Protein AF-A0A0D0B8P3-F1 (afdb_monomer_lite)

Structure (mmCIF, N/CA/C/O backbone):
data_AF-A0A0D0B8P3-F1
#
_entry.id   AF-A0A0D0B8P3-F1
#
loop_
_atom_site.group_PDB
_atom_site.id
_atom_site.type_symbol
_atom_site.label_atom_id
_atom_site.label_alt_id
_atom_site.label_comp_id
_atom_site.label_asym_id
_atom_site.label_entity_id
_atom_site.label_seq_id
_atom_site.pdbx_PDB_ins_code
_atom_site.Cartn_x
_atom_site.Cartn_y
_atom_site.Cartn_z
_atom_site.occupancy
_atom_site.B_iso_or_equiv
_atom_site.auth_seq_id
_atom_site.auth_comp_id
_atom_site.auth_asym_id
_atom_site.auth_atom_id
_atom_site.pdbx_PDB_model_num
ATOM 1 N N . MET A 1 1 ? 5.399 -9.730 31.675 1.00 39.09 1 MET A N 1
ATOM 2 C CA . MET A 1 1 ? 6.217 -10.234 30.554 1.00 39.09 1 MET A CA 1
ATOM 3 C C . MET A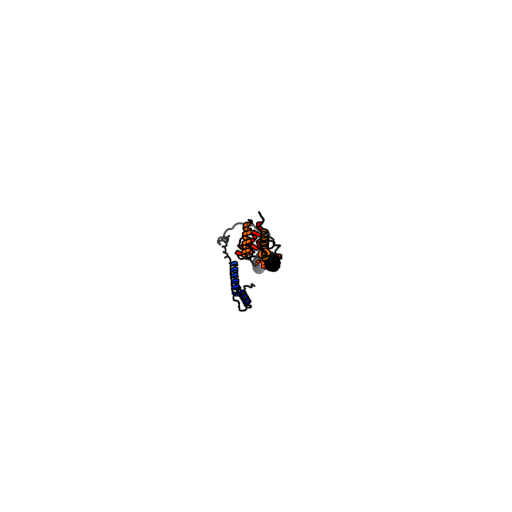 1 1 ? 6.459 -9.071 29.606 1.00 39.09 1 MET A C 1
ATOM 5 O O . MET A 1 1 ? 5.617 -8.804 28.767 1.00 39.09 1 MET A O 1
ATOM 9 N N . SER A 1 2 ? 7.558 -8.342 29.797 1.00 33.84 2 SER A N 1
ATOM 10 C CA . SER A 1 2 ? 7.985 -7.267 28.894 1.00 33.84 2 SER A CA 1
ATOM 11 C C . SER A 1 2 ? 9.467 -7.486 28.623 1.00 33.84 2 SER A C 1
ATOM 13 O O . SER A 1 2 ? 10.314 -7.152 29.448 1.00 33.84 2 SER A O 1
ATOM 15 N N . SER A 1 3 ? 9.772 -8.164 27.521 1.00 34.12 3 SER A N 1
ATOM 16 C CA . SER A 1 3 ? 11.137 -8.389 27.058 1.00 34.12 3 SER A CA 1
ATOM 17 C C . SER A 1 3 ? 11.619 -7.153 26.303 1.00 34.12 3 SER A C 1
ATOM 19 O O . SER A 1 3 ? 11.199 -6.903 25.175 1.00 34.12 3 SER A O 1
ATOM 21 N N . ASN A 1 4 ? 12.505 -6.386 26.936 1.00 36.00 4 ASN A N 1
ATOM 22 C CA . ASN A 1 4 ? 13.282 -5.330 26.297 1.00 36.00 4 ASN A CA 1
ATOM 23 C C . ASN A 1 4 ? 14.282 -5.955 25.312 1.00 36.00 4 ASN A C 1
ATOM 25 O O . ASN A 1 4 ? 15.303 -6.496 25.730 1.00 36.00 4 ASN A O 1
ATOM 29 N N . PHE A 1 5 ? 14.013 -5.851 24.011 1.00 37.34 5 PHE A N 1
ATOM 30 C CA . PHE A 1 5 ? 15.021 -6.039 22.967 1.00 37.34 5 PHE A CA 1
ATOM 31 C C . PHE A 1 5 ? 15.636 -4.677 22.638 1.00 37.34 5 PHE A C 1
ATOM 33 O O . PHE A 1 5 ? 15.141 -3.937 21.796 1.00 37.34 5 PHE A O 1
ATOM 40 N N . SER A 1 6 ? 16.722 -4.338 23.328 1.00 39.09 6 SER A N 1
ATOM 41 C CA . SER A 1 6 ? 17.647 -3.296 22.884 1.00 39.09 6 SER A CA 1
ATOM 42 C C . SER A 1 6 ? 18.992 -3.967 22.657 1.00 39.09 6 SER A C 1
ATOM 44 O O . SER A 1 6 ? 19.755 -4.199 23.594 1.00 39.09 6 SER A O 1
ATOM 46 N N . VAL A 1 7 ? 19.246 -4.367 21.411 1.00 49.31 7 VAL A N 1
ATOM 47 C CA . VAL A 1 7 ? 20.581 -4.803 20.998 1.00 49.31 7 VAL A CA 1
ATOM 48 C C . VAL A 1 7 ? 21.390 -3.533 20.732 1.00 49.31 7 VAL A C 1
ATOM 50 O O . VAL A 1 7 ? 20.979 -2.721 19.899 1.00 49.31 7 VAL A O 1
ATOM 53 N N . PRO A 1 8 ? 22.531 -3.309 21.406 1.00 62.53 8 PRO A N 1
ATOM 54 C CA . PRO A 1 8 ? 23.343 -2.133 21.146 1.00 62.53 8 PRO A CA 1
ATOM 55 C C . PRO A 1 8 ? 23.880 -2.198 19.714 1.00 62.53 8 PRO A C 1
ATOM 57 O O . PRO A 1 8 ? 24.597 -3.132 19.365 1.00 62.53 8 PRO A O 1
ATOM 60 N N . LEU A 1 9 ? 23.613 -1.169 18.905 1.00 46.88 9 LEU A N 1
ATOM 61 C CA . LEU A 1 9 ? 24.160 -0.981 17.548 1.00 46.88 9 LEU A CA 1
ATOM 62 C C . LEU A 1 9 ? 25.690 -1.175 17.459 1.00 46.88 9 LEU A C 1
ATOM 64 O O . LEU A 1 9 ? 26.213 -1.519 16.402 1.00 46.88 9 LEU A O 1
ATOM 68 N N . LYS A 1 10 ? 26.413 -1.024 18.578 1.00 56.31 10 LYS A N 1
ATOM 69 C CA . LYS A 1 10 ? 27.846 -1.342 18.688 1.00 56.31 10 LYS A CA 1
ATOM 70 C C . LYS A 1 10 ? 28.176 -2.822 18.443 1.00 56.31 10 LYS A C 1
ATOM 72 O O . LYS A 1 10 ? 29.248 -3.097 17.914 1.00 56.31 10 LYS A O 1
ATOM 77 N N . ALA A 1 11 ? 27.290 -3.753 18.800 1.00 56.38 11 ALA A N 1
ATOM 78 C CA . ALA A 1 11 ? 27.514 -5.189 18.620 1.00 56.38 11 ALA A CA 1
ATOM 79 C C . ALA A 1 11 ? 27.430 -5.592 17.138 1.00 56.38 11 ALA A C 1
ATOM 81 O O . ALA A 1 11 ? 28.322 -6.265 16.634 1.00 56.38 11 ALA A O 1
ATOM 82 N N . ILE A 1 12 ? 26.436 -5.065 16.415 1.00 55.97 12 ILE A N 1
ATOM 83 C CA . ILE A 1 12 ? 26.250 -5.307 14.973 1.00 55.97 12 ILE A CA 1
ATOM 84 C C . ILE A 1 12 ? 27.440 -4.756 14.168 1.00 55.97 12 ILE A C 1
ATOM 86 O O . ILE A 1 12 ? 27.906 -5.380 13.218 1.00 55.97 12 ILE A O 1
ATOM 90 N N . TRP A 1 13 ? 27.990 -3.610 14.580 1.00 53.47 13 TRP A N 1
ATOM 91 C CA . TRP A 1 13 ? 29.151 -3.010 13.916 1.00 53.47 13 TRP A CA 1
ATOM 92 C C . TRP A 1 13 ? 30.471 -3.743 14.198 1.00 53.47 13 TRP A C 1
ATOM 94 O O . TRP A 1 13 ? 31.364 -3.750 13.351 1.00 53.47 13 TRP A O 1
ATOM 104 N N . SER A 1 14 ? 30.601 -4.371 15.371 1.00 60.88 14 SER A N 1
ATOM 105 C CA . SER A 1 14 ? 31.769 -5.194 15.704 1.00 60.88 14 SER A CA 1
ATOM 106 C C . SER A 1 14 ? 31.807 -6.475 14.871 1.00 60.88 14 SER A C 1
ATOM 108 O O . SER A 1 14 ? 32.873 -6.843 14.379 1.00 60.88 14 SER A O 1
ATOM 110 N N . ASP A 1 15 ? 30.654 -7.115 14.662 1.00 55.94 15 ASP A N 1
ATOM 111 C CA . ASP A 1 15 ? 30.561 -8.326 13.841 1.00 55.94 15 ASP A CA 1
ATOM 112 C C . ASP A 1 15 ? 30.875 -8.043 12.373 1.00 55.94 15 ASP A C 1
ATOM 114 O O . ASP A 1 15 ? 31.688 -8.751 11.778 1.00 55.94 15 ASP A O 1
ATOM 118 N N . TYR A 1 16 ? 30.340 -6.951 11.817 1.00 55.41 16 TYR A N 1
ATOM 119 C CA . TYR A 1 16 ? 30.589 -6.564 10.424 1.00 55.41 16 TYR A CA 1
ATOM 120 C C . TYR A 1 16 ? 32.068 -6.227 10.157 1.00 55.41 16 TYR A C 1
ATOM 122 O O . TYR A 1 16 ? 32.606 -6.508 9.086 1.00 55.41 16 TYR A O 1
ATOM 130 N N . ARG A 1 17 ? 32.766 -5.656 11.151 1.00 54.69 17 ARG A N 1
ATOM 131 C CA . ARG A 1 17 ? 34.202 -5.348 11.059 1.00 54.69 17 ARG A CA 1
ATOM 132 C C . ARG A 1 17 ? 35.067 -6.609 11.048 1.00 54.69 17 ARG A C 1
ATOM 134 O O . ARG A 1 17 ? 36.060 -6.639 10.329 1.00 54.69 17 ARG A O 1
ATOM 141 N N . ASN A 1 18 ? 34.680 -7.630 11.811 1.00 54.34 18 ASN A N 1
ATOM 142 C CA . ASN A 1 18 ? 35.414 -8.892 11.909 1.00 54.34 18 ASN A CA 1
ATOM 143 C C . ASN A 1 18 ? 35.188 -9.809 10.696 1.00 54.34 18 ASN A C 1
ATOM 145 O O . ASN A 1 18 ? 36.068 -10.597 10.358 1.00 54.34 18 ASN A O 1
ATOM 149 N N . THR A 1 19 ? 34.048 -9.695 10.004 1.00 57.00 19 THR A N 1
ATOM 150 C CA . THR A 1 19 ? 33.800 -10.463 8.768 1.00 57.00 19 THR A CA 1
ATOM 151 C C . THR A 1 19 ? 34.590 -9.919 7.575 1.00 57.00 19 THR A C 1
ATOM 153 O O . THR A 1 19 ? 34.985 -10.683 6.699 1.00 57.00 19 THR A O 1
ATOM 156 N N . LEU A 1 20 ? 34.871 -8.612 7.549 1.00 47.97 20 LEU A N 1
ATOM 157 C CA . LEU A 1 20 ? 35.624 -7.962 6.469 1.00 47.97 20 LEU A CA 1
ATOM 158 C C . LEU A 1 20 ? 37.149 -8.122 6.588 1.00 47.97 20 LEU A C 1
ATOM 160 O O . LEU A 1 20 ? 37.841 -8.076 5.575 1.00 47.97 20 LEU A O 1
ATOM 164 N N . THR A 1 21 ? 37.687 -8.349 7.788 1.00 51.03 21 THR A N 1
ATOM 165 C CA . THR A 1 21 ? 39.135 -8.531 8.004 1.00 51.03 21 THR A CA 1
ATOM 166 C C . THR A 1 21 ? 39.647 -9.941 7.701 1.00 51.03 21 THR A C 1
ATOM 168 O O . THR A 1 21 ? 40.856 -10.130 7.617 1.00 51.03 21 THR A O 1
ATOM 171 N N . MET A 1 22 ? 38.773 -10.929 7.485 1.00 44.25 22 MET A N 1
ATOM 172 C CA . MET A 1 22 ? 39.180 -12.331 7.289 1.00 44.25 22 MET A CA 1
ATOM 173 C C . MET A 1 22 ? 39.596 -12.705 5.853 1.00 44.25 22 MET A C 1
ATOM 175 O O . MET A 1 22 ? 40.066 -13.818 5.656 1.00 44.25 22 MET A O 1
ATOM 179 N N . ASN A 1 23 ? 39.491 -11.809 4.861 1.00 48.41 23 ASN A N 1
ATOM 180 C CA . ASN A 1 23 ? 39.779 -12.142 3.451 1.00 48.41 23 ASN A CA 1
ATOM 181 C C . ASN A 1 23 ? 40.730 -11.176 2.719 1.00 48.41 23 ASN A C 1
ATOM 183 O O . ASN A 1 23 ? 40.783 -11.186 1.490 1.00 48.41 23 ASN A O 1
ATOM 187 N N . VAL A 1 24 ? 41.503 -10.348 3.428 1.00 45.59 24 VAL A N 1
ATOM 188 C CA . VAL A 1 24 ? 42.422 -9.396 2.779 1.00 45.59 24 VAL A CA 1
ATOM 189 C C . VAL A 1 24 ? 43.866 -9.882 2.901 1.00 45.59 24 VAL A C 1
ATOM 191 O O . VAL A 1 24 ? 44.459 -9.861 3.978 1.00 45.59 24 VAL A O 1
ATOM 194 N N . LEU A 1 25 ? 44.426 -10.331 1.775 1.00 50.56 25 LEU A N 1
ATOM 195 C CA . LEU A 1 25 ? 45.856 -10.605 1.620 1.00 50.56 25 LEU A CA 1
ATOM 196 C C . LEU A 1 25 ? 46.670 -9.311 1.835 1.00 50.56 25 LEU A C 1
ATOM 198 O O . LEU A 1 25 ? 46.240 -8.237 1.408 1.00 50.56 25 LEU A O 1
ATOM 202 N N . PRO A 1 26 ? 47.850 -9.383 2.474 1.00 45.16 26 PRO A N 1
ATOM 203 C CA . PRO A 1 26 ? 48.630 -8.200 2.810 1.00 45.16 26 PRO A CA 1
ATOM 204 C C . PRO A 1 26 ? 49.277 -7.623 1.543 1.00 45.16 26 PRO A C 1
ATOM 206 O O . PRO A 1 26 ? 50.199 -8.223 0.994 1.00 45.16 26 PRO A O 1
ATOM 209 N N . GLY A 1 27 ? 48.806 -6.466 1.064 1.00 48.12 27 GLY A N 1
ATOM 210 C CA . GLY A 1 27 ? 49.446 -5.807 -0.082 1.00 48.12 27 GLY A CA 1
ATOM 211 C C . GLY A 1 27 ? 48.827 -4.518 -0.626 1.00 48.12 27 GLY A C 1
ATOM 212 O O . GLY A 1 27 ? 49.548 -3.748 -1.252 1.00 48.12 27 GLY A O 1
ATOM 213 N N . GLU A 1 28 ? 47.549 -4.210 -0.384 1.00 46.03 28 GLU A N 1
ATOM 214 C CA . GLU A 1 28 ? 46.905 -3.057 -1.040 1.00 46.03 28 GLU A CA 1
ATOM 215 C C . GLU A 1 28 ? 46.300 -2.046 -0.053 1.00 46.03 28 GLU A C 1
ATOM 217 O O . GLU A 1 28 ? 45.147 -2.132 0.365 1.00 46.03 28 GLU A O 1
ATOM 222 N N . HIS A 1 29 ? 47.078 -1.007 0.268 1.00 53.03 29 HIS A N 1
ATOM 223 C CA . HIS A 1 29 ? 46.671 0.140 1.100 1.00 53.03 29 HIS A CA 1
ATOM 224 C C . HIS A 1 29 ? 45.609 1.069 0.456 1.00 53.03 29 HIS A C 1
ATOM 226 O O . HIS A 1 29 ? 45.206 2.083 1.035 1.00 53.03 29 HIS A O 1
ATOM 232 N N . THR A 1 30 ? 45.119 0.755 -0.742 1.00 54.78 30 THR A N 1
ATOM 233 C CA . THR A 1 30 ? 44.168 1.588 -1.499 1.00 54.78 30 THR A CA 1
ATOM 234 C C . THR A 1 30 ? 42.701 1.270 -1.186 1.00 54.78 30 THR A C 1
ATOM 236 O O . THR A 1 30 ? 41.852 2.169 -1.235 1.00 54.78 30 THR A O 1
ATOM 239 N N . VAL A 1 31 ? 42.386 0.036 -0.778 1.00 54.16 31 VAL A N 1
ATOM 240 C CA . VAL A 1 31 ? 41.001 -0.396 -0.515 1.00 54.16 31 VAL A CA 1
ATOM 241 C C . VAL A 1 31 ? 40.487 0.135 0.828 1.00 54.16 31 VAL A C 1
ATOM 243 O O . VAL A 1 31 ? 39.386 0.688 0.883 1.00 54.16 31 VAL A O 1
ATOM 246 N N . GLU A 1 32 ? 41.302 0.106 1.889 1.00 55.09 32 GLU A N 1
ATOM 247 C CA . GLU A 1 32 ? 40.924 0.649 3.209 1.00 55.09 32 GLU A CA 1
ATOM 248 C C . GLU A 1 32 ? 40.598 2.147 3.158 1.00 55.09 32 GLU A C 1
ATOM 250 O O . GLU A 1 32 ? 39.649 2.620 3.791 1.00 55.09 32 GLU A O 1
ATOM 255 N N . THR A 1 33 ? 41.340 2.902 2.346 1.00 60.16 33 THR A N 1
ATOM 256 C CA . THR A 1 33 ? 41.127 4.345 2.200 1.00 60.16 33 THR A CA 1
ATOM 257 C C . THR A 1 33 ? 39.798 4.646 1.501 1.00 60.16 33 THR A C 1
ATOM 259 O O . THR A 1 33 ? 39.130 5.634 1.819 1.00 60.16 33 THR A O 1
ATOM 262 N N . THR A 1 34 ? 39.382 3.789 0.569 1.00 58.84 34 THR A N 1
ATOM 263 C CA . THR A 1 34 ? 38.164 3.978 -0.230 1.00 58.84 34 THR A CA 1
ATOM 264 C C . THR A 1 34 ? 36.923 3.528 0.542 1.00 58.84 34 THR A C 1
ATOM 266 O O . THR A 1 34 ? 35.943 4.272 0.615 1.00 58.84 34 THR A O 1
ATOM 269 N N . VAL A 1 35 ? 36.996 2.390 1.240 1.00 65.38 35 VAL A N 1
ATOM 270 C CA . VAL A 1 35 ? 35.924 1.903 2.127 1.00 65.38 35 VAL A CA 1
ATOM 271 C C . VAL A 1 35 ? 35.744 2.832 3.333 1.00 65.38 35 VAL A C 1
ATOM 273 O O . VAL A 1 35 ? 34.616 3.164 3.698 1.00 65.38 35 VAL A O 1
ATOM 276 N N . GLY A 1 36 ? 36.834 3.362 3.900 1.00 72.56 36 GLY A N 1
ATOM 277 C CA . GLY A 1 36 ? 36.774 4.359 4.972 1.00 72.56 36 GLY A CA 1
ATOM 278 C C . GLY A 1 36 ? 36.139 5.688 4.539 1.00 72.56 36 GLY A C 1
ATOM 279 O O . GLY A 1 36 ? 35.419 6.317 5.321 1.00 72.56 36 GLY A O 1
ATOM 280 N N . LYS A 1 37 ? 36.351 6.114 3.286 1.00 69.75 37 LYS A N 1
ATOM 281 C CA . LYS A 1 37 ? 35.689 7.298 2.707 1.00 69.75 37 LYS A CA 1
ATOM 282 C C . LYS A 1 37 ? 34.203 7.046 2.439 1.00 69.75 37 LYS A C 1
ATOM 284 O O . LYS A 1 37 ? 33.392 7.921 2.742 1.00 69.75 37 LYS A O 1
ATOM 289 N N . LEU A 1 38 ? 33.838 5.856 1.957 1.00 65.38 38 LEU A N 1
ATOM 290 C CA . LEU A 1 38 ? 32.443 5.477 1.718 1.00 65.38 38 LEU A CA 1
ATOM 291 C C . LEU A 1 38 ? 31.655 5.358 3.033 1.00 65.38 38 LEU A C 1
ATOM 293 O O . LEU A 1 38 ? 30.577 5.934 3.153 1.00 65.38 38 LEU A O 1
ATOM 297 N N . GLY A 1 39 ? 32.241 4.736 4.061 1.00 76.00 39 GLY A N 1
ATOM 298 C CA . GLY A 1 39 ? 31.640 4.635 5.394 1.00 76.00 39 GLY A CA 1
ATOM 299 C C . GLY A 1 39 ? 31.439 5.997 6.068 1.00 76.00 39 GLY A C 1
ATOM 300 O O . GLY A 1 39 ? 30.380 6.258 6.636 1.00 76.00 39 GLY A O 1
ATOM 301 N N . LYS A 1 40 ? 32.407 6.919 5.939 1.00 72.38 40 LYS A N 1
ATOM 302 C CA . LYS A 1 40 ? 32.254 8.306 6.424 1.00 72.38 40 LYS A CA 1
ATOM 303 C C . LYS A 1 40 ? 31.198 9.089 5.639 1.00 72.38 40 LYS A C 1
ATOM 305 O O . LYS A 1 40 ? 30.495 9.901 6.236 1.00 72.38 40 LYS A O 1
ATOM 310 N N . SER A 1 41 ? 31.070 8.849 4.332 1.00 69.69 41 SER A N 1
ATOM 311 C CA . SER A 1 41 ? 30.033 9.468 3.497 1.00 69.69 41 SER A CA 1
ATOM 312 C C . SER A 1 41 ? 28.636 8.981 3.886 1.00 69.69 41 SER A C 1
ATOM 314 O O . SER A 1 41 ? 27.754 9.799 4.137 1.00 69.69 41 SER A O 1
ATOM 316 N N . MET A 1 42 ? 28.459 7.667 4.055 1.00 62.47 42 MET A N 1
ATOM 317 C CA . MET A 1 42 ? 27.196 7.071 4.497 1.00 62.47 42 MET A CA 1
ATOM 318 C C . MET A 1 42 ? 26.812 7.515 5.907 1.00 62.47 42 MET A C 1
ATOM 320 O O . MET A 1 42 ? 25.667 7.891 6.121 1.00 62.47 42 MET A O 1
ATOM 324 N N . TYR A 1 43 ? 27.760 7.574 6.849 1.00 61.72 43 TYR A N 1
ATOM 325 C CA . TYR A 1 43 ? 27.491 8.104 8.190 1.00 61.72 43 TYR A CA 1
ATOM 326 C C . TYR A 1 43 ? 27.033 9.569 8.135 1.00 61.72 43 TYR A C 1
ATOM 328 O O . TYR A 1 43 ? 26.076 9.951 8.799 1.00 61.72 43 TYR A O 1
ATOM 336 N N . LYS A 1 44 ? 27.654 10.391 7.280 1.00 64.06 44 LYS A N 1
ATOM 337 C CA . LYS A 1 44 ? 27.267 11.796 7.085 1.00 64.06 44 LYS A CA 1
ATOM 338 C C . LYS A 1 44 ? 25.912 11.953 6.380 1.00 64.06 44 LYS A C 1
ATOM 340 O O . LYS A 1 44 ? 25.246 12.960 6.603 1.00 64.06 44 LYS A O 1
ATOM 345 N N . HIS A 1 45 ? 25.512 10.992 5.547 1.00 56.47 45 HIS A N 1
ATOM 346 C CA . HIS A 1 45 ? 24.198 10.961 4.901 1.00 56.47 45 HIS A CA 1
ATOM 347 C C . HIS A 1 45 ? 23.104 10.515 5.875 1.00 56.47 45 HIS A C 1
ATOM 349 O O . HIS A 1 45 ? 22.120 11.224 6.047 1.00 56.47 45 HIS A O 1
ATOM 355 N N . VAL A 1 46 ? 23.332 9.426 6.611 1.00 59.06 46 VAL A N 1
ATOM 356 C CA . VAL A 1 46 ? 22.395 8.915 7.620 1.00 59.06 46 VAL A CA 1
ATOM 357 C C . VAL A 1 46 ? 22.240 9.903 8.781 1.00 59.06 46 VAL A C 1
ATOM 359 O O . VAL A 1 46 ? 21.123 10.146 9.216 1.00 59.06 46 VAL A O 1
ATOM 362 N N . SER A 1 47 ? 23.309 10.569 9.238 1.00 52.16 47 SER A N 1
ATOM 363 C CA . SER A 1 47 ? 23.199 11.634 10.250 1.00 52.16 47 SER A CA 1
ATOM 364 C C . SER A 1 47 ? 22.539 12.922 9.740 1.00 52.16 47 SER A C 1
ATOM 366 O O . SER A 1 47 ? 22.077 13.705 10.563 1.00 52.16 47 SER A O 1
ATOM 368 N N . ARG A 1 48 ? 22.493 13.171 8.422 1.00 51.88 48 ARG A N 1
ATOM 369 C CA . ARG A 1 48 ? 21.740 14.303 7.847 1.00 51.88 48 ARG A CA 1
ATOM 370 C C . ARG A 1 48 ? 20.257 13.982 7.692 1.00 51.88 48 ARG A C 1
ATOM 372 O O . ARG A 1 48 ? 19.442 14.841 7.997 1.00 51.88 48 ARG A O 1
ATOM 379 N N . GLU A 1 49 ? 19.929 12.762 7.277 1.00 51.84 49 GLU A N 1
ATOM 380 C CA . GLU A 1 49 ? 18.550 12.264 7.151 1.00 51.84 49 GLU A CA 1
ATOM 381 C C . GLU A 1 49 ? 17.881 12.049 8.521 1.00 51.84 49 GLU A C 1
ATOM 383 O O . GLU A 1 49 ? 16.706 12.351 8.691 1.00 51.84 49 GLU A O 1
ATOM 388 N N . PHE A 1 50 ? 18.640 11.623 9.538 1.00 43.03 50 PHE A N 1
ATOM 389 C CA . PHE A 1 50 ? 18.163 11.472 10.922 1.00 43.03 50 PHE A CA 1
ATOM 390 C C . PHE A 1 50 ? 18.488 12.668 11.821 1.00 43.03 50 PHE A C 1
ATOM 392 O O . PHE A 1 50 ? 18.468 12.548 13.050 1.00 43.03 50 PHE A O 1
ATOM 399 N N . SER A 1 51 ? 18.775 13.835 11.237 1.00 42.94 51 SER A N 1
ATOM 400 C CA . SER A 1 51 ? 18.829 15.080 11.997 1.00 42.94 51 SER A CA 1
ATOM 401 C C . SER A 1 51 ? 17.400 15.419 12.418 1.00 42.94 51 SER A C 1
ATOM 403 O O . SER A 1 51 ? 16.692 16.139 11.720 1.00 42.94 51 SER A O 1
ATOM 405 N N . LEU A 1 52 ? 16.976 14.827 13.540 1.00 41.06 52 LEU A N 1
ATOM 406 C CA . LEU A 1 52 ? 15.746 15.138 14.249 1.00 41.06 52 LEU A CA 1
ATOM 407 C C . LEU A 1 52 ? 15.619 16.659 14.281 1.00 41.06 52 LEU A C 1
ATOM 409 O O . LEU A 1 52 ? 16.404 17.339 14.945 1.00 41.06 52 LEU A O 1
ATOM 413 N N . GLN A 1 53 ? 14.653 17.185 13.526 1.00 37.12 53 GLN A N 1
ATOM 414 C CA . GLN A 1 53 ? 14.104 18.491 13.829 1.00 37.12 53 GLN A CA 1
ATOM 415 C C . GLN A 1 53 ? 13.769 18.449 15.313 1.00 37.12 53 GLN A C 1
ATOM 417 O O . GLN A 1 53 ? 13.007 17.587 15.757 1.00 37.12 53 GLN A O 1
ATOM 422 N N . SER A 1 54 ? 14.410 19.326 16.078 1.00 39.44 54 SER A N 1
ATOM 423 C CA . SER A 1 54 ? 13.990 19.650 17.426 1.00 39.44 54 SER A CA 1
ATOM 424 C C . SER A 1 54 ? 12.487 19.899 17.363 1.00 39.44 54 SER A C 1
ATOM 426 O O . SER A 1 54 ? 12.058 20.910 16.810 1.00 39.44 54 SER A O 1
ATOM 428 N N . LEU A 1 55 ? 11.688 18.945 17.848 1.00 32.19 55 LEU A N 1
ATOM 429 C CA . LEU A 1 55 ? 10.289 19.198 18.136 1.00 32.19 55 LEU A CA 1
ATOM 430 C C . LEU A 1 55 ? 10.300 20.292 19.199 1.00 32.19 55 LEU A C 1
ATOM 432 O O . LEU A 1 55 ? 10.573 20.030 20.371 1.00 32.19 55 LEU A O 1
ATOM 436 N N . GLU A 1 56 ? 10.043 21.525 18.778 1.00 37.81 56 GLU A N 1
ATOM 437 C CA . GLU A 1 56 ? 9.499 22.524 19.674 1.00 37.81 56 GLU A CA 1
ATOM 438 C C . GLU A 1 56 ? 8.206 21.923 20.226 1.00 37.81 56 GLU A C 1
ATOM 440 O O . GLU A 1 56 ? 7.205 21.770 19.524 1.00 37.81 56 GLU A O 1
ATOM 445 N N . LEU A 1 57 ? 8.264 21.491 21.486 1.00 33.47 57 LEU A N 1
ATOM 446 C CA . LEU A 1 57 ? 7.089 21.235 22.299 1.00 33.47 57 LEU A CA 1
ATOM 447 C C . LEU A 1 57 ? 6.337 22.561 22.392 1.00 33.47 57 LEU A C 1
ATOM 449 O O . LEU A 1 57 ? 6.601 23.379 23.271 1.00 33.47 57 LEU A O 1
ATOM 453 N N . GLY A 1 58 ? 5.426 22.778 21.445 1.00 31.81 58 GLY A N 1
ATOM 454 C CA . GLY A 1 58 ? 4.413 23.808 21.549 1.00 31.81 58 GLY A CA 1
ATOM 455 C C . GLY A 1 58 ? 3.707 23.629 22.886 1.00 31.81 58 GLY A C 1
ATOM 456 O O . GLY A 1 58 ? 3.183 22.555 23.188 1.00 31.81 58 GLY A O 1
ATOM 457 N N . THR A 1 59 ? 3.748 24.670 23.708 1.00 37.22 59 THR A N 1
ATOM 458 C CA . THR A 1 59 ? 2.953 24.780 24.925 1.00 37.22 59 THR A CA 1
ATOM 459 C C . THR A 1 59 ? 1.497 24.505 24.574 1.00 37.22 59 THR A C 1
ATOM 461 O O . THR A 1 59 ? 0.863 25.288 23.868 1.00 37.22 59 THR A O 1
ATOM 464 N N . ILE A 1 60 ? 0.983 23.370 25.044 1.00 30.36 60 ILE A N 1
ATOM 465 C CA . ILE A 1 60 ? -0.443 23.072 25.026 1.00 30.36 60 ILE A CA 1
ATOM 466 C C . ILE A 1 60 ? -1.086 24.042 26.011 1.00 30.36 60 ILE A C 1
ATOM 468 O O . ILE A 1 60 ? -0.968 23.882 27.226 1.00 30.36 60 ILE A O 1
ATOM 472 N N . ASP A 1 61 ? -1.739 25.063 25.470 1.00 37.44 61 ASP A N 1
ATOM 473 C CA . ASP A 1 61 ? -2.674 25.897 26.207 1.00 37.44 61 ASP A CA 1
ATOM 474 C C . ASP A 1 61 ? -3.897 25.025 26.534 1.00 37.44 61 ASP A C 1
ATOM 476 O O . ASP A 1 61 ? -4.716 24.701 25.668 1.00 37.44 61 ASP A O 1
ATOM 480 N N . MET A 1 62 ? -3.958 24.522 27.770 1.00 36.31 62 MET A N 1
ATOM 481 C CA . MET A 1 62 ? -5.135 23.821 28.273 1.00 36.31 62 MET A CA 1
ATOM 482 C C . MET A 1 62 ? -6.207 24.860 28.608 1.00 36.31 62 MET A C 1
ATOM 484 O O . MET A 1 62 ? -5.974 25.697 29.483 1.00 36.31 62 MET A O 1
ATOM 488 N N . PRO A 1 63 ? -7.412 24.801 28.013 1.00 37.75 63 PRO A N 1
ATOM 489 C CA . PRO A 1 63 ? -8.493 25.666 28.443 1.00 37.75 63 PRO A CA 1
ATOM 490 C C . PRO A 1 63 ? -8.912 25.271 29.861 1.00 37.75 63 PRO A C 1
ATOM 492 O O . PRO A 1 63 ? -9.503 24.212 30.085 1.00 37.75 63 PRO A O 1
ATOM 495 N N . ALA A 1 64 ? -8.624 26.153 30.817 1.00 41.84 64 ALA A N 1
ATOM 496 C CA . ALA A 1 64 ? -9.195 26.129 32.151 1.00 41.84 64 ALA A CA 1
ATOM 497 C C . ALA A 1 64 ? -10.728 26.185 32.040 1.00 41.84 64 ALA A C 1
ATOM 499 O O . ALA A 1 64 ? -11.326 27.241 31.831 1.00 41.84 64 ALA A O 1
ATOM 500 N N . ARG A 1 65 ? -11.380 25.027 32.157 1.00 37.12 65 ARG A N 1
ATOM 501 C CA . ARG A 1 65 ? -12.821 24.932 32.386 1.00 37.12 65 ARG A CA 1
ATOM 502 C C . ARG A 1 65 ? -13.070 24.355 33.772 1.00 37.12 65 ARG A C 1
ATOM 504 O O . ARG A 1 65 ? -12.936 23.159 33.988 1.00 37.12 65 ARG A O 1
ATOM 511 N N . TYR A 1 66 ? -13.475 25.267 34.653 1.00 37.53 66 TYR A N 1
ATOM 512 C CA . TYR A 1 66 ? -14.511 25.090 35.669 1.00 37.53 66 TYR A CA 1
ATOM 513 C C . TYR A 1 66 ? -14.338 23.927 36.657 1.00 37.53 66 TYR A C 1
ATOM 515 O O . TYR A 1 66 ? -14.970 22.881 36.539 1.00 37.53 66 TYR A O 1
ATOM 523 N N . TYR A 1 67 ? -13.592 24.193 37.727 1.00 37.62 67 TYR A N 1
ATOM 524 C CA . TYR A 1 67 ? -14.023 23.777 39.062 1.00 37.62 67 TYR A CA 1
ATOM 525 C C . TYR A 1 67 ? -14.944 24.875 39.609 1.00 37.62 67 TYR A C 1
ATOM 527 O O . TYR A 1 67 ? -14.525 26.033 39.609 1.00 37.62 67 TYR A O 1
ATOM 535 N N . PRO A 1 68 ? -16.174 24.585 40.064 1.00 46.31 68 PRO A N 1
ATOM 536 C CA . PRO A 1 68 ? -16.823 25.480 41.000 1.00 46.31 68 PRO A CA 1
ATOM 537 C C . PRO A 1 68 ? -16.194 25.258 42.379 1.00 46.31 68 PRO A C 1
ATOM 539 O O . PRO A 1 68 ? -16.196 24.141 42.901 1.00 46.31 68 PRO A O 1
ATOM 542 N N . ASP A 1 69 ? -15.651 26.333 42.942 1.00 40.78 69 ASP A N 1
ATOM 543 C CA . ASP A 1 69 ? -15.354 26.448 44.365 1.00 40.78 69 ASP A CA 1
ATOM 544 C C . ASP A 1 69 ? -16.611 26.090 45.165 1.00 40.78 69 ASP A C 1
ATOM 546 O O . ASP A 1 69 ? -17.637 26.769 45.082 1.00 40.78 69 ASP A O 1
ATOM 550 N N . VAL A 1 70 ? -16.534 25.008 45.937 1.00 37.50 70 VAL A N 1
ATOM 551 C CA . VAL A 1 70 ? -17.530 24.684 46.957 1.00 37.50 70 VAL A CA 1
ATOM 552 C C . VAL A 1 70 ? -16.930 25.071 48.304 1.00 37.50 70 VAL A C 1
ATOM 554 O O . VAL A 1 70 ? -16.086 24.368 48.855 1.00 37.50 70 VAL A O 1
ATOM 557 N N . ASP A 1 71 ? -17.364 26.226 48.801 1.00 44.12 71 ASP A N 1
ATOM 558 C CA . ASP A 1 71 ? -17.169 26.691 50.175 1.00 44.12 71 ASP A CA 1
ATOM 559 C C . ASP A 1 71 ? -17.827 25.696 51.162 1.00 44.12 71 ASP A C 1
ATOM 561 O O . ASP A 1 71 ? -19.019 25.402 51.015 1.00 44.12 71 ASP A O 1
ATOM 565 N N . PRO A 1 72 ? -17.117 25.172 52.182 1.00 42.94 72 PRO A N 1
ATOM 566 C CA . PRO A 1 72 ? -17.691 24.237 53.153 1.00 42.94 72 PRO A CA 1
ATOM 567 C C . PRO A 1 72 ? -18.704 24.850 54.141 1.00 42.94 72 PRO A C 1
ATOM 569 O O . PRO A 1 72 ? -19.126 24.158 55.068 1.00 42.94 72 PRO A O 1
ATOM 572 N N . SER A 1 73 ? -19.104 26.118 53.994 1.00 39.34 73 SER A N 1
ATOM 573 C CA . SER A 1 73 ? -19.766 26.871 55.075 1.00 39.34 73 SER A CA 1
ATOM 574 C C . SER A 1 73 ? -21.261 27.186 54.882 1.00 39.34 73 SER A C 1
ATOM 576 O O . SER A 1 73 ? -21.819 27.933 5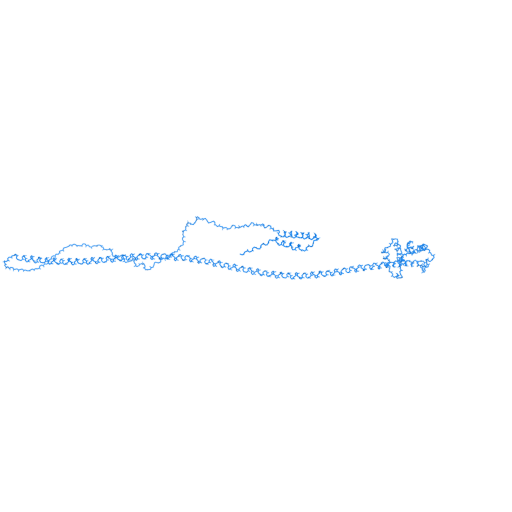5.682 1.00 39.34 73 SER A O 1
ATOM 578 N N . THR A 1 74 ? -21.955 26.631 53.877 1.00 41.78 74 THR A N 1
ATOM 579 C CA . THR A 1 74 ? -23.358 27.019 53.561 1.00 41.78 74 THR A CA 1
ATOM 580 C C . THR A 1 74 ? -24.396 25.888 53.484 1.00 41.78 74 THR A C 1
ATOM 582 O O . THR A 1 74 ? -25.487 26.085 52.958 1.00 41.78 74 THR A O 1
ATOM 585 N N . MET A 1 75 ? -24.158 24.725 54.097 1.00 36.19 75 MET A N 1
ATOM 586 C CA . MET A 1 75 ? -25.188 23.676 54.252 1.00 36.19 75 MET A CA 1
ATOM 587 C C . MET A 1 75 ? -25.829 23.705 55.648 1.00 36.19 75 MET A C 1
ATOM 589 O O . MET A 1 75 ? -25.725 22.755 56.418 1.00 36.19 75 MET A O 1
ATOM 593 N N . LEU A 1 76 ? -26.478 24.823 55.994 1.00 44.50 76 LEU A N 1
ATOM 594 C CA . LEU A 1 76 ? -27.380 24.898 57.150 1.00 44.50 76 LEU A CA 1
ATOM 595 C C . LEU A 1 76 ? -28.323 26.110 57.051 1.00 44.50 76 LEU A C 1
ATOM 597 O O . LEU A 1 76 ? -28.046 27.159 57.628 1.00 44.50 76 LEU A O 1
ATOM 601 N N . ARG A 1 77 ? -29.439 25.954 56.323 1.00 38.91 77 ARG A N 1
ATOM 602 C CA . ARG A 1 77 ? -30.791 26.491 56.612 1.00 38.91 77 ARG A CA 1
ATOM 603 C C . ARG A 1 77 ? -31.727 26.291 55.415 1.00 38.91 77 ARG A C 1
ATOM 605 O O . ARG A 1 77 ? -31.268 26.151 54.292 1.00 38.91 77 ARG A O 1
ATOM 612 N N . ASP A 1 78 ? -33.019 26.301 55.736 1.00 31.02 78 ASP A N 1
ATOM 613 C CA . ASP A 1 78 ? -34.220 26.151 54.898 1.00 31.02 78 ASP A CA 1
ATOM 614 C C . ASP A 1 78 ? -34.599 24.685 54.616 1.00 31.02 78 ASP A C 1
ATOM 616 O O . ASP A 1 78 ? -34.001 24.002 53.797 1.00 31.02 78 ASP A O 1
ATOM 620 N N . CYS A 1 79 ? -35.498 24.043 55.378 1.00 33.81 79 CYS A N 1
ATOM 621 C CA . CYS A 1 79 ? -36.885 24.404 55.724 1.00 33.81 79 CYS A CA 1
ATOM 622 C C . CYS A 1 79 ? -37.698 24.880 54.515 1.00 33.81 79 CYS A C 1
ATOM 624 O O . CYS A 1 79 ? -37.667 26.056 54.179 1.00 33.81 79 CYS A O 1
ATOM 626 N N . GLY A 1 80 ? -38.538 23.995 53.963 1.00 31.83 80 GLY A N 1
ATOM 627 C CA . GLY A 1 80 ? -39.758 24.437 53.289 1.00 31.83 80 GLY A CA 1
ATOM 628 C C . GLY A 1 80 ? -40.241 23.593 52.114 1.00 31.83 80 GLY A C 1
ATOM 629 O O . GLY A 1 80 ? -39.807 23.788 50.993 1.00 31.83 80 GLY A O 1
ATOM 630 N N . HIS A 1 81 ? -41.271 22.786 52.383 1.00 36.84 81 HIS A N 1
ATOM 631 C CA . HIS A 1 81 ? -42.383 22.491 51.468 1.00 36.84 81 HIS A CA 1
ATOM 632 C C . HIS A 1 81 ? -42.142 21.476 50.337 1.00 36.84 81 HIS A C 1
ATOM 634 O O . HIS A 1 81 ? -41.963 21.813 49.173 1.00 36.84 81 HIS A O 1
ATOM 640 N N . SER A 1 82 ? -42.393 20.206 50.658 1.00 36.50 82 SER A N 1
ATOM 641 C CA . SER A 1 82 ? -43.265 19.391 49.806 1.00 36.50 82 SER A CA 1
ATOM 642 C C . SER A 1 82 ? -44.297 18.699 50.694 1.00 36.50 82 SER A C 1
ATOM 644 O O . SER A 1 82 ? -43.974 17.931 51.597 1.00 36.50 82 SER A O 1
ATOM 646 N N . GLY A 1 83 ? -45.556 19.091 50.505 1.00 43.19 83 GLY A N 1
ATOM 647 C CA . GLY A 1 83 ? -46.697 18.488 51.170 1.00 43.19 83 GLY A CA 1
ATOM 648 C C . GLY A 1 83 ? -46.958 17.107 50.589 1.00 43.19 83 GLY A C 1
ATOM 649 O O . GLY A 1 83 ? -47.237 16.974 49.401 1.00 43.19 83 GLY A O 1
ATOM 650 N N . LEU A 1 84 ? -46.912 16.096 51.450 1.00 32.47 84 LEU A N 1
ATOM 651 C CA . LEU A 1 84 ? -47.589 14.831 51.226 1.00 32.47 84 LEU A CA 1
ATOM 652 C C . LEU A 1 84 ? -48.436 14.551 52.467 1.00 32.47 84 LEU A C 1
ATOM 654 O O . LEU A 1 84 ? -47.939 14.162 53.523 1.00 32.47 84 LEU A O 1
ATOM 658 N N . THR A 1 85 ? -49.729 14.830 52.352 1.00 36.44 85 THR A N 1
ATOM 659 C CA . THR A 1 85 ? -50.731 14.509 53.364 1.00 36.44 85 THR A CA 1
ATOM 660 C C . THR A 1 85 ? -50.954 12.999 53.345 1.00 36.44 85 THR A C 1
ATOM 662 O O . THR A 1 85 ? -51.724 12.490 52.536 1.00 36.44 85 THR A O 1
ATOM 665 N N . VAL A 1 86 ? -50.265 12.266 54.218 1.00 33.22 86 VAL A N 1
ATOM 666 C CA . VAL A 1 86 ? -50.592 10.864 54.499 1.00 33.22 86 VAL A CA 1
ATOM 667 C C . VAL A 1 86 ? -51.720 10.856 55.526 1.00 33.22 86 VAL A C 1
ATOM 669 O O . VAL A 1 86 ? -51.514 11.097 56.714 1.00 33.22 86 VAL A O 1
ATOM 672 N N . VAL A 1 87 ? -52.936 10.620 55.040 1.00 34.28 87 VAL A N 1
ATOM 673 C CA . VAL A 1 87 ? -54.106 10.305 55.861 1.00 34.28 87 VAL A CA 1
ATOM 674 C C . VAL A 1 87 ? -53.898 8.900 56.426 1.00 34.28 87 VAL A C 1
ATOM 676 O O . VAL A 1 87 ? -54.117 7.911 55.733 1.00 34.28 87 VAL A O 1
ATOM 679 N N . PHE A 1 88 ? -53.455 8.807 57.678 1.00 34.94 88 PHE A N 1
ATOM 680 C CA . PHE A 1 88 ? -53.585 7.577 58.454 1.00 34.94 88 PHE A CA 1
ATOM 681 C C . PHE A 1 88 ? -55.035 7.462 58.924 1.00 34.94 88 PHE A C 1
ATOM 683 O O . PHE A 1 88 ? -55.484 8.193 59.807 1.00 34.94 88 PHE A O 1
ATOM 690 N N . THR A 1 89 ? -55.777 6.549 58.311 1.00 44.53 89 THR A N 1
ATOM 691 C CA . THR A 1 89 ? -57.011 6.008 58.874 1.00 44.53 89 THR A CA 1
ATOM 692 C C . THR A 1 89 ? -56.643 5.080 60.039 1.00 44.53 89 THR A C 1
ATOM 694 O O . THR A 1 89 ? -55.803 4.196 59.865 1.00 44.53 89 THR A O 1
ATOM 697 N N . PRO A 1 90 ? -57.217 5.257 61.242 1.00 42.25 90 PRO A N 1
ATOM 698 C CA . PRO A 1 90 ? -57.086 4.268 62.300 1.00 42.25 90 PRO A CA 1
ATOM 699 C C . PRO A 1 90 ? -57.947 3.045 61.974 1.00 42.25 90 PRO A C 1
ATOM 701 O O . PRO A 1 90 ? -59.083 3.172 61.517 1.00 42.25 90 PRO A O 1
ATOM 704 N N . ASP A 1 91 ? -57.391 1.871 62.243 1.00 47.34 91 ASP A N 1
ATOM 705 C CA . ASP A 1 91 ? -58.069 0.579 62.220 1.00 47.34 91 ASP A CA 1
ATOM 706 C C . ASP A 1 91 ? -59.354 0.577 63.098 1.00 47.34 91 ASP A C 1
ATOM 708 O O . ASP A 1 91 ? -59.320 1.089 64.226 1.00 47.34 91 ASP A O 1
ATOM 712 N N . PRO A 1 92 ? -60.491 0.007 62.636 1.00 50.97 92 PRO A N 1
ATOM 713 C CA . PRO A 1 92 ? -61.766 0.043 63.361 1.00 50.97 92 PRO A CA 1
ATOM 714 C C . PRO A 1 92 ? -61.809 -0.739 64.682 1.00 50.97 92 PRO A C 1
ATOM 716 O O . PRO A 1 92 ? -62.809 -0.644 65.389 1.00 50.97 92 PRO A O 1
ATOM 719 N N . GLN A 1 93 ? -60.775 -1.502 65.057 1.00 49.19 93 GLN A N 1
ATOM 720 C CA . GLN A 1 93 ? -60.822 -2.348 66.258 1.00 49.19 93 GLN A CA 1
ATOM 721 C C . GLN A 1 93 ? -60.283 -1.692 67.537 1.00 49.19 93 GLN A C 1
ATOM 723 O O . GLN A 1 93 ? -60.280 -2.325 68.590 1.00 49.19 93 GLN A O 1
ATOM 728 N N . THR A 1 94 ? -59.911 -0.405 67.502 1.00 48.50 94 THR A N 1
ATOM 729 C CA . THR A 1 94 ? -59.398 0.302 68.699 1.00 48.50 94 THR A CA 1
ATOM 730 C C . THR A 1 94 ? -60.326 1.414 69.228 1.00 48.50 94 THR A C 1
ATOM 732 O O . THR A 1 94 ? -59.981 2.096 70.190 1.00 48.50 94 THR A O 1
ATOM 735 N N . GLN A 1 95 ? -61.531 1.599 68.667 1.00 46.41 95 GLN A N 1
ATOM 736 C CA . GLN A 1 95 ? -62.499 2.608 69.152 1.00 46.41 95 GLN A CA 1
ATOM 737 C C . GLN A 1 95 ? -63.591 2.081 70.102 1.00 46.41 95 GLN A C 1
ATOM 739 O O . GLN A 1 95 ? -64.335 2.889 70.656 1.00 46.41 95 GLN A O 1
ATOM 744 N N . ASP A 1 96 ? -63.644 0.774 70.374 1.00 50.19 96 ASP A N 1
ATOM 745 C CA . ASP A 1 96 ? -64.733 0.161 71.159 1.00 50.19 96 ASP A CA 1
ATOM 746 C C . ASP A 1 96 ? -64.376 -0.223 72.607 1.00 50.19 96 ASP A C 1
ATOM 748 O O . ASP A 1 96 ? -65.192 -0.798 73.322 1.00 50.19 96 ASP A O 1
ATOM 752 N N . LEU A 1 97 ? -63.190 0.150 73.100 1.00 45.62 97 LEU A N 1
ATOM 753 C CA . LEU A 1 97 ? -62.760 -0.158 74.477 1.00 45.62 97 LEU A CA 1
ATOM 754 C C . LEU A 1 97 ? -62.624 1.065 75.404 1.00 45.62 97 LEU A C 1
ATOM 756 O O . LEU A 1 97 ? -62.208 0.920 76.548 1.00 45.62 97 LEU A O 1
ATOM 760 N N . ILE A 1 98 ? -63.037 2.261 74.960 1.00 42.50 98 ILE A N 1
ATOM 761 C CA . ILE A 1 98 ? -63.024 3.505 75.770 1.00 42.50 98 ILE A CA 1
ATOM 762 C C . ILE A 1 98 ? -64.441 4.122 75.887 1.00 42.50 98 ILE A C 1
ATOM 764 O O . ILE A 1 98 ? -64.608 5.320 76.092 1.00 42.50 98 ILE A O 1
ATOM 768 N N . LYS A 1 99 ? -65.511 3.318 75.768 1.00 45.09 99 LYS A N 1
ATOM 769 C CA . LYS A 1 99 ? -66.906 3.802 75.888 1.00 45.09 99 LYS A CA 1
ATOM 770 C C . LYS A 1 99 ? -67.795 3.102 76.922 1.00 45.09 99 LYS A C 1
ATOM 772 O O . LYS A 1 99 ? -68.972 3.442 77.000 1.00 45.09 99 LYS A O 1
ATOM 777 N N . THR A 1 100 ? -67.257 2.235 77.783 1.00 49.38 100 THR A N 1
ATOM 778 C CA . THR A 1 100 ? -68.098 1.470 78.734 1.00 49.38 100 THR A CA 1
ATOM 779 C C . THR A 1 100 ? -67.756 1.659 80.211 1.00 49.38 100 THR A C 1
ATOM 781 O O . THR A 1 100 ? -68.310 0.952 81.033 1.00 49.38 100 THR A O 1
ATOM 784 N N . GLU A 1 101 ? -66.956 2.659 80.595 1.00 41.44 101 GLU A N 1
ATOM 785 C CA . GLU A 1 101 ? -66.602 2.865 82.014 1.00 41.44 101 GLU A CA 1
ATOM 786 C C . GLU A 1 101 ? -66.768 4.323 82.479 1.00 41.44 101 GLU A C 1
ATOM 788 O O . GLU A 1 101 ? -65.910 4.891 83.146 1.00 41.44 101 GLU A O 1
ATOM 793 N N . LEU A 1 102 ? -67.876 4.973 82.096 1.00 43.31 102 LEU A N 1
ATOM 794 C CA . LEU A 1 102 ? -68.190 6.355 82.502 1.00 43.31 102 LEU A CA 1
ATOM 795 C C . LEU A 1 102 ? -69.700 6.605 82.700 1.00 43.31 102 LEU A C 1
ATOM 797 O O . LEU A 1 102 ? -70.223 7.660 82.355 1.00 43.31 102 LEU A O 1
ATOM 801 N N . ALA A 1 103 ? -70.423 5.636 83.275 1.00 42.97 103 ALA A N 1
ATOM 802 C CA . ALA A 1 103 ? -71.828 5.821 83.660 1.00 42.97 103 ALA A CA 1
ATOM 803 C C . ALA A 1 103 ? -72.246 4.960 84.867 1.00 42.97 103 ALA A C 1
ATOM 805 O O . ALA A 1 103 ? -73.156 4.139 84.768 1.00 42.97 103 ALA A O 1
ATOM 806 N N . ARG A 1 104 ? -71.600 5.134 86.029 1.00 44.19 104 ARG A N 1
ATOM 807 C CA . ARG A 1 104 ? -72.209 4.746 87.317 1.00 44.19 104 ARG A CA 1
ATOM 808 C C . ARG A 1 104 ? -71.533 5.413 88.518 1.00 44.19 104 ARG A C 1
ATOM 810 O O . ARG A 1 104 ? -70.912 4.749 89.330 1.00 44.19 104 ARG A O 1
ATOM 817 N N . ASN A 1 105 ? -71.627 6.738 88.611 1.00 46.81 105 ASN A N 1
ATOM 818 C CA . ASN A 1 105 ? -71.538 7.468 89.883 1.00 46.81 105 ASN A CA 1
ATOM 819 C C . ASN A 1 105 ? -71.802 8.956 89.645 1.00 46.81 105 ASN A C 1
ATOM 821 O O . ASN A 1 105 ? -70.911 9.652 89.175 1.00 46.81 105 ASN A O 1
ATOM 825 N N . ALA A 1 106 ? -73.020 9.413 89.954 1.00 38.06 106 ALA A N 1
ATOM 826 C CA . ALA A 1 106 ? -73.328 10.759 90.463 1.00 38.06 106 ALA A CA 1
ATOM 827 C C . ALA A 1 106 ? -74.843 11.018 90.411 1.00 38.06 106 ALA A C 1
ATOM 829 O O . ALA A 1 106 ? -75.318 11.705 89.515 1.00 38.06 106 ALA A O 1
ATOM 830 N N . GLN A 1 107 ? -75.596 10.509 91.388 1.00 37.56 107 GLN A N 1
ATOM 831 C CA . GLN A 1 107 ? -76.790 11.189 91.904 1.00 37.56 107 GLN A CA 1
ATOM 832 C C . GLN A 1 107 ? -76.918 10.860 93.398 1.00 37.56 107 GLN A C 1
ATOM 834 O O . GLN A 1 107 ? -77.318 9.767 93.780 1.00 37.56 107 GLN A O 1
ATOM 839 N N . GLY A 1 108 ? -76.542 11.809 94.248 1.00 37.50 108 GLY A N 1
ATOM 840 C CA . GLY A 1 108 ? -77.303 12.081 95.471 1.00 37.50 108 GLY A CA 1
ATOM 841 C C . GLY A 1 108 ? -77.997 13.438 95.291 1.00 37.50 108 GLY A C 1
ATOM 842 O O . GLY A 1 108 ? -77.811 14.051 94.235 1.00 37.50 108 GLY A O 1
ATOM 843 N N . PRO A 1 109 ? -78.687 14.003 96.297 1.00 58.91 109 PRO A N 1
ATOM 844 C CA . PRO A 1 109 ? -79.225 13.456 97.549 1.00 58.91 109 PRO A CA 1
ATOM 845 C C . PRO A 1 109 ? -80.762 13.683 97.615 1.00 58.91 109 PRO A C 1
ATOM 847 O O . PRO A 1 109 ? -81.343 13.979 96.578 1.00 58.91 109 PRO A O 1
ATOM 850 N N . GLN A 1 110 ? -81.377 13.580 98.812 1.00 35.62 110 GLN A N 1
ATOM 851 C CA . GLN A 1 110 ? -82.736 14.007 99.272 1.00 35.62 110 GLN A CA 1
ATOM 852 C C . GLN A 1 110 ? -83.402 12.830 100.026 1.00 35.62 110 GLN A C 1
ATOM 854 O O . GLN A 1 110 ? -83.397 11.721 99.514 1.00 35.62 110 GLN A O 1
ATOM 859 N N . THR A 1 111 ? -83.995 12.912 101.216 1.00 33.94 111 THR A N 1
ATOM 860 C CA . THR A 1 111 ? -84.134 13.910 102.286 1.00 33.94 111 THR A CA 1
ATOM 861 C C . THR A 1 111 ? -84.741 13.153 103.484 1.00 33.94 111 THR A C 1
ATOM 863 O O . THR A 1 111 ? -85.396 12.133 103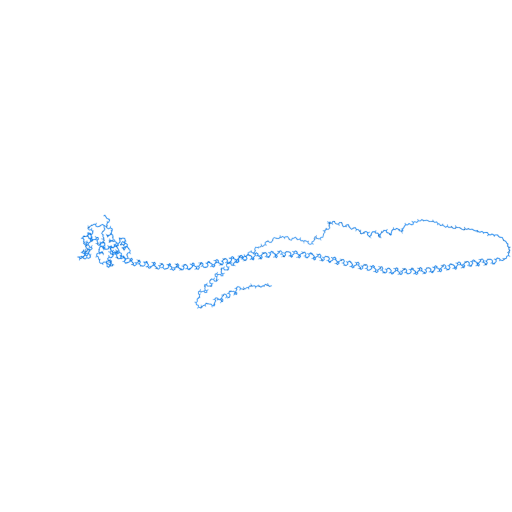.303 1.00 33.94 111 THR A O 1
ATOM 866 N N . TYR A 1 112 ? -84.481 13.652 104.695 1.00 33.78 112 TYR A N 1
ATOM 867 C CA . TYR A 1 112 ? -85.294 13.588 105.923 1.00 33.78 112 TYR A CA 1
ATOM 868 C C . TYR A 1 112 ? -86.544 12.677 105.979 1.00 33.78 112 TYR A C 1
ATOM 870 O O . TYR A 1 112 ? -87.452 12.821 105.172 1.00 33.78 112 TYR A O 1
ATOM 878 N N . VAL A 1 113 ? -86.686 11.910 107.070 1.00 35.16 113 VAL A N 1
ATOM 879 C CA . VAL A 1 113 ? -87.667 12.140 108.162 1.00 35.16 113 VAL A CA 1
ATOM 880 C C . VAL A 1 113 ? -87.385 11.140 109.298 1.00 35.16 113 VAL A C 1
ATOM 882 O O . VAL A 1 113 ? -86.994 9.998 109.074 1.00 35.16 113 VAL A O 1
ATOM 885 N N . GLN A 1 114 ? -87.512 11.633 110.528 1.00 37.91 114 GLN A N 1
ATOM 886 C CA . GLN A 1 114 ? -87.246 10.951 111.795 1.00 37.91 114 GLN A CA 1
ATOM 887 C C . GLN A 1 114 ? -88.580 10.402 112.404 1.00 37.91 114 GLN A C 1
ATOM 889 O O . GLN A 1 114 ? -89.522 10.202 111.645 1.00 37.91 114 GLN A O 1
ATOM 894 N N . PRO A 1 115 ? -88.689 10.094 113.712 1.00 58.66 115 PRO A N 1
ATOM 895 C CA . PRO A 1 115 ? -89.025 8.794 114.307 1.00 58.66 115 PRO A CA 1
ATOM 896 C C . PRO A 1 115 ? -90.499 8.684 114.799 1.00 58.66 115 PRO A C 1
ATOM 898 O O . PRO A 1 115 ? -91.335 9.481 114.391 1.00 58.66 115 PRO A O 1
ATOM 901 N N . ASN A 1 116 ? -90.754 7.752 115.739 1.00 29.88 116 ASN A N 1
ATOM 902 C CA . ASN A 1 116 ? -91.924 7.551 116.634 1.00 29.88 116 ASN A CA 1
ATOM 903 C C . ASN A 1 116 ? -92.866 6.367 116.316 1.00 29.88 116 ASN A C 1
ATOM 905 O O . ASN A 1 116 ? -93.365 6.233 115.208 1.00 29.88 116 ASN A O 1
ATOM 909 N N . THR A 1 117 ? -92.912 5.377 117.231 1.00 33.84 117 THR A N 1
ATOM 910 C CA . THR A 1 117 ? -94.021 5.018 118.165 1.00 33.84 117 THR A CA 1
ATOM 911 C C . THR A 1 117 ? -95.310 4.588 117.444 1.00 33.84 117 THR A C 1
ATOM 913 O O . THR A 1 117 ? -95.748 5.229 116.505 1.00 33.84 117 THR A O 1
ATOM 916 N N . THR A 1 118 ? -96.046 3.544 117.832 1.00 30.97 118 THR A N 1
ATOM 917 C CA . THR A 1 118 ? -96.800 3.451 119.091 1.00 30.97 118 THR A CA 1
ATOM 918 C C . THR A 1 118 ? -97.495 2.078 119.180 1.00 30.97 118 THR A C 1
ATOM 920 O O . THR A 1 118 ? -97.984 1.571 118.179 1.00 30.97 118 THR A O 1
ATOM 923 N N . SER A 1 119 ? -97.510 1.537 120.399 1.00 31.66 119 SER A N 1
ATOM 924 C CA . SER A 1 119 ? -98.496 0.723 121.135 1.00 31.66 119 SER A CA 1
ATOM 925 C C . SER A 1 119 ? -99.799 0.170 120.519 1.00 31.66 119 SER A C 1
ATOM 927 O O . SER A 1 119 ? -100.363 0.704 119.573 1.00 31.66 119 SER A O 1
ATOM 929 N N . THR A 1 120 ? -100.373 -0.741 121.331 1.00 30.16 120 THR A N 1
ATOM 930 C CA . THR A 1 120 ? -101.800 -1.101 121.562 1.00 30.16 120 THR A CA 1
ATOM 931 C C . THR A 1 120 ? -102.248 -2.418 120.899 1.00 30.16 120 THR A C 1
ATOM 933 O O . THR A 1 120 ? -101.836 -2.709 119.790 1.00 30.16 120 THR A O 1
ATOM 936 N N . ALA A 1 121 ? -103.048 -3.304 121.510 1.00 29.59 121 ALA A N 1
ATOM 937 C CA . ALA A 1 121 ? -103.887 -3.213 122.707 1.00 29.59 121 ALA A CA 1
ATOM 938 C C . ALA A 1 121 ? -104.441 -4.610 123.110 1.00 29.59 121 ALA A C 1
ATOM 940 O O . ALA A 1 121 ? -104.698 -5.414 122.222 1.00 29.59 121 ALA A O 1
ATOM 941 N N . SER A 1 122 ? -104.738 -4.782 124.413 1.00 31.38 122 SER A N 1
ATOM 942 C CA . SER A 1 122 ? -105.991 -5.365 124.978 1.00 31.38 122 SER A CA 1
ATOM 943 C C . SER A 1 122 ? -106.282 -6.880 124.783 1.00 31.38 122 SER A C 1
ATOM 945 O O . SER A 1 122 ? -105.929 -7.459 123.773 1.00 31.38 122 SER A O 1
ATOM 947 N N . SER A 1 123 ? -106.963 -7.635 125.667 1.00 33.22 123 SER A N 1
ATOM 948 C CA . SER A 1 123 ? -108.030 -7.294 126.632 1.00 33.22 123 SER A CA 1
ATOM 949 C C . SER A 1 123 ? -108.424 -8.497 127.531 1.00 33.22 123 SER A C 1
ATOM 951 O O . SER A 1 123 ? -108.285 -9.640 127.106 1.00 33.22 123 SER A O 1
ATOM 953 N N . SER A 1 124 ? -109.097 -8.187 128.659 1.00 34.34 124 SER A N 1
ATOM 954 C CA . SER A 1 124 ? -110.180 -8.938 129.367 1.00 34.34 124 SER A CA 1
ATOM 955 C C . SER A 1 124 ? -109.838 -10.192 130.204 1.00 34.34 124 SER A C 1
ATOM 957 O O . SER A 1 124 ? -108.984 -10.965 129.810 1.00 34.34 124 SER A O 1
ATOM 959 N N . SER A 1 125 ? -110.485 -10.528 131.334 1.00 36.00 125 SER A N 1
ATOM 960 C CA . SER A 1 125 ? -111.405 -9.835 132.257 1.00 36.00 125 SER A CA 1
ATOM 961 C C . SER A 1 125 ? -111.646 -10.691 133.531 1.00 36.00 125 SER A C 1
ATOM 963 O O . SER A 1 125 ? -111.634 -11.913 133.473 1.00 36.00 125 SER A O 1
ATOM 965 N N . THR A 1 126 ? -111.962 -10.009 134.644 1.00 32.53 126 THR A N 1
ATOM 966 C CA . THR A 1 126 ? -112.982 -10.323 135.688 1.00 32.53 126 THR A CA 1
ATOM 967 C C . THR A 1 126 ? -112.916 -11.558 136.622 1.00 32.53 126 THR A C 1
ATOM 969 O O . THR A 1 126 ? -113.200 -12.675 136.213 1.00 32.53 126 THR A O 1
ATOM 972 N N . ALA A 1 127 ? -112.829 -11.229 137.930 1.00 31.34 127 ALA A N 1
ATOM 973 C CA . ALA A 1 127 ? -113.702 -11.645 139.057 1.00 31.34 127 ALA A CA 1
ATOM 974 C C . ALA A 1 127 ? -113.267 -12.749 140.071 1.00 31.34 127 ALA A C 1
ATOM 976 O O . ALA A 1 127 ? -113.658 -13.898 139.942 1.00 31.34 127 ALA A O 1
ATOM 977 N N . ASN A 1 128 ? -112.632 -12.286 141.171 1.00 30.28 128 ASN A N 1
ATOM 978 C CA . ASN A 1 128 ? -112.940 -12.499 142.616 1.00 30.28 128 ASN A CA 1
ATOM 979 C C . ASN A 1 128 ? -112.853 -13.904 143.306 1.00 30.28 128 ASN A C 1
ATOM 981 O O . ASN A 1 128 ? -112.941 -14.926 142.644 1.00 30.28 128 ASN A O 1
ATOM 985 N N . PRO A 1 129 ? -112.653 -13.976 144.653 1.00 53.66 129 PRO A N 1
ATOM 986 C CA . PRO A 1 129 ? -111.404 -14.411 145.317 1.00 53.66 129 PRO A CA 1
ATOM 987 C C . PRO A 1 129 ? -111.554 -15.744 146.116 1.00 53.66 129 PRO A C 1
ATOM 989 O O . PRO A 1 129 ? -112.642 -16.319 146.112 1.00 53.66 129 PRO A O 1
ATOM 992 N N . PRO A 1 130 ? -110.511 -16.271 146.807 1.00 41.44 130 PRO A N 1
ATOM 993 C CA . PRO A 1 130 ? -110.212 -15.847 148.189 1.00 41.44 130 PRO A CA 1
ATOM 994 C C . PRO A 1 130 ? -108.706 -15.783 148.547 1.00 41.44 130 PRO A C 1
ATOM 996 O O . PRO A 1 130 ? -107.839 -16.334 147.877 1.00 41.44 130 PRO A O 1
ATOM 999 N N . GLN A 1 131 ? -108.412 -15.078 149.643 1.00 44.22 131 GLN A N 1
ATOM 1000 C CA . GLN A 1 131 ? -107.089 -14.852 150.236 1.00 44.22 131 GLN A CA 1
ATOM 1001 C C . GLN A 1 131 ? -106.275 -16.137 150.465 1.00 44.22 131 GLN A C 1
ATOM 1003 O O . GLN A 1 131 ? -106.553 -16.859 151.419 1.00 44.22 131 GLN A O 1
ATOM 1008 N N . VAL A 1 132 ? -105.202 -16.350 149.694 1.00 40.50 132 VAL A N 1
ATOM 1009 C CA . VAL A 1 132 ? -104.082 -17.230 150.076 1.00 40.50 132 VAL A CA 1
ATOM 1010 C C . VAL A 1 132 ? -102.763 -16.675 149.496 1.00 40.50 132 VAL A C 1
ATOM 1012 O O . VAL A 1 132 ? -102.516 -16.730 148.299 1.00 40.50 132 VAL A O 1
ATOM 1015 N N . THR A 1 133 ? -101.945 -16.077 150.371 1.00 49.22 133 THR A N 1
ATOM 1016 C CA . THR A 1 133 ? -100.479 -15.849 150.284 1.00 49.22 133 THR A CA 1
ATOM 1017 C C . THR A 1 133 ? -99.857 -15.413 148.932 1.00 49.22 133 THR A C 1
ATOM 1019 O O . THR A 1 133 ? -99.365 -16.241 148.167 1.00 49.22 133 THR A O 1
ATOM 1022 N N . MET A 1 134 ? -99.755 -14.087 148.714 1.00 48.88 134 MET A N 1
ATOM 1023 C CA . MET A 1 134 ? -99.108 -13.380 147.576 1.00 48.88 134 MET A CA 1
ATOM 1024 C C . MET A 1 134 ? -97.646 -13.768 147.249 1.00 48.88 134 MET A C 1
ATOM 1026 O O . MET A 1 134 ? -97.147 -13.418 146.181 1.00 48.88 134 MET A O 1
ATOM 1030 N N . ASP A 1 135 ? -96.954 -14.499 148.120 1.00 55.56 135 ASP A N 1
ATOM 1031 C CA . ASP A 1 135 ? -95.526 -14.809 147.957 1.00 55.56 135 ASP A CA 1
ATOM 1032 C C . ASP A 1 135 ? -95.236 -15.887 146.893 1.00 55.56 135 ASP A C 1
ATOM 1034 O O . ASP A 1 135 ? -94.150 -15.912 146.317 1.00 55.56 135 ASP A O 1
ATOM 1038 N N . SER A 1 136 ? -96.195 -16.772 146.587 1.00 58.22 136 SER A N 1
ATOM 1039 C CA . SER A 1 136 ? -95.983 -17.890 145.646 1.00 58.22 136 SER A CA 1
ATOM 1040 C C . SER A 1 136 ? -96.068 -17.464 144.175 1.00 58.22 136 SER A C 1
ATOM 1042 O O . SER A 1 136 ? -95.239 -17.870 143.363 1.00 58.22 136 SER A O 1
ATOM 1044 N N . GLN A 1 137 ? -97.038 -16.613 143.822 1.00 60.94 137 GLN A N 1
ATOM 1045 C CA . GLN A 1 137 ? -97.257 -16.168 142.437 1.00 60.94 137 GLN A CA 1
ATOM 1046 C C . GLN A 1 137 ? -96.184 -15.185 141.964 1.00 60.94 137 GLN A C 1
ATOM 1048 O O . GLN A 1 137 ? -95.754 -15.242 140.813 1.00 60.94 137 GLN A O 1
ATOM 1053 N N . LEU A 1 138 ? -95.693 -14.319 142.859 1.00 67.56 138 LEU A N 1
ATOM 1054 C CA . LEU A 1 138 ? -94.570 -13.437 142.546 1.00 67.56 138 LEU A CA 1
ATOM 1055 C C . LEU A 1 138 ? -93.306 -14.255 142.228 1.00 67.56 138 LEU A C 1
ATOM 1057 O O . LEU A 1 138 ? -92.550 -13.902 141.326 1.00 67.56 138 LEU A O 1
ATOM 1061 N N . LYS A 1 139 ? -93.115 -15.380 142.932 1.00 68.38 139 LYS A N 1
ATOM 1062 C CA . LYS A 1 139 ? -91.974 -16.291 142.781 1.00 68.38 139 LYS A CA 1
ATOM 1063 C C . LYS A 1 139 ? -92.028 -17.094 141.480 1.00 68.38 139 LYS A C 1
ATOM 1065 O O . LYS A 1 139 ? -90.999 -17.226 140.826 1.00 68.38 139 LYS A O 1
ATOM 1070 N N . GLU A 1 140 ? -93.204 -17.563 141.063 1.00 72.69 140 GLU A N 1
ATOM 1071 C CA . GLU A 1 140 ? -93.402 -18.200 139.748 1.00 72.69 140 GLU A CA 1
ATOM 1072 C C . GLU A 1 140 ? -93.265 -17.212 138.589 1.00 72.69 140 GLU A C 1
ATOM 1074 O O . GLU A 1 140 ? -92.643 -17.531 137.578 1.00 72.69 140 GLU A O 1
ATOM 1079 N N . MET A 1 141 ? -93.784 -15.991 138.734 1.00 76.75 141 MET A N 1
ATOM 1080 C CA . MET A 1 141 ? -93.651 -14.960 137.706 1.00 76.75 141 MET A CA 1
ATOM 1081 C C . MET A 1 141 ? -92.185 -14.530 137.543 1.00 76.75 141 MET A C 1
ATOM 1083 O O . MET A 1 141 ? -91.698 -14.463 136.414 1.00 76.75 141 MET A O 1
ATOM 1087 N N . LEU A 1 142 ? -91.455 -14.346 138.653 1.00 77.12 142 LEU A N 1
ATOM 1088 C CA . LEU A 1 142 ? -90.002 -14.140 138.660 1.00 77.12 142 LEU A CA 1
ATOM 1089 C C . LEU A 1 142 ? -89.253 -15.328 138.043 1.00 77.12 142 LEU A C 1
ATOM 1091 O O . LEU A 1 142 ? -88.359 -15.106 137.234 1.00 77.12 142 LEU A O 1
ATOM 1095 N N . ALA A 1 143 ? -89.636 -16.569 138.358 1.00 77.31 143 ALA A N 1
ATOM 1096 C CA . ALA A 1 143 ? -89.017 -17.765 137.790 1.00 77.31 143 ALA A CA 1
ATOM 1097 C C . ALA A 1 143 ? -89.282 -17.913 136.281 1.00 77.31 143 ALA A C 1
ATOM 1099 O O . ALA A 1 143 ? -88.366 -18.269 135.545 1.00 77.31 143 ALA A O 1
ATOM 1100 N N . SER A 1 144 ? -90.488 -17.596 135.793 1.00 81.94 144 SER A N 1
ATOM 1101 C CA . SER A 1 144 ? -90.810 -17.638 134.357 1.00 81.94 144 SER A CA 1
ATOM 1102 C C . SER A 1 144 ? -90.122 -16.512 133.583 1.00 81.94 144 SER A C 1
ATOM 1104 O O . SER A 1 144 ? -89.608 -16.740 132.491 1.00 81.94 144 SER A O 1
ATOM 1106 N N . MET A 1 145 ? -90.024 -15.316 134.176 1.00 85.44 145 MET A N 1
ATOM 1107 C CA . MET A 1 145 ? -89.273 -14.196 133.613 1.00 85.44 145 MET A CA 1
ATOM 1108 C C . MET A 1 145 ? -87.777 -14.519 133.579 1.00 85.44 145 MET A C 1
ATOM 1110 O O . MET A 1 145 ? -87.114 -14.260 132.579 1.00 85.44 145 MET A O 1
ATOM 1114 N N . GLN A 1 146 ? -87.256 -15.157 134.628 1.00 84.56 146 GLN A N 1
ATOM 1115 C CA . GLN A 1 146 ? -85.877 -15.631 134.690 1.00 84.56 146 GLN A CA 1
ATOM 1116 C C . GLN A 1 146 ? -85.610 -16.749 133.671 1.00 84.56 146 GLN A C 1
ATOM 1118 O O . GLN A 1 146 ? -84.584 -16.701 133.000 1.00 84.56 146 GLN A O 1
ATOM 1123 N N . ALA A 1 147 ? -86.531 -17.700 133.490 1.00 81.75 147 ALA A N 1
ATOM 1124 C CA . ALA A 1 147 ? -86.430 -18.759 132.486 1.00 81.75 147 ALA A CA 1
ATOM 1125 C C . ALA A 1 147 ? -86.507 -18.202 131.056 1.00 81.75 147 ALA A C 1
ATOM 1127 O O . ALA A 1 147 ? -85.668 -18.534 130.228 1.00 81.75 147 ALA A O 1
ATOM 1128 N N . SER A 1 148 ? -87.438 -17.285 130.776 1.00 87.75 148 SER A N 1
ATOM 1129 C CA . SER A 1 148 ? -87.531 -16.593 129.484 1.00 87.75 148 SER A CA 1
ATOM 1130 C C . SER A 1 148 ? -86.275 -15.772 129.193 1.00 87.75 148 SER A C 1
ATOM 1132 O O . SER A 1 148 ? -85.783 -15.775 128.066 1.00 87.75 148 SER A O 1
ATOM 1134 N N . MET A 1 149 ? -85.734 -15.079 130.198 1.00 88.81 149 MET A N 1
ATOM 1135 C CA . MET A 1 149 ? -84.480 -14.338 130.074 1.00 88.81 149 MET A CA 1
ATOM 1136 C C . MET A 1 149 ? -83.301 -15.290 129.829 1.00 88.81 149 MET A C 1
ATOM 1138 O O . MET A 1 149 ? -82.442 -14.988 129.007 1.00 88.81 149 MET A O 1
ATOM 1142 N N . GLN A 1 150 ? -83.273 -16.462 130.469 1.00 87.12 150 GLN A N 1
ATOM 1143 C CA . GLN A 1 150 ? -82.279 -17.510 130.207 1.00 87.12 150 GLN A CA 1
ATOM 1144 C C . GLN A 1 150 ? -82.393 -18.081 128.788 1.00 87.12 150 GLN A C 1
ATOM 1146 O O . GLN A 1 150 ? -81.373 -18.214 128.118 1.00 87.12 150 GLN A O 1
ATOM 1151 N N . THR A 1 151 ? -83.604 -18.353 128.293 1.00 86.19 151 THR A N 1
ATOM 1152 C CA . THR A 1 151 ? -83.830 -18.807 126.912 1.00 86.19 151 THR A CA 1
ATOM 1153 C C . THR A 1 151 ? -83.386 -17.753 125.904 1.00 86.19 151 THR A C 1
ATOM 1155 O O . THR A 1 151 ? -82.669 -18.079 124.963 1.00 86.19 151 THR A O 1
ATOM 1158 N N . GLN A 1 152 ? -83.721 -16.478 126.126 1.00 89.00 152 GLN A N 1
ATOM 1159 C CA . GLN A 1 152 ? -83.248 -15.387 125.272 1.00 89.00 152 GLN A CA 1
ATOM 1160 C C . GLN A 1 152 ? -81.724 -15.228 125.322 1.00 89.00 152 GLN A C 1
ATOM 1162 O O . GLN A 1 152 ? -81.105 -15.012 124.282 1.00 89.00 152 GLN A O 1
ATOM 1167 N N . MET A 1 153 ? -81.102 -15.359 126.499 1.00 89.88 153 MET A N 1
ATOM 1168 C CA . MET A 1 153 ? -79.642 -15.342 126.626 1.00 89.88 153 MET A CA 1
ATOM 1169 C C . MET A 1 153 ? -78.995 -16.507 125.871 1.00 89.88 153 MET A C 1
ATOM 1171 O O . MET A 1 153 ? -77.987 -16.294 125.202 1.00 89.88 153 MET A O 1
ATOM 1175 N N . GLU A 1 154 ? -79.577 -17.707 125.916 1.00 90.38 154 GLU A N 1
ATOM 1176 C CA . GLU A 1 154 ? -79.056 -18.876 125.201 1.00 90.38 154 GLU A CA 1
ATOM 1177 C C . GLU A 1 154 ? -79.260 -18.766 123.683 1.00 90.38 154 GLU A C 1
ATOM 1179 O O . GLU A 1 154 ? -78.335 -19.032 122.920 1.00 90.38 154 GLU A O 1
ATOM 1184 N N . GLU A 1 155 ? -80.410 -18.276 123.213 1.00 89.88 155 GLU A N 1
ATOM 1185 C CA . GLU A 1 155 ? -80.617 -17.967 121.792 1.00 89.88 155 GLU A CA 1
ATOM 1186 C C . GLU A 1 155 ? -79.639 -16.899 121.293 1.00 89.88 155 GLU A C 1
ATOM 1188 O O . GLU A 1 155 ? -79.071 -17.023 120.205 1.00 89.88 155 GLU A O 1
ATOM 1193 N N . MET A 1 156 ? -79.411 -15.852 122.090 1.00 93.38 156 MET A N 1
ATOM 1194 C CA . MET A 1 156 ? -78.410 -14.825 121.803 1.00 93.38 156 MET A CA 1
ATOM 1195 C C . MET A 1 156 ? -76.993 -15.399 121.801 1.00 93.38 156 MET A C 1
ATOM 1197 O O . MET A 1 156 ? -76.173 -14.971 120.986 1.00 93.38 156 MET A O 1
ATOM 1201 N N . ARG A 1 157 ? -76.702 -16.378 122.665 1.00 92.94 157 ARG A N 1
ATOM 1202 C CA . ARG A 1 157 ? -75.421 -17.092 122.705 1.00 92.94 157 ARG A CA 1
ATOM 1203 C C . ARG A 1 157 ? -75.215 -17.925 121.444 1.00 92.94 157 ARG A C 1
ATOM 1205 O O . ARG A 1 157 ? -74.166 -17.817 120.818 1.00 92.94 157 ARG A O 1
ATOM 1212 N N . VAL A 1 158 ? -76.221 -18.697 121.030 1.00 92.19 158 VAL A N 1
ATOM 1213 C CA . VAL A 1 158 ? -76.182 -19.509 119.802 1.00 92.19 158 VAL A CA 1
ATOM 1214 C C . VAL A 1 158 ? -76.059 -18.625 118.561 1.00 92.19 158 VAL A C 1
ATOM 1216 O O . VAL A 1 158 ? -75.252 -18.915 117.682 1.00 92.19 158 VAL A O 1
ATOM 1219 N N . LYS A 1 159 ? -76.797 -17.509 118.490 1.00 93.44 159 LYS A N 1
ATOM 1220 C CA . LYS A 1 159 ? -76.659 -16.532 117.397 1.00 93.44 159 LYS A CA 1
ATOM 1221 C C . LYS A 1 159 ? -75.258 -15.925 117.353 1.00 93.44 159 LYS A C 1
ATOM 1223 O O . LYS A 1 159 ? -74.677 -15.864 116.273 1.00 93.44 159 LYS A O 1
ATOM 1228 N N . HIS A 1 160 ? -74.697 -15.526 118.498 1.00 94.19 160 HIS A N 1
ATOM 1229 C CA . HIS A 1 160 ? -73.316 -15.039 118.565 1.00 94.19 160 HIS A CA 1
ATOM 1230 C C . HIS A 1 160 ? -72.307 -16.095 118.112 1.00 94.19 160 HIS A C 1
ATOM 1232 O O . HIS A 1 160 ? -71.391 -15.766 117.362 1.00 94.19 160 HIS A O 1
ATOM 1238 N N . GLU A 1 161 ? -72.483 -17.352 118.518 1.00 93.69 161 GLU A N 1
ATOM 1239 C CA . GLU A 1 161 ? -71.597 -18.441 118.107 1.00 93.69 161 GLU A CA 1
ATOM 1240 C C . GLU A 1 161 ? -71.704 -18.718 116.599 1.00 93.69 161 GLU A C 1
ATOM 1242 O O . GLU A 1 161 ? -70.686 -18.825 115.922 1.00 93.69 161 GLU A O 1
ATOM 1247 N N . ASN A 1 162 ? -72.914 -18.726 116.033 1.00 93.19 162 ASN A N 1
ATOM 1248 C CA . ASN A 1 162 ? -73.118 -18.862 114.587 1.00 93.19 162 ASN A CA 1
ATOM 1249 C C . ASN A 1 162 ? -72.484 -17.703 113.803 1.00 93.19 162 ASN A C 1
ATOM 1251 O O . ASN A 1 162 ? -71.837 -17.934 112.782 1.00 93.19 162 ASN A O 1
ATOM 1255 N N . ILE A 1 163 ? -72.627 -16.462 114.287 1.00 95.56 163 ILE A N 1
ATOM 1256 C CA . ILE A 1 163 ? -71.962 -15.287 113.702 1.00 95.56 163 ILE A CA 1
ATOM 1257 C C . ILE A 1 163 ? -70.441 -15.443 113.784 1.00 95.56 163 ILE A C 1
ATOM 1259 O O . ILE A 1 163 ? -69.750 -15.140 112.813 1.00 95.56 163 ILE A O 1
ATOM 1263 N N . ARG A 1 164 ? -69.908 -15.950 114.904 1.00 95.56 164 ARG A N 1
ATOM 1264 C CA . ARG A 1 164 ? -68.473 -16.216 115.068 1.00 95.56 164 ARG A CA 1
ATOM 1265 C C . ARG A 1 164 ? -67.974 -17.218 114.029 1.00 95.56 164 ARG A C 1
ATOM 1267 O O . ARG A 1 164 ? -67.009 -16.928 113.332 1.00 95.56 164 ARG A O 1
ATOM 1274 N N . VAL A 1 165 ? -68.666 -18.346 113.872 1.00 94.50 165 VAL A N 1
ATOM 1275 C CA . VAL A 1 165 ? -68.307 -19.390 112.898 1.00 94.50 165 VAL A CA 1
ATOM 1276 C C . VAL A 1 165 ? -68.397 -18.874 111.456 1.00 94.50 165 VAL A C 1
ATOM 1278 O O . VAL A 1 165 ? -67.489 -19.123 110.663 1.00 94.50 165 VAL A O 1
ATOM 1281 N N . LEU A 1 166 ? -69.450 -18.128 111.104 1.00 95.56 166 LEU A N 1
ATOM 1282 C CA . LEU A 1 166 ? -69.585 -17.508 109.779 1.00 95.56 166 LEU A CA 1
ATOM 1283 C C . LEU A 1 166 ? -68.469 -16.498 109.504 1.00 95.56 166 LEU A C 1
ATOM 1285 O O . LEU A 1 166 ? -67.887 -16.521 108.421 1.00 95.56 166 LEU A O 1
ATOM 1289 N N . ASN A 1 167 ? -68.133 -15.657 110.485 1.00 95.50 167 ASN A N 1
ATOM 1290 C CA . ASN A 1 167 ? -67.013 -14.727 110.377 1.00 95.50 167 ASN A CA 1
ATOM 1291 C C . ASN A 1 167 ? -65.691 -15.476 110.181 1.00 95.50 167 ASN A C 1
ATOM 1293 O O . ASN A 1 167 ? -64.930 -15.114 109.290 1.00 95.50 167 ASN A O 1
ATOM 1297 N N . ASP A 1 168 ? -65.428 -16.546 110.935 1.00 95.81 168 ASP A N 1
ATOM 1298 C CA . ASP A 1 168 ? -64.215 -17.358 110.779 1.00 95.81 168 ASP A CA 1
ATOM 1299 C C . ASP A 1 168 ? -64.113 -17.992 109.382 1.00 95.81 168 ASP A C 1
ATOM 1301 O O . ASP A 1 168 ? -63.027 -18.041 108.795 1.00 95.81 168 ASP A O 1
ATOM 1305 N N . MET A 1 169 ? -65.233 -18.466 108.823 1.00 95.75 169 MET A N 1
ATOM 1306 C CA . MET A 1 169 ? -65.284 -18.978 107.449 1.00 95.75 169 MET A CA 1
ATOM 1307 C C . MET A 1 169 ? -65.029 -17.870 106.425 1.00 95.75 169 MET A C 1
ATOM 1309 O O . MET A 1 169 ? -64.168 -18.040 105.562 1.00 95.75 169 MET A O 1
ATOM 1313 N N . ALA A 1 170 ? -65.688 -16.717 106.563 1.00 95.25 170 ALA A N 1
ATOM 1314 C CA . ALA A 1 170 ? -65.467 -15.562 105.697 1.00 95.25 170 ALA A CA 1
ATOM 1315 C C . ALA A 1 170 ? -64.008 -15.078 105.762 1.00 95.25 170 ALA A C 1
ATOM 1317 O O . ALA A 1 170 ? -63.401 -14.795 104.732 1.00 95.25 170 ALA A O 1
ATOM 1318 N N . PHE A 1 171 ? -63.392 -15.057 106.949 1.00 95.75 171 PHE A N 1
ATOM 1319 C CA . PHE A 1 171 ? -61.976 -14.724 107.111 1.00 95.75 171 PHE A CA 1
ATOM 1320 C C . PHE A 1 171 ? -61.057 -15.724 106.405 1.00 95.75 171 PHE A C 1
ATOM 1322 O O . PHE A 1 171 ? -60.076 -15.313 105.776 1.00 95.75 171 PHE A O 1
ATOM 1329 N N . LYS A 1 172 ? -61.355 -17.028 106.478 1.00 96.38 172 LYS A N 1
ATOM 1330 C CA . LYS A 1 172 ? -60.609 -18.052 105.729 1.00 96.38 172 LYS A CA 1
ATOM 1331 C C . LYS A 1 172 ? -60.741 -17.839 104.224 1.00 96.38 172 LYS A C 1
ATOM 1333 O O . LYS A 1 172 ? -59.727 -17.865 103.532 1.00 96.38 172 LYS A O 1
ATOM 1338 N N . GLU A 1 173 ? -61.945 -17.575 103.732 1.00 96.50 173 GLU A N 1
ATOM 1339 C CA . GLU A 1 173 ? -62.198 -17.356 102.307 1.00 96.50 173 GLU A CA 1
ATOM 1340 C C . GLU A 1 173 ? -61.508 -16.083 101.794 1.00 96.50 173 GLU A C 1
ATOM 1342 O O . GLU A 1 173 ? -60.749 -16.142 100.825 1.00 96.50 173 GLU A O 1
ATOM 1347 N N . ILE A 1 174 ? -61.621 -14.965 102.520 1.00 96.25 174 ILE A N 1
ATOM 1348 C CA . ILE A 1 174 ? -60.882 -13.723 102.239 1.00 96.25 174 ILE A CA 1
ATOM 1349 C C . ILE A 1 174 ? -59.374 -13.991 102.179 1.00 96.25 174 ILE A C 1
ATOM 1351 O O . ILE A 1 174 ? -58.688 -13.489 101.288 1.00 96.25 174 ILE A O 1
ATOM 1355 N N . LYS A 1 175 ? -58.840 -14.807 103.096 1.00 96.31 175 LYS A N 1
ATOM 1356 C CA . LYS A 1 175 ? -57.422 -15.188 103.088 1.00 96.31 175 LYS A CA 1
ATOM 1357 C C . LYS A 1 175 ? -57.059 -16.002 101.842 1.00 96.31 175 LYS A C 1
ATOM 1359 O O . LYS A 1 175 ? -56.011 -15.747 101.253 1.00 96.31 175 LYS A O 1
ATOM 1364 N N . THR A 1 176 ? -57.903 -16.942 101.413 1.00 96.50 176 THR A N 1
ATOM 1365 C CA . THR A 1 176 ? -57.662 -17.719 100.184 1.00 96.50 176 THR A CA 1
ATOM 1366 C C . THR A 1 176 ? -57.711 -16.855 98.926 1.00 96.50 176 THR A C 1
ATOM 1368 O O . THR A 1 176 ? -56.780 -16.913 98.127 1.00 96.50 176 THR A O 1
ATOM 1371 N N . VAL A 1 177 ? -58.716 -15.983 98.793 1.00 96.81 177 VAL A N 1
ATOM 1372 C CA . VAL A 1 177 ? -58.838 -15.038 97.672 1.00 96.81 177 VAL A CA 1
ATOM 1373 C C . VAL A 1 177 ? -57.646 -14.087 97.634 1.00 96.81 177 VAL A C 1
ATOM 1375 O O . VAL A 1 177 ? -57.098 -13.820 96.569 1.00 96.81 177 VAL A O 1
ATOM 1378 N N . ARG A 1 178 ? -57.185 -13.608 98.795 1.00 96.25 178 ARG A N 1
ATOM 1379 C CA . ARG A 1 178 ? -55.989 -12.762 98.885 1.00 96.25 178 ARG A CA 1
ATOM 1380 C C . ARG A 1 178 ? -54.744 -13.474 98.361 1.00 96.25 178 ARG A C 1
ATOM 1382 O O . ARG A 1 178 ? -53.990 -12.872 97.602 1.00 96.25 178 ARG A O 1
ATOM 1389 N N . ASN A 1 179 ? -54.544 -14.731 98.750 1.00 96.75 179 ASN A N 1
ATOM 1390 C CA . ASN A 1 179 ? -53.409 -15.525 98.283 1.00 96.75 179 ASN A CA 1
ATOM 1391 C C . ASN A 1 179 ? -53.478 -15.769 96.768 1.00 96.75 179 ASN A C 1
ATOM 1393 O O . ASN A 1 179 ? -52.458 -15.670 96.088 1.00 96.75 179 ASN A O 1
ATOM 1397 N N . GLU A 1 180 ? -54.668 -16.050 96.232 1.00 97.06 180 GLU A N 1
ATOM 1398 C CA . GLU A 1 180 ? -54.857 -16.245 94.792 1.00 97.06 180 GLU A CA 1
ATOM 1399 C C . GLU A 1 180 ? -54.613 -14.949 94.011 1.00 97.06 180 GLU A C 1
ATOM 1401 O O . GLU A 1 180 ? -53.874 -14.954 93.030 1.00 97.06 180 GLU A O 1
ATOM 1406 N N . ASN A 1 181 ? -55.123 -13.816 94.498 1.00 95.88 181 ASN A N 1
ATOM 1407 C CA . ASN A 1 181 ? -54.834 -12.505 93.916 1.00 95.88 181 ASN A CA 1
ATOM 1408 C C . ASN A 1 181 ? -53.331 -12.199 93.920 1.00 95.88 181 ASN A C 1
ATOM 1410 O O . ASN A 1 181 ? -52.808 -11.679 92.938 1.00 95.88 181 ASN A O 1
ATOM 1414 N N . GLU A 1 182 ? -52.608 -12.547 94.989 1.00 97.12 182 GLU A N 1
ATOM 1415 C CA . GLU A 1 182 ? -51.152 -12.388 95.032 1.00 97.12 182 GLU A CA 1
ATOM 1416 C C . GLU A 1 182 ? -50.445 -13.277 93.993 1.00 97.12 182 GLU A C 1
ATOM 1418 O O . GLU A 1 182 ? -49.478 -12.846 93.359 1.00 97.12 182 GLU A O 1
ATOM 1423 N N . ARG A 1 183 ? -50.938 -14.503 93.775 1.00 97.50 183 ARG A N 1
ATOM 1424 C CA . ARG A 1 183 ? -50.426 -15.414 92.741 1.00 97.50 183 ARG A CA 1
ATOM 1425 C C . ARG A 1 183 ? -50.661 -14.860 91.334 1.00 97.50 183 ARG A C 1
ATOM 1427 O O . ARG A 1 183 ? -49.711 -14.796 90.557 1.00 97.50 183 ARG A O 1
ATOM 1434 N N . ILE A 1 184 ? -51.876 -14.397 91.042 1.00 97.31 184 ILE A N 1
ATOM 1435 C CA . ILE A 1 184 ? -52.243 -13.783 89.756 1.00 97.31 184 ILE A CA 1
ATOM 1436 C C . ILE A 1 184 ? -51.404 -12.526 89.499 1.00 97.31 184 ILE A C 1
ATOM 1438 O O . ILE A 1 184 ? -50.899 -12.338 88.396 1.00 97.31 184 ILE A O 1
ATOM 1442 N N . LEU A 1 185 ? -51.186 -11.680 90.512 1.00 96.12 185 LEU A N 1
ATOM 1443 C CA . LEU A 1 185 ? -50.328 -10.497 90.380 1.00 96.12 185 LEU A CA 1
ATOM 1444 C C . LEU A 1 185 ? -48.885 -10.871 90.009 1.00 96.12 185 LEU A C 1
ATOM 1446 O O . LEU A 1 185 ? -48.289 -10.227 89.143 1.00 96.12 185 LEU A O 1
ATOM 1450 N N . LYS A 1 186 ? -48.331 -11.929 90.616 1.00 96.62 186 LYS A N 1
ATOM 1451 C CA . LYS A 1 186 ? -46.994 -12.443 90.267 1.00 96.62 186 LYS A CA 1
ATOM 1452 C C . LYS A 1 186 ? -46.948 -12.983 88.837 1.00 96.62 186 LYS A C 1
ATOM 1454 O O . LYS A 1 186 ? -45.989 -12.712 88.113 1.00 96.62 186 LYS A O 1
ATOM 1459 N N . GLU A 1 187 ? -47.973 -13.718 88.416 1.00 97.25 187 GLU A N 1
ATOM 1460 C CA . GLU A 1 187 ? -48.075 -14.244 87.054 1.00 97.25 187 GLU A CA 1
ATOM 1461 C C . GLU A 1 187 ? -48.198 -13.122 86.016 1.00 97.25 187 GLU A C 1
ATOM 1463 O O . GLU A 1 187 ? -47.433 -13.098 85.051 1.00 97.25 187 GLU A O 1
ATOM 1468 N N . ASN A 1 188 ? -49.060 -12.133 86.262 1.00 96.75 188 ASN A N 1
ATOM 1469 C CA . ASN A 1 188 ? -49.201 -10.944 85.423 1.00 96.75 188 ASN A CA 1
ATOM 1470 C C . ASN A 1 188 ? -47.884 -10.169 85.305 1.00 96.75 188 ASN A C 1
ATOM 1472 O O . ASN A 1 188 ? -47.504 -9.783 84.200 1.00 96.75 188 ASN A O 1
ATOM 1476 N N . GLY A 1 189 ? -47.144 -9.999 86.406 1.00 97.06 189 GLY A N 1
ATOM 1477 C CA . GLY A 1 189 ? -45.809 -9.394 86.373 1.00 97.06 189 GLY A CA 1
ATOM 1478 C C . GLY A 1 189 ? -44.821 -10.189 85.510 1.00 97.06 189 GLY A C 1
ATOM 1479 O O . GLY A 1 189 ? -44.091 -9.620 84.700 1.00 97.06 189 GLY A O 1
ATOM 1480 N N . SER A 1 190 ? -44.833 -11.521 85.615 1.00 97.50 190 SER A N 1
ATOM 1481 C CA . SER A 1 190 ? -44.005 -12.403 84.779 1.00 97.50 190 SER A CA 1
ATOM 1482 C C . SER A 1 190 ? -44.378 -12.327 83.293 1.00 97.50 190 SER A C 1
ATOM 1484 O O . SER A 1 190 ? -43.494 -12.262 82.434 1.00 97.50 190 SER A O 1
ATOM 1486 N N . MET A 1 191 ? -45.675 -12.293 82.972 1.00 97.75 191 MET A N 1
ATOM 1487 C CA . MET A 1 191 ? -46.163 -12.111 81.603 1.00 97.75 191 MET A CA 1
ATOM 1488 C C . MET A 1 191 ? -45.765 -10.749 81.038 1.00 97.75 191 MET A C 1
ATOM 1490 O O . MET A 1 191 ? -45.269 -10.693 79.915 1.00 97.75 191 MET A O 1
ATOM 1494 N N . HIS A 1 192 ? -45.892 -9.676 81.820 1.00 97.12 192 HIS A N 1
ATOM 1495 C CA . HIS A 1 192 ? -45.464 -8.341 81.410 1.00 97.12 192 HIS A CA 1
ATOM 1496 C C . HIS A 1 192 ? -43.971 -8.319 81.047 1.00 97.12 192 HIS A C 1
ATOM 1498 O O . HIS A 1 192 ? -43.603 -7.884 79.958 1.00 97.12 192 HIS A O 1
ATOM 1504 N N . ASN A 1 193 ? -43.121 -8.929 81.880 1.00 97.62 193 ASN A N 1
ATOM 1505 C CA . ASN A 1 193 ? -41.687 -9.059 81.606 1.00 97.62 193 ASN A CA 1
ATOM 1506 C C . ASN A 1 193 ? -41.382 -9.908 80.354 1.00 97.62 193 ASN A C 1
ATOM 1508 O O . ASN A 1 193 ? -40.379 -9.691 79.671 1.00 97.62 193 ASN A O 1
ATOM 1512 N N . LYS A 1 194 ? -42.204 -10.921 80.043 1.00 97.94 194 LYS A N 1
ATOM 1513 C CA . LYS A 1 194 ? -42.078 -11.694 78.792 1.00 97.94 194 LYS A CA 1
ATOM 1514 C C . LYS A 1 194 ? -42.457 -10.847 77.578 1.00 97.94 194 LYS A C 1
ATOM 1516 O O . LYS A 1 194 ? -41.707 -10.849 76.607 1.00 97.94 194 LYS A O 1
ATOM 1521 N N . ILE A 1 195 ? -43.567 -10.112 77.650 1.00 97.50 195 ILE A N 1
ATOM 1522 C CA . ILE A 1 195 ? -44.022 -9.212 76.583 1.00 97.50 195 ILE A CA 1
ATOM 1523 C C . ILE A 1 195 ? -42.955 -8.151 76.297 1.00 97.50 195 ILE A C 1
ATOM 1525 O O . ILE A 1 195 ? -42.591 -7.952 75.142 1.00 97.50 195 ILE A O 1
ATOM 1529 N N . GLU A 1 196 ? -42.386 -7.532 77.331 1.00 97.88 196 GLU A N 1
ATOM 1530 C CA . GLU A 1 196 ? -41.338 -6.521 77.166 1.00 97.88 196 GLU A CA 1
ATOM 1531 C C . GLU A 1 196 ? -40.089 -7.086 76.464 1.00 97.88 196 GLU A C 1
ATOM 1533 O O . GLU A 1 196 ? -39.520 -6.440 75.581 1.00 97.88 196 GLU A O 1
ATOM 1538 N N . ARG A 1 197 ? -39.678 -8.316 76.805 1.00 97.62 197 ARG A N 1
ATOM 1539 C CA . ARG A 1 197 ? -38.565 -8.995 76.121 1.00 97.62 197 ARG A CA 1
ATOM 1540 C C . ARG A 1 197 ? -38.865 -9.261 74.648 1.00 97.62 197 ARG A C 1
ATOM 1542 O O . ARG A 1 197 ? -38.019 -8.953 73.817 1.00 97.62 197 ARG A O 1
ATOM 1549 N N . ILE A 1 198 ? -40.058 -9.764 74.328 1.00 98.06 198 ILE A N 1
ATOM 1550 C CA . ILE A 1 198 ? -40.479 -10.011 72.940 1.00 98.06 198 ILE A CA 1
ATOM 1551 C C . ILE A 1 198 ? -40.500 -8.703 72.142 1.00 98.06 198 ILE A C 1
ATOM 1553 O O . ILE A 1 198 ? -40.025 -8.668 71.012 1.00 98.06 198 ILE A O 1
ATOM 1557 N N . LEU A 1 199 ? -40.996 -7.606 72.723 1.00 97.31 199 LEU A N 1
ATOM 1558 C CA . LEU A 1 199 ? -41.002 -6.296 72.062 1.00 97.31 199 LEU A CA 1
ATOM 1559 C C . LEU A 1 199 ? -39.582 -5.796 71.767 1.00 97.31 199 LEU A C 1
ATOM 1561 O O . LEU A 1 199 ? -39.319 -5.318 70.663 1.00 97.31 199 LEU A O 1
ATOM 1565 N N . LYS A 1 200 ? -38.652 -5.949 72.719 1.00 97.50 200 LYS A N 1
ATOM 1566 C CA . LYS A 1 200 ? -37.231 -5.615 72.520 1.00 97.50 200 LYS A CA 1
ATOM 1567 C C . LYS A 1 200 ? -36.596 -6.458 71.413 1.00 97.50 200 LYS A C 1
ATOM 1569 O O . LYS A 1 200 ? -35.879 -5.924 70.568 1.00 97.50 200 LYS A O 1
ATOM 1574 N N . GLU A 1 201 ? -36.874 -7.757 71.398 1.00 97.88 201 GLU A N 1
ATOM 1575 C CA . GLU A 1 201 ? -36.351 -8.689 70.398 1.00 97.88 201 GLU A CA 1
ATOM 1576 C C . GLU A 1 201 ? -36.919 -8.393 69.000 1.00 97.88 201 GLU A C 1
ATOM 1578 O O . GLU A 1 201 ? -36.158 -8.278 68.040 1.00 97.88 201 GLU A O 1
ATOM 1583 N N . ASN A 1 202 ? -38.225 -8.130 68.895 1.00 97.38 202 ASN A N 1
ATOM 1584 C CA . ASN A 1 202 ? -38.874 -7.690 67.658 1.00 97.38 202 ASN A CA 1
ATOM 1585 C C . ASN A 1 202 ? -38.295 -6.370 67.137 1.00 97.38 202 ASN A C 1
ATOM 1587 O O . ASN A 1 202 ? -38.032 -6.256 65.941 1.00 97.38 202 ASN A O 1
ATOM 1591 N N . GLY A 1 203 ? -38.046 -5.393 68.016 1.00 97.69 203 GLY A N 1
ATOM 1592 C CA . GLY A 1 203 ? -37.389 -4.139 67.638 1.00 97.69 203 GLY A CA 1
ATOM 1593 C C . GLY A 1 203 ? -35.976 -4.364 67.089 1.00 97.69 203 GLY A C 1
ATOM 1594 O O . GLY A 1 203 ? -35.612 -3.816 66.051 1.00 97.69 203 GLY A O 1
ATOM 1595 N N . SER A 1 204 ? -35.191 -5.237 67.729 1.00 97.75 204 SER A N 1
ATOM 1596 C CA . SER A 1 204 ? -33.858 -5.608 67.238 1.00 97.75 204 SER A CA 1
ATOM 1597 C C . SER A 1 204 ? -33.911 -6.317 65.878 1.00 97.75 204 SER A C 1
ATOM 1599 O O . SER A 1 204 ? -33.130 -5.990 64.980 1.00 97.75 204 SER A O 1
ATOM 1601 N N . MET A 1 205 ? -34.855 -7.245 65.692 1.00 98.00 205 MET A N 1
ATOM 1602 C CA . MET A 1 205 ? -35.065 -7.922 64.411 1.00 98.00 205 MET A CA 1
ATOM 1603 C C . MET A 1 205 ? -35.478 -6.946 63.309 1.00 98.00 205 MET A C 1
ATOM 1605 O O . MET A 1 205 ? -34.950 -7.039 62.202 1.00 98.00 205 MET A O 1
ATOM 1609 N N . HIS A 1 206 ? -36.359 -5.989 63.607 1.00 97.75 206 HIS A N 1
ATOM 1610 C CA . HIS A 1 206 ? -36.775 -4.961 62.655 1.00 97.75 206 HIS A CA 1
ATOM 1611 C C . HIS A 1 206 ? -35.579 -4.136 62.162 1.00 97.75 206 HIS A C 1
ATOM 1613 O O . HIS A 1 206 ? -35.352 -4.048 60.957 1.00 97.75 206 HIS A O 1
ATOM 1619 N N . ASN A 1 207 ? -34.736 -3.659 63.083 1.00 97.81 207 ASN A N 1
ATOM 1620 C CA . ASN A 1 207 ? -33.521 -2.915 62.736 1.00 97.81 207 ASN A CA 1
ATOM 1621 C C . ASN A 1 207 ? -32.555 -3.751 61.876 1.00 97.81 207 ASN A C 1
ATOM 1623 O O . ASN A 1 207 ? -31.903 -3.238 60.965 1.00 97.81 207 ASN A O 1
ATOM 1627 N N . LYS A 1 208 ? -32.451 -5.061 62.141 1.00 98.00 208 LYS A N 1
ATOM 1628 C CA . LYS A 1 208 ? -31.625 -5.965 61.331 1.00 98.00 208 LYS A CA 1
ATOM 1629 C C . LYS A 1 208 ? -32.190 -6.138 59.920 1.00 98.00 208 LYS A C 1
ATOM 1631 O O . LYS A 1 208 ? -31.417 -6.132 58.965 1.00 98.00 208 LYS A O 1
ATOM 1636 N N . ILE A 1 209 ? -33.509 -6.281 59.784 1.00 97.81 209 ILE A N 1
ATOM 1637 C CA . ILE A 1 209 ? -34.192 -6.369 58.484 1.00 97.81 209 ILE A CA 1
ATOM 1638 C C . ILE A 1 209 ? -33.967 -5.090 57.676 1.00 97.81 209 ILE A C 1
ATOM 1640 O O . ILE A 1 209 ? -33.586 -5.176 56.511 1.00 97.81 209 ILE A O 1
ATOM 1644 N N . GLU A 1 210 ? -34.120 -3.923 58.298 1.00 98.12 210 GLU A N 1
ATOM 1645 C CA . GLU A 1 210 ? -33.870 -2.632 57.655 1.00 98.12 210 GLU A CA 1
ATOM 1646 C C . GLU A 1 210 ? -32.413 -2.505 57.182 1.00 98.12 210 GLU A C 1
ATOM 1648 O O . GLU A 1 210 ? -32.150 -2.169 56.027 1.00 98.12 210 GLU A O 1
ATOM 1653 N N . SER A 1 211 ? -31.451 -2.863 58.038 1.00 98.06 211 SER A N 1
ATOM 1654 C CA . SER A 1 211 ? -30.025 -2.853 57.691 1.00 98.06 211 SER A CA 1
ATOM 1655 C C . SER A 1 211 ? -29.701 -3.775 56.506 1.00 98.06 211 SER A C 1
ATOM 1657 O O . SER A 1 211 ? -29.002 -3.369 55.574 1.00 98.06 211 SER A O 1
ATOM 1659 N N . MET A 1 212 ? -30.263 -4.990 56.481 1.00 98.12 212 MET A N 1
ATOM 1660 C CA . MET A 1 212 ? -30.123 -5.906 55.340 1.00 98.12 212 MET A CA 1
ATOM 1661 C C . MET A 1 212 ? -30.773 -5.345 54.068 1.00 98.12 212 MET A C 1
ATOM 1663 O O . MET A 1 212 ? -30.201 -5.483 52.987 1.00 98.12 212 MET A O 1
ATOM 1667 N N . GLY A 1 213 ? -31.926 -4.680 54.183 1.00 97.94 213 GLY A N 1
ATOM 1668 C CA . GLY A 1 213 ? -32.574 -3.982 53.070 1.00 97.94 213 GLY A CA 1
ATOM 1669 C C . GLY A 1 213 ? -31.667 -2.911 52.460 1.00 97.94 213 GLY A C 1
ATOM 1670 O O . GLY A 1 213 ? -31.419 -2.920 51.254 1.00 97.94 213 GLY A O 1
ATOM 1671 N N . ASN A 1 214 ? -31.071 -2.070 53.306 1.00 98.19 214 ASN A N 1
ATOM 1672 C CA . ASN A 1 214 ? -30.125 -1.034 52.890 1.00 98.19 214 ASN A CA 1
ATOM 1673 C C . ASN A 1 214 ? -28.864 -1.622 52.234 1.00 98.19 214 ASN A C 1
ATOM 1675 O O . ASN A 1 214 ? -28.354 -1.080 51.251 1.00 98.19 214 ASN A O 1
ATOM 1679 N N . GLN A 1 215 ? -28.346 -2.739 52.753 1.00 98.31 215 GLN A N 1
ATOM 1680 C CA . GLN A 1 215 ? -27.211 -3.435 52.147 1.00 98.31 215 GLN A CA 1
ATOM 1681 C C . GLN A 1 215 ? -27.567 -4.000 50.765 1.00 98.31 215 GLN A C 1
ATOM 1683 O O . GLN A 1 215 ? -26.791 -3.832 49.823 1.00 98.31 215 GLN A O 1
ATOM 1688 N N . ASN A 1 216 ? -28.741 -4.617 50.621 1.00 98.19 216 ASN A N 1
ATOM 1689 C CA . ASN A 1 216 ? -29.210 -5.137 49.339 1.00 98.19 216 ASN A CA 1
ATOM 1690 C C . ASN A 1 216 ? -29.370 -4.024 48.299 1.00 98.19 216 ASN A C 1
ATOM 1692 O O . ASN A 1 216 ? -28.949 -4.197 47.158 1.00 98.19 216 ASN A O 1
ATOM 1696 N N . GLU A 1 217 ? -29.897 -2.860 48.682 1.00 98.44 217 GLU A N 1
ATOM 1697 C CA . GLU A 1 217 ? -30.014 -1.718 47.771 1.00 98.44 217 GLU A CA 1
ATOM 1698 C C . GLU A 1 217 ? -28.641 -1.226 47.281 1.00 98.44 217 GLU A C 1
ATOM 1700 O O . GLU A 1 217 ? -28.460 -0.936 46.096 1.00 98.44 217 GLU A O 1
ATOM 1705 N N . ARG A 1 218 ? -27.638 -1.184 48.170 1.00 98.00 218 ARG A N 1
ATOM 1706 C CA . ARG A 1 218 ? -26.257 -0.840 47.790 1.00 98.00 218 ARG A CA 1
ATOM 1707 C C . ARG A 1 218 ? -25.666 -1.854 46.813 1.00 98.00 218 ARG A C 1
ATOM 1709 O O . ARG A 1 218 ? -25.048 -1.445 45.835 1.00 98.00 218 ARG A O 1
ATOM 1716 N N . ILE A 1 219 ? -25.877 -3.149 47.055 1.00 98.44 219 ILE A N 1
ATOM 1717 C CA . ILE A 1 219 ? -25.413 -4.221 46.160 1.00 98.44 219 ILE A CA 1
ATOM 1718 C C . ILE A 1 219 ? -26.081 -4.102 44.786 1.00 98.44 219 ILE A C 1
ATOM 1720 O O . ILE A 1 219 ? -25.402 -4.209 43.770 1.00 98.44 219 ILE A O 1
ATOM 1724 N N . LEU A 1 220 ? -27.389 -3.832 44.731 1.00 98.31 220 LEU A N 1
ATOM 1725 C CA . LEU A 1 220 ? -28.107 -3.644 43.467 1.00 98.31 220 LEU A CA 1
ATOM 1726 C C . LEU A 1 220 ? -27.555 -2.459 42.666 1.00 98.31 220 LEU A C 1
ATOM 1728 O O . LEU A 1 220 ? -27.297 -2.600 41.471 1.00 98.31 220 LEU A O 1
ATOM 1732 N N . LYS A 1 221 ? -27.310 -1.322 43.328 1.00 98.44 221 LYS A N 1
ATOM 1733 C CA . LYS A 1 221 ? -26.698 -0.140 42.700 1.00 98.44 221 LYS A CA 1
ATOM 1734 C C . LYS A 1 221 ? -25.299 -0.434 42.160 1.00 98.44 221 LYS A C 1
ATOM 1736 O O . LYS A 1 221 ? -24.952 0.032 41.078 1.00 98.44 221 LYS A O 1
ATOM 1741 N N . GLU A 1 222 ? -24.499 -1.203 42.891 1.00 98.50 222 GLU A N 1
ATOM 1742 C CA . GLU A 1 222 ? -23.159 -1.578 42.440 1.00 98.50 222 GLU A CA 1
ATOM 1743 C C . GLU A 1 222 ? -23.202 -2.553 41.257 1.00 98.50 222 GLU A C 1
ATOM 1745 O O . GLU A 1 222 ? -22.505 -2.349 40.266 1.00 98.50 222 GLU A O 1
ATOM 1750 N N . ASN A 1 223 ? -24.096 -3.543 41.292 1.00 98.38 223 ASN A N 1
ATOM 1751 C CA . ASN A 1 223 ? -24.310 -4.450 40.166 1.00 98.38 223 ASN A CA 1
ATOM 1752 C C . ASN A 1 223 ? -24.736 -3.696 38.898 1.00 98.38 223 ASN A C 1
ATOM 1754 O O . ASN A 1 223 ? -24.247 -3.999 37.812 1.00 98.38 223 ASN A O 1
ATOM 1758 N N . GLU A 1 224 ? -25.599 -2.683 39.016 1.00 98.62 224 GLU A N 1
ATOM 1759 C CA . GLU A 1 224 ? -25.992 -1.847 37.877 1.00 98.62 224 GLU A CA 1
ATOM 1760 C C . GLU A 1 224 ? -24.796 -1.079 37.284 1.00 98.62 224 GLU A C 1
ATOM 1762 O O . GLU A 1 224 ? -24.658 -0.985 36.062 1.00 98.62 224 GLU A O 1
ATOM 1767 N N . ARG A 1 225 ? -23.897 -0.559 38.131 1.00 98.19 225 ARG A N 1
ATOM 1768 C CA . ARG A 1 225 ? -22.662 0.103 37.674 1.00 98.19 225 ARG A CA 1
ATOM 1769 C C . ARG A 1 225 ? -21.732 -0.866 36.955 1.00 98.19 225 ARG A C 1
ATOM 1771 O O . ARG A 1 225 ? -21.247 -0.533 35.877 1.00 98.19 225 ARG A O 1
ATOM 1778 N N . ILE A 1 226 ? -21.529 -2.060 37.511 1.00 98.50 226 ILE A N 1
ATOM 1779 C CA . ILE A 1 226 ? -20.700 -3.107 36.899 1.00 98.50 226 ILE A CA 1
ATOM 1780 C C . ILE A 1 226 ? -21.266 -3.513 35.533 1.00 98.50 226 ILE A C 1
ATOM 1782 O O . ILE A 1 226 ? -20.512 -3.652 34.574 1.00 98.50 226 ILE A O 1
ATOM 1786 N N . LEU A 1 227 ? -22.589 -3.656 35.408 1.00 98.50 227 LEU A N 1
ATOM 1787 C CA . LEU A 1 227 ? -23.230 -3.969 34.127 1.00 98.50 227 LEU A CA 1
ATOM 1788 C C . LEU A 1 227 ? -22.989 -2.875 33.078 1.00 98.50 227 LEU A C 1
ATOM 1790 O O . LEU A 1 227 ? -22.631 -3.197 31.945 1.00 98.50 227 LEU A O 1
ATOM 1794 N N . LYS A 1 228 ? -23.120 -1.597 33.455 1.00 98.50 228 LYS A N 1
ATOM 1795 C CA . LYS A 1 228 ? -22.833 -0.463 32.557 1.00 98.50 228 LYS A CA 1
ATOM 1796 C C . LYS A 1 228 ? -21.368 -0.432 32.121 1.00 98.50 228 LYS A C 1
ATOM 1798 O O . LYS A 1 228 ? -21.082 -0.185 30.951 1.00 98.50 228 LYS A O 1
ATOM 1803 N N . GLU A 1 229 ? -20.445 -0.705 33.039 1.00 98.56 229 GLU A N 1
ATOM 1804 C CA . GLU A 1 229 ? -19.016 -0.763 32.725 1.00 98.56 229 GLU A CA 1
ATOM 1805 C C . GLU A 1 229 ? -18.693 -1.926 31.780 1.00 98.56 229 GLU A C 1
ATOM 1807 O O . GLU A 1 229 ? -18.005 -1.735 30.778 1.00 98.56 229 GLU A O 1
ATOM 1812 N N . ASN A 1 230 ? -19.260 -3.109 32.029 1.00 98.44 230 ASN A N 1
ATOM 1813 C CA . ASN A 1 230 ? -19.106 -4.265 31.148 1.00 98.44 230 ASN A CA 1
ATOM 1814 C C . ASN A 1 230 ? -19.644 -3.987 29.738 1.00 98.44 230 ASN A C 1
ATOM 1816 O O . ASN A 1 230 ? -19.005 -4.356 28.754 1.00 98.44 230 ASN A O 1
ATOM 1820 N N . GLU A 1 231 ? -20.783 -3.299 29.612 1.00 98.62 231 GLU A N 1
ATOM 1821 C CA . GLU A 1 231 ? -21.313 -2.893 28.307 1.00 98.62 231 GLU A CA 1
ATOM 1822 C C . GLU A 1 231 ? -20.360 -1.926 27.583 1.00 98.62 231 GLU A C 1
ATOM 1824 O O . GLU A 1 231 ? -20.140 -2.057 26.374 1.00 98.62 231 GLU A O 1
ATOM 1829 N N . ARG A 1 232 ? -19.746 -0.981 28.311 1.00 98.44 232 ARG A N 1
ATOM 1830 C CA . ARG A 1 232 ? -18.741 -0.065 27.750 1.00 98.44 232 ARG A CA 1
ATOM 1831 C C . ARG A 1 232 ? -17.514 -0.825 27.245 1.00 98.44 232 ARG A C 1
ATOM 1833 O O . ARG A 1 232 ? -17.094 -0.598 26.113 1.00 98.44 232 ARG A O 1
ATOM 1840 N N . ILE A 1 233 ? -16.989 -1.751 28.048 1.00 98.50 233 ILE A N 1
ATOM 1841 C CA . ILE A 1 233 ? -15.833 -2.586 27.692 1.00 98.50 233 ILE A CA 1
ATOM 1842 C C . ILE A 1 233 ? -16.140 -3.445 26.460 1.00 98.50 233 ILE A C 1
ATOM 1844 O O . ILE A 1 233 ? -15.312 -3.548 25.559 1.00 98.50 233 ILE A O 1
ATOM 1848 N N . LEU A 1 234 ? -17.337 -4.033 26.366 1.00 98.38 234 LEU A N 1
ATOM 1849 C CA . LEU A 1 234 ? -17.740 -4.814 25.191 1.00 98.38 234 LEU A CA 1
ATOM 1850 C C . LEU A 1 234 ? -17.779 -3.961 23.916 1.00 98.38 234 LEU A C 1
ATOM 1852 O O . LEU A 1 234 ? -17.297 -4.405 22.872 1.00 98.38 234 LEU A O 1
ATOM 1856 N N . LYS A 1 235 ? -18.298 -2.729 23.995 1.00 98.31 235 LYS A N 1
ATOM 1857 C CA . LYS A 1 235 ? -18.293 -1.784 22.864 1.00 98.31 235 LYS A CA 1
ATOM 1858 C C . LYS A 1 235 ? -16.872 -1.407 22.446 1.00 98.31 235 LYS A C 1
ATOM 1860 O O . LYS A 1 235 ? -16.570 -1.388 21.253 1.00 98.31 235 LYS A O 1
ATOM 1865 N N . GLU A 1 236 ? -15.998 -1.137 23.411 1.00 98.44 236 GLU A N 1
ATOM 1866 C CA . GLU A 1 236 ? -14.593 -0.813 23.156 1.00 98.44 236 GLU A CA 1
ATOM 1867 C C . GLU A 1 236 ? -13.850 -1.990 22.510 1.00 98.44 236 GLU A C 1
ATOM 1869 O O . GLU A 1 236 ? -13.197 -1.814 21.481 1.00 98.44 236 GLU A O 1
ATOM 1874 N N . ASN A 1 237 ? -14.035 -3.205 23.031 1.00 98.19 237 ASN A N 1
ATOM 1875 C CA . ASN A 1 237 ? -13.474 -4.426 22.452 1.00 98.19 237 ASN A CA 1
ATOM 1876 C C . ASN A 1 237 ? -13.956 -4.661 21.016 1.00 98.19 237 ASN A C 1
ATOM 1878 O O . ASN A 1 237 ? -13.145 -4.994 20.152 1.00 98.19 237 ASN A O 1
ATOM 1882 N N . GLY A 1 238 ? -15.245 -4.443 20.734 1.00 98.38 238 GLY A N 1
ATOM 1883 C CA . GLY A 1 238 ? -15.781 -4.527 19.373 1.00 98.38 238 GLY A CA 1
ATOM 1884 C C . GLY A 1 238 ? -15.133 -3.513 18.424 1.00 98.38 238 GLY A C 1
ATOM 1885 O O . GLY A 1 238 ? -14.725 -3.863 17.319 1.00 98.38 238 GLY A O 1
ATOM 1886 N N . SER A 1 239 ? -14.955 -2.268 18.874 1.00 98.19 239 SER A N 1
ATOM 1887 C CA . SER A 1 239 ? -14.264 -1.227 18.099 1.00 98.19 239 SER A CA 1
ATOM 1888 C C . SER A 1 239 ? -12.797 -1.585 17.822 1.00 98.19 239 SER A C 1
ATOM 1890 O O . SER A 1 239 ? -12.321 -1.458 16.690 1.00 98.19 239 SER A O 1
ATOM 1892 N N . MET A 1 240 ? -12.082 -2.094 18.830 1.00 98.38 240 MET A N 1
ATOM 1893 C CA . MET A 1 240 ? -10.702 -2.557 18.666 1.00 98.38 240 MET A CA 1
ATOM 1894 C C . MET A 1 240 ? -10.600 -3.729 17.690 1.00 98.38 240 MET A C 1
ATOM 1896 O O . MET A 1 240 ? -9.694 -3.734 16.859 1.00 98.38 240 MET A O 1
ATOM 1900 N N . HIS A 1 241 ? -11.530 -4.685 17.745 1.00 98.38 241 HIS A N 1
ATOM 1901 C CA . HIS A 1 241 ? -11.570 -5.808 16.809 1.00 98.38 241 HIS A CA 1
ATOM 1902 C C . HIS A 1 241 ? -11.703 -5.327 15.358 1.00 98.38 241 HIS A C 1
ATOM 1904 O O . HIS A 1 241 ? -10.881 -5.691 14.519 1.00 98.38 241 HIS A O 1
ATOM 1910 N N . ASN A 1 242 ? -12.639 -4.412 15.091 1.00 98.25 242 ASN A N 1
ATOM 1911 C CA . ASN A 1 242 ? -12.821 -3.822 13.760 1.00 98.25 242 ASN A CA 1
ATOM 1912 C C . ASN A 1 242 ? -11.564 -3.076 13.281 1.00 98.25 242 ASN A C 1
ATOM 1914 O O . ASN A 1 242 ? -11.204 -3.119 12.104 1.00 98.25 242 ASN A O 1
ATOM 1918 N N . LYS A 1 243 ? -10.867 -2.381 14.190 1.00 98.31 243 LYS A N 1
ATOM 1919 C CA . LYS A 1 243 ? -9.611 -1.695 13.862 1.00 98.31 243 LYS A CA 1
ATOM 1920 C C . LYS A 1 243 ? -8.498 -2.684 13.512 1.00 98.31 243 LYS A C 1
ATOM 1922 O O . LYS A 1 243 ? -7.775 -2.448 12.548 1.00 98.31 243 LYS A O 1
ATOM 1927 N N . ILE A 1 244 ? -8.374 -3.777 14.265 1.00 98.31 244 ILE A N 1
ATOM 1928 C CA . ILE A 1 244 ? -7.406 -4.849 13.993 1.00 98.31 244 ILE A CA 1
ATOM 1929 C C . ILE A 1 244 ? -7.688 -5.490 12.631 1.00 98.31 244 ILE A C 1
ATOM 1931 O O . ILE A 1 244 ? -6.759 -5.661 11.847 1.00 98.31 244 ILE A O 1
ATOM 1935 N N . GLU A 1 245 ? -8.950 -5.784 12.320 1.00 98.50 245 GLU A N 1
ATOM 1936 C CA . GLU A 1 245 ? -9.352 -6.338 11.023 1.00 98.50 245 GLU A CA 1
ATOM 1937 C C . GLU A 1 245 ? -9.005 -5.386 9.867 1.00 98.50 245 GLU A C 1
ATOM 1939 O O . GLU A 1 245 ? -8.369 -5.786 8.892 1.00 98.50 245 GLU A O 1
ATOM 1944 N N . SER A 1 246 ? -9.332 -4.098 10.007 1.00 98.38 246 SER A N 1
ATOM 1945 C CA . SER A 1 246 ? -8.991 -3.071 9.016 1.00 98.38 246 SER A CA 1
ATOM 1946 C C . SER A 1 246 ? -7.478 -2.957 8.789 1.00 98.38 246 SER A C 1
ATOM 1948 O O . SER A 1 246 ? -7.018 -2.929 7.646 1.00 98.38 246 SER A O 1
ATOM 1950 N N . MET A 1 247 ? -6.684 -2.966 9.865 1.00 98.44 247 MET A N 1
ATOM 1951 C CA . MET A 1 247 ? -5.222 -2.989 9.768 1.00 98.44 247 MET A CA 1
ATOM 1952 C C . MET A 1 247 ? -4.711 -4.269 9.094 1.00 98.44 247 MET A C 1
ATOM 1954 O O . MET A 1 247 ? -3.790 -4.195 8.283 1.00 98.44 247 MET A O 1
ATOM 1958 N N . GLY A 1 248 ? -5.316 -5.426 9.380 1.00 98.44 248 GLY A N 1
ATOM 1959 C CA . GLY A 1 248 ? -5.009 -6.690 8.708 1.00 98.44 248 GLY A CA 1
ATOM 1960 C C . GLY A 1 248 ? -5.216 -6.602 7.194 1.00 98.44 248 GLY A C 1
ATOM 1961 O O . GLY A 1 248 ? -4.315 -6.941 6.429 1.00 98.44 248 GLY A O 1
ATOM 1962 N N . ASN A 1 249 ? -6.348 -6.041 6.762 1.00 98.50 249 ASN A N 1
ATOM 1963 C CA . ASN A 1 249 ? -6.650 -5.829 5.343 1.00 98.50 249 ASN A CA 1
ATOM 1964 C C . ASN A 1 249 ? -5.658 -4.863 4.669 1.00 98.50 249 ASN A C 1
ATOM 1966 O O . ASN A 1 249 ? -5.241 -5.088 3.533 1.00 98.50 249 ASN A O 1
ATOM 1970 N N . GLN A 1 250 ? -5.240 -3.800 5.365 1.00 98.50 250 GLN A N 1
ATOM 1971 C CA . GLN A 1 250 ? -4.216 -2.879 4.857 1.00 98.50 250 GLN A CA 1
ATOM 1972 C C . GLN A 1 250 ? -2.852 -3.558 4.700 1.00 98.50 250 GLN A C 1
ATOM 1974 O O . GLN A 1 250 ? -2.184 -3.354 3.687 1.00 98.50 250 GLN A O 1
ATOM 1979 N N . ILE A 1 251 ? -2.443 -4.375 5.675 1.00 98.56 251 ILE A N 1
ATOM 1980 C CA . ILE A 1 251 ? -1.191 -5.139 5.613 1.00 98.56 251 ILE A CA 1
ATOM 1981 C C . ILE A 1 251 ? -1.196 -6.089 4.415 1.00 98.56 251 ILE A C 1
ATOM 1983 O O . ILE A 1 251 ? -0.200 -6.155 3.695 1.00 98.56 251 ILE A O 1
ATOM 1987 N N . GLU A 1 252 ? -2.307 -6.780 4.167 1.00 98.56 252 GLU A N 1
ATOM 1988 C CA . GLU A 1 252 ? -2.401 -7.709 3.041 1.00 98.56 252 GLU A CA 1
ATOM 1989 C C . GLU A 1 252 ? -2.374 -6.986 1.688 1.00 98.56 252 GLU A C 1
ATOM 1991 O O . GLU A 1 252 ? -1.664 -7.396 0.771 1.00 98.56 252 GLU A O 1
ATOM 1996 N N . SER A 1 253 ? -3.041 -5.833 1.584 1.00 98.44 253 SER A N 1
ATOM 1997 C CA . SER A 1 253 ? -2.953 -4.977 0.395 1.00 98.44 253 SER A CA 1
ATOM 1998 C C . SER A 1 253 ? -1.513 -4.519 0.114 1.00 98.44 253 SER A C 1
ATOM 2000 O O . SER A 1 253 ? -1.024 -4.636 -1.011 1.00 98.44 253 SER A O 1
ATOM 2002 N N . MET A 1 254 ? -0.784 -4.075 1.146 1.00 98.50 254 MET A N 1
ATOM 2003 C CA . MET A 1 254 ? 0.630 -3.701 1.010 1.00 98.50 254 MET A CA 1
ATOM 2004 C C . MET A 1 254 ? 1.517 -4.889 0.618 1.00 98.50 254 MET A C 1
ATOM 2006 O O . MET A 1 254 ? 2.469 -4.715 -0.142 1.00 98.50 254 MET A O 1
ATOM 2010 N N . ARG A 1 255 ? 1.220 -6.100 1.110 1.00 98.44 255 ARG A N 1
ATOM 2011 C CA . ARG A 1 255 ? 1.936 -7.322 0.720 1.00 98.44 255 ARG A CA 1
ATOM 2012 C C . ARG A 1 255 ? 1.779 -7.592 -0.775 1.00 98.44 255 ARG A C 1
ATOM 2014 O O . ARG A 1 255 ? 2.788 -7.799 -1.446 1.00 98.44 255 ARG A O 1
ATOM 2021 N N . HIS A 1 256 ? 0.552 -7.540 -1.289 1.00 98.50 256 HIS A N 1
ATOM 2022 C CA . HIS A 1 256 ? 0.292 -7.732 -2.714 1.00 98.50 256 HIS A CA 1
ATOM 2023 C C . HIS A 1 256 ? 0.968 -6.668 -3.582 1.00 98.50 256 HIS A C 1
ATOM 2025 O O . HIS A 1 256 ? 1.528 -6.997 -4.627 1.00 98.50 256 HIS A O 1
ATOM 2031 N N . GLU A 1 257 ? 0.968 -5.403 -3.160 1.00 98.50 257 GLU A N 1
ATOM 2032 C CA . GLU A 1 257 ? 1.661 -4.354 -3.913 1.00 98.50 257 GLU A CA 1
ATOM 2033 C C . GLU A 1 257 ? 3.182 -4.562 -3.918 1.00 98.50 257 GLU A C 1
ATOM 2035 O O . GLU A 1 257 ? 3.816 -4.457 -4.966 1.00 98.50 257 GLU A O 1
ATOM 2040 N N . ASN A 1 258 ? 3.774 -4.952 -2.786 1.00 98.50 258 ASN A N 1
ATOM 2041 C CA . ASN A 1 258 ? 5.199 -5.284 -2.729 1.00 98.50 258 ASN A CA 1
ATOM 2042 C C . ASN A 1 258 ? 5.564 -6.460 -3.646 1.00 98.50 258 ASN A C 1
ATOM 2044 O O . ASN A 1 258 ? 6.603 -6.422 -4.302 1.00 98.50 258 ASN A O 1
ATOM 2048 N N . GLU A 1 259 ? 4.714 -7.483 -3.738 1.00 98.62 259 GLU A N 1
ATOM 2049 C CA . GLU A 1 259 ? 4.914 -8.609 -4.656 1.00 98.62 259 GLU A CA 1
ATOM 2050 C C . GLU A 1 259 ? 4.854 -8.163 -6.129 1.00 98.62 259 GLU A C 1
ATOM 2052 O O . GLU A 1 259 ? 5.706 -8.533 -6.944 1.00 98.62 259 GLU A O 1
ATOM 2057 N N . ARG A 1 260 ? 3.911 -7.276 -6.474 1.00 98.44 260 ARG A N 1
ATOM 2058 C CA . ARG A 1 260 ? 3.828 -6.660 -7.812 1.00 98.44 260 ARG A CA 1
ATOM 2059 C C . ARG A 1 260 ? 5.055 -5.811 -8.143 1.00 98.44 260 ARG A C 1
ATOM 2061 O O . ARG A 1 260 ? 5.541 -5.839 -9.272 1.00 98.44 260 ARG A O 1
ATOM 2068 N N . ILE A 1 261 ? 5.568 -5.053 -7.178 1.00 98.56 261 ILE A N 1
ATOM 2069 C CA . ILE A 1 261 ? 6.786 -4.257 -7.363 1.00 98.56 261 ILE A CA 1
ATOM 2070 C C . ILE A 1 261 ? 7.998 -5.175 -7.540 1.00 98.56 261 ILE A C 1
ATOM 2072 O O . ILE A 1 261 ? 8.795 -4.937 -8.444 1.00 98.56 261 ILE A O 1
ATOM 2076 N N . SER A 1 262 ? 8.114 -6.236 -6.735 1.00 98.38 262 SER A N 1
ATOM 2077 C CA . SER A 1 262 ? 9.209 -7.209 -6.838 1.00 98.38 262 SER A CA 1
ATOM 2078 C C . SER A 1 262 ? 9.246 -7.855 -8.220 1.00 98.38 262 SER A C 1
ATOM 2080 O O . SER A 1 262 ? 10.266 -7.791 -8.897 1.00 98.38 262 SER A O 1
ATOM 2082 N N . THR A 1 263 ? 8.111 -8.376 -8.691 1.00 98.50 263 THR A N 1
ATOM 2083 C CA . THR A 1 263 ? 8.011 -9.005 -10.020 1.00 98.50 263 THR A CA 1
ATOM 2084 C C . THR A 1 263 ? 8.350 -8.036 -11.154 1.00 98.50 263 THR A C 1
ATOM 2086 O O . THR A 1 263 ? 9.046 -8.398 -12.105 1.00 98.50 263 THR A O 1
ATOM 2089 N N . LYS A 1 264 ? 7.920 -6.772 -11.052 1.00 98.50 264 LYS A N 1
ATOM 2090 C CA . LYS A 1 264 ? 8.305 -5.732 -12.015 1.00 98.50 264 LYS A CA 1
ATOM 2091 C C . LYS A 1 264 ? 9.806 -5.441 -11.972 1.00 98.50 264 LYS A C 1
ATOM 2093 O O . LYS A 1 264 ? 10.409 -5.243 -13.025 1.00 98.50 264 LYS A O 1
ATOM 2098 N N . ASN A 1 265 ? 10.402 -5.396 -10.784 1.00 98.44 265 ASN A N 1
ATOM 2099 C CA . ASN A 1 265 ? 11.829 -5.148 -10.628 1.00 98.44 265 ASN A CA 1
ATOM 2100 C C . ASN A 1 265 ? 12.664 -6.289 -11.226 1.00 98.44 265 ASN A C 1
ATOM 2102 O O . ASN A 1 265 ? 13.620 -6.022 -11.949 1.00 98.44 265 ASN A O 1
ATOM 2106 N N . ASP A 1 266 ? 12.253 -7.541 -11.018 1.00 98.50 266 ASP A N 1
ATOM 2107 C CA . ASP A 1 266 ? 12.896 -8.712 -11.625 1.00 98.50 266 ASP A CA 1
ATOM 2108 C C . ASP A 1 266 ? 12.846 -8.641 -13.161 1.00 98.50 266 ASP A C 1
ATOM 2110 O O . ASP A 1 266 ? 13.858 -8.839 -13.834 1.00 98.50 266 ASP A O 1
ATOM 2114 N N . SER A 1 267 ? 11.695 -8.260 -13.731 1.00 98.38 267 SER A N 1
ATOM 2115 C CA . SER A 1 267 ? 11.563 -8.044 -15.179 1.00 98.38 267 SER A CA 1
ATOM 2116 C C . SER A 1 267 ? 12.482 -6.932 -15.695 1.00 98.38 267 SER A C 1
ATOM 2118 O O . SER A 1 267 ? 13.088 -7.082 -16.754 1.00 98.38 267 SER A O 1
ATOM 2120 N N . LEU A 1 268 ? 12.605 -5.820 -14.963 1.00 98.56 268 LEU A N 1
ATOM 2121 C CA . LEU A 1 268 ? 13.496 -4.717 -15.336 1.00 98.56 268 LEU A CA 1
ATOM 2122 C C . LEU A 1 268 ? 14.973 -5.114 -15.250 1.00 98.56 268 LEU A C 1
ATOM 2124 O O . LEU A 1 268 ? 15.774 -4.667 -16.071 1.00 98.56 268 LEU A O 1
ATOM 2128 N N . HIS A 1 269 ? 15.346 -5.954 -14.283 1.00 98.38 269 HIS A N 1
ATOM 2129 C CA . HIS A 1 269 ? 16.694 -6.510 -14.208 1.00 98.38 269 HIS A CA 1
ATOM 2130 C C . HIS A 1 269 ? 17.017 -7.359 -15.441 1.00 98.38 269 HIS A C 1
ATOM 2132 O O . HIS A 1 269 ? 18.054 -7.132 -16.063 1.00 98.38 269 HIS A O 1
ATOM 2138 N N . LEU A 1 270 ? 16.107 -8.246 -15.855 1.00 98.44 270 LEU A N 1
ATOM 2139 C CA . LEU A 1 270 ? 16.275 -9.051 -17.071 1.00 98.44 270 LEU A CA 1
ATOM 2140 C C . LEU A 1 270 ? 16.372 -8.188 -18.338 1.00 98.44 270 LEU A C 1
ATOM 2142 O O . LEU A 1 270 ? 17.212 -8.438 -19.204 1.00 98.44 270 LEU A O 1
ATOM 2146 N N . ASP A 1 271 ? 15.544 -7.147 -18.450 1.00 98.44 271 ASP A N 1
ATOM 2147 C CA . ASP A 1 271 ? 15.613 -6.208 -19.573 1.00 98.44 271 ASP A CA 1
ATOM 2148 C C . ASP A 1 271 ? 16.953 -5.457 -19.609 1.00 98.44 271 ASP A C 1
ATOM 2150 O O . ASP A 1 271 ? 17.549 -5.315 -20.678 1.00 98.44 271 ASP A O 1
ATOM 2154 N N . ASN A 1 272 ? 17.466 -5.021 -18.455 1.00 98.38 272 ASN A N 1
ATOM 2155 C CA . ASN A 1 272 ? 18.774 -4.373 -18.368 1.00 98.38 272 ASN A CA 1
ATOM 2156 C C . ASN A 1 272 ? 19.911 -5.314 -18.784 1.00 98.38 272 ASN A C 1
ATOM 2158 O O . ASN A 1 272 ? 20.797 -4.903 -19.533 1.00 98.38 272 ASN A O 1
ATOM 2162 N N . GLU A 1 273 ? 19.889 -6.577 -18.353 1.00 98.44 273 GLU A N 1
ATOM 2163 C CA . GLU A 1 273 ? 20.875 -7.581 -18.777 1.00 98.44 273 GLU A CA 1
ATOM 2164 C C . GLU A 1 273 ? 20.841 -7.815 -20.296 1.00 98.44 273 GLU A C 1
ATOM 2166 O O . GLU A 1 273 ? 21.896 -7.887 -20.943 1.00 98.44 273 GLU A O 1
ATOM 2171 N N . ARG A 1 274 ? 19.639 -7.859 -20.889 1.00 98.50 274 ARG A N 1
ATOM 2172 C CA . ARG A 1 274 ? 19.467 -7.953 -22.346 1.00 98.50 274 ARG A CA 1
ATOM 2173 C C . ARG A 1 274 ? 20.070 -6.741 -23.055 1.00 98.50 274 ARG A C 1
ATOM 2175 O O . ARG A 1 274 ? 20.888 -6.917 -23.955 1.00 98.50 274 ARG A O 1
ATOM 2182 N N . ILE A 1 275 ? 19.731 -5.528 -22.620 1.00 98.50 275 ILE A N 1
ATOM 2183 C CA . ILE A 1 275 ? 20.250 -4.282 -23.208 1.00 98.50 275 ILE A CA 1
ATOM 2184 C C . ILE A 1 275 ? 21.779 -4.219 -23.098 1.00 98.50 275 ILE A C 1
ATOM 2186 O O . ILE A 1 275 ? 22.453 -3.844 -24.057 1.00 98.50 275 ILE A O 1
ATOM 2190 N N . HIS A 1 276 ? 22.356 -4.615 -21.961 1.00 98.19 276 HIS A N 1
ATOM 2191 C CA . HIS A 1 276 ? 23.810 -4.671 -21.805 1.00 98.19 276 HIS A CA 1
ATOM 2192 C C . HIS A 1 276 ? 24.469 -5.649 -22.786 1.00 98.19 276 HIS A C 1
ATOM 2194 O O . HIS A 1 276 ? 25.521 -5.333 -23.347 1.00 98.19 276 HIS A O 1
ATOM 2200 N N . SER A 1 277 ? 23.840 -6.799 -23.031 1.00 98.25 277 SER A N 1
ATOM 2201 C CA . SER A 1 277 ? 24.320 -7.788 -24.001 1.00 98.25 277 SER A CA 1
ATOM 2202 C C . SER A 1 277 ? 24.242 -7.263 -25.440 1.00 98.25 277 SER A C 1
ATOM 2204 O O . SER A 1 277 ? 25.205 -7.386 -26.199 1.00 98.25 277 SER A O 1
ATOM 2206 N N . GLU A 1 278 ? 23.137 -6.609 -25.805 1.00 98.50 278 GLU A N 1
ATOM 2207 C CA . GLU A 1 278 ? 22.963 -5.968 -27.115 1.00 98.50 278 GLU A CA 1
ATOM 2208 C C . GLU A 1 278 ? 23.993 -4.852 -27.341 1.00 98.50 278 GLU A C 1
ATOM 2210 O O . GLU A 1 278 ? 24.655 -4.817 -28.380 1.00 98.50 278 GLU A O 1
ATOM 2215 N N . LEU A 1 279 ? 24.211 -3.983 -26.347 1.00 98.25 279 LEU A N 1
ATOM 2216 C CA . LEU A 1 279 ? 25.227 -2.927 -26.409 1.00 98.25 279 LEU A CA 1
ATOM 2217 C C . LEU A 1 279 ? 26.642 -3.487 -26.592 1.00 98.25 279 LEU A C 1
ATOM 2219 O O . LEU A 1 279 ? 27.438 -2.908 -27.336 1.00 98.25 279 LEU A O 1
ATOM 2223 N N . ALA A 1 280 ? 26.969 -4.605 -25.939 1.00 98.19 280 ALA A N 1
ATOM 2224 C CA . ALA A 1 280 ? 28.259 -5.264 -26.114 1.00 98.19 280 ALA A CA 1
ATOM 2225 C C . ALA A 1 280 ? 28.441 -5.790 -27.548 1.00 98.19 280 ALA A C 1
ATOM 2227 O O . ALA A 1 280 ? 29.514 -5.611 -28.129 1.00 98.19 280 ALA A O 1
ATOM 2228 N N . SER A 1 281 ? 27.392 -6.376 -28.137 1.00 98.25 281 SER A N 1
ATOM 2229 C CA . SER A 1 281 ? 27.407 -6.824 -29.536 1.00 98.25 281 SER A CA 1
ATOM 2230 C C . SER A 1 281 ? 27.592 -5.653 -30.498 1.00 98.25 281 SER A C 1
ATOM 2232 O O . SER A 1 281 ? 28.521 -5.660 -31.301 1.00 98.25 281 SER A O 1
ATOM 2234 N N . VAL A 1 282 ? 26.782 -4.599 -30.362 1.00 98.50 282 VAL A N 1
ATOM 2235 C CA . VAL A 1 282 ? 26.863 -3.405 -31.221 1.00 98.50 282 VAL A CA 1
ATOM 2236 C C . VAL A 1 282 ? 28.241 -2.752 -31.136 1.00 98.50 282 VAL A C 1
ATOM 2238 O O . VAL A 1 282 ? 28.789 -2.315 -32.146 1.00 98.50 282 VAL A O 1
ATOM 2241 N N . ARG A 1 283 ? 28.843 -2.702 -29.943 1.00 98.44 283 ARG A N 1
ATOM 2242 C CA . ARG A 1 283 ? 30.199 -2.171 -29.770 1.00 98.44 283 ARG A CA 1
ATOM 2243 C C . ARG A 1 283 ? 31.237 -2.984 -30.544 1.00 98.44 283 ARG A C 1
ATOM 2245 O O . ARG A 1 283 ? 32.124 -2.389 -31.151 1.00 98.44 283 ARG A O 1
ATOM 2252 N N . LYS A 1 284 ? 31.124 -4.314 -30.531 1.00 98.44 284 LYS A N 1
ATOM 2253 C CA . LYS A 1 284 ? 32.007 -5.206 -31.290 1.00 98.44 284 LYS A CA 1
ATOM 2254 C C . LYS A 1 284 ? 31.846 -4.995 -32.796 1.00 98.44 284 LYS A C 1
ATOM 2256 O O . LYS A 1 284 ? 32.848 -4.898 -33.502 1.00 98.44 284 LYS A O 1
ATOM 2261 N N . ASP A 1 285 ? 30.611 -4.867 -33.270 1.00 98.31 285 ASP A N 1
ATOM 2262 C CA . ASP A 1 285 ? 30.323 -4.625 -34.687 1.00 98.31 285 ASP A CA 1
ATOM 2263 C C . ASP A 1 285 ? 30.861 -3.262 -35.142 1.00 98.31 285 ASP A C 1
ATOM 2265 O O . ASP A 1 285 ? 31.469 -3.151 -36.207 1.00 98.31 285 ASP A O 1
ATOM 2269 N N . LEU A 1 286 ? 30.720 -2.229 -34.305 1.00 98.25 286 LEU A N 1
ATOM 2270 C CA . LEU A 1 286 ? 31.278 -0.902 -34.564 1.00 98.25 286 LEU A CA 1
ATOM 2271 C C . LEU A 1 286 ? 32.811 -0.928 -34.647 1.00 98.25 286 LEU A C 1
ATOM 2273 O O . LEU A 1 286 ? 33.397 -0.265 -35.502 1.00 98.25 286 LEU A O 1
ATOM 2277 N N . GLU A 1 287 ? 33.467 -1.682 -33.766 1.00 98.25 287 GLU A N 1
ATOM 2278 C CA . GLU A 1 287 ? 34.921 -1.845 -33.785 1.00 98.25 287 GLU A CA 1
ATOM 2279 C C . GLU A 1 287 ? 35.389 -2.586 -35.045 1.00 98.25 287 GLU A C 1
ATOM 2281 O O . GLU A 1 287 ? 36.320 -2.132 -35.711 1.00 98.25 287 GLU A O 1
ATOM 2286 N N . ALA A 1 288 ? 34.692 -3.655 -35.439 1.00 98.19 288 ALA A N 1
ATOM 2287 C CA . ALA A 1 288 ? 34.967 -4.370 -36.682 1.00 98.19 288 ALA A CA 1
ATOM 2288 C C . ALA A 1 288 ? 34.797 -3.466 -37.915 1.00 98.19 288 ALA A C 1
ATOM 2290 O O . ALA A 1 288 ? 35.689 -3.404 -38.760 1.00 98.19 288 ALA A O 1
ATOM 2291 N N . ALA A 1 289 ? 33.701 -2.705 -37.989 1.00 98.19 289 ALA A N 1
ATOM 2292 C CA . ALA A 1 289 ? 33.452 -1.764 -39.080 1.00 98.19 289 ALA A CA 1
ATOM 2293 C C . ALA A 1 289 ? 34.516 -0.657 -39.148 1.00 98.19 289 ALA A C 1
ATOM 2295 O O . ALA A 1 289 ? 34.949 -0.271 -40.234 1.00 98.19 289 ALA A O 1
ATOM 2296 N N . ARG A 1 290 ? 34.982 -0.159 -37.996 1.00 98.12 290 ARG A N 1
ATOM 2297 C CA . ARG A 1 290 ? 36.056 0.840 -37.930 1.00 98.12 290 ARG A CA 1
ATOM 2298 C C . ARG A 1 290 ? 37.391 0.286 -38.428 1.00 98.12 290 ARG A C 1
ATOM 2300 O O . ARG A 1 290 ? 38.116 0.997 -39.128 1.00 98.12 290 ARG A O 1
ATOM 2307 N N . ASN A 1 291 ? 37.715 -0.954 -38.072 1.00 97.69 291 ASN A N 1
ATOM 2308 C CA . ASN A 1 291 ? 38.931 -1.613 -38.541 1.00 97.69 291 ASN A CA 1
ATOM 2309 C C . ASN A 1 291 ? 38.876 -1.815 -40.058 1.00 97.69 291 ASN A C 1
ATOM 2311 O O . ASN A 1 291 ? 39.797 -1.383 -40.747 1.00 97.69 291 ASN A O 1
ATOM 2315 N N . GLN A 1 292 ? 37.752 -2.319 -40.581 1.00 97.81 292 GLN A N 1
ATOM 2316 C CA . GLN A 1 292 ? 37.544 -2.460 -42.024 1.00 97.81 292 GLN A CA 1
ATOM 2317 C C . GLN A 1 292 ? 37.684 -1.121 -42.753 1.00 97.81 292 GLN A C 1
ATOM 2319 O O . GLN A 1 292 ? 38.413 -1.017 -43.731 1.00 97.81 292 GLN A O 1
ATOM 2324 N N . HIS A 1 293 ? 37.049 -0.063 -42.242 1.00 97.25 293 HIS A N 1
ATOM 2325 C CA . HIS A 1 293 ? 37.165 1.267 -42.833 1.00 97.25 293 HIS A CA 1
ATOM 2326 C C . HIS A 1 293 ? 38.619 1.764 -42.873 1.00 97.25 293 HIS A C 1
ATOM 2328 O O . HIS A 1 293 ? 39.029 2.404 -43.838 1.00 97.25 293 HIS A O 1
ATOM 2334 N N . THR A 1 294 ? 39.408 1.467 -41.839 1.00 97.50 294 THR A N 1
ATOM 2335 C CA . THR A 1 294 ? 40.828 1.843 -41.789 1.00 97.50 294 THR A CA 1
ATOM 2336 C C . THR A 1 294 ? 41.634 1.098 -42.854 1.00 97.50 294 THR A C 1
ATOM 2338 O O . THR A 1 294 ? 42.451 1.712 -43.540 1.00 97.50 294 THR A O 1
ATOM 2341 N N . GLU A 1 295 ? 41.376 -0.199 -43.036 1.00 97.44 295 GLU A N 1
ATOM 2342 C CA . GLU A 1 295 ? 41.993 -1.009 -44.094 1.00 97.44 295 GLU A CA 1
ATOM 2343 C C . GLU A 1 295 ? 41.615 -0.502 -45.490 1.00 97.44 295 GLU A C 1
ATOM 2345 O O . GLU A 1 295 ? 42.494 -0.320 -46.333 1.00 97.44 295 GLU A O 1
ATOM 2350 N N . ASP A 1 296 ? 40.336 -0.197 -45.715 1.00 96.44 296 ASP A N 1
ATOM 2351 C CA . ASP A 1 296 ? 39.837 0.326 -46.989 1.00 96.44 296 ASP A CA 1
ATOM 2352 C C . ASP A 1 296 ? 40.475 1.682 -47.327 1.00 96.44 296 ASP A C 1
ATOM 2354 O O . ASP A 1 296 ? 40.891 1.915 -48.464 1.00 96.44 296 ASP A O 1
ATOM 2358 N N . VAL A 1 297 ? 40.597 2.581 -46.343 1.00 96.75 297 VAL A N 1
ATOM 2359 C CA . VAL A 1 297 ? 41.253 3.887 -46.521 1.00 96.75 297 VAL A CA 1
ATOM 2360 C C . VAL A 1 297 ? 42.728 3.719 -46.884 1.00 96.75 297 VAL A C 1
ATOM 2362 O O . VAL A 1 297 ? 43.210 4.404 -47.790 1.00 96.75 297 VAL A O 1
ATOM 2365 N N . GLU A 1 298 ? 43.452 2.803 -46.238 1.00 95.81 298 GLU A N 1
ATOM 2366 C CA . GLU A 1 298 ? 44.853 2.545 -46.586 1.00 95.81 298 GLU A CA 1
ATOM 2367 C C . GLU A 1 298 ? 44.998 1.862 -47.953 1.00 95.81 298 GLU A C 1
ATOM 2369 O O . GLU A 1 298 ? 45.879 2.230 -48.735 1.00 95.81 298 GLU A O 1
ATOM 2374 N N . ALA A 1 299 ? 44.096 0.946 -48.315 1.00 95.38 299 ALA A N 1
ATOM 2375 C CA . ALA A 1 299 ? 44.058 0.355 -49.652 1.00 95.38 299 ALA A CA 1
ATOM 2376 C C . ALA A 1 299 ? 43.828 1.425 -50.735 1.00 95.38 299 ALA A C 1
ATOM 2378 O O . ALA A 1 299 ? 44.554 1.471 -51.734 1.00 95.38 299 ALA A O 1
ATOM 2379 N N . LEU A 1 300 ? 42.878 2.341 -50.512 1.00 94.56 300 LEU A N 1
ATOM 2380 C CA . LEU A 1 300 ? 42.629 3.484 -51.395 1.00 94.56 300 LEU A CA 1
ATOM 2381 C C . LEU A 1 300 ? 43.835 4.422 -51.474 1.00 94.56 300 LEU A C 1
ATOM 2383 O O . LEU A 1 300 ? 44.158 4.915 -52.558 1.00 94.56 300 LEU A O 1
ATOM 2387 N N . ARG A 1 301 ? 44.538 4.652 -50.361 1.00 92.00 301 ARG A N 1
ATOM 2388 C CA . ARG A 1 301 ? 45.762 5.460 -50.334 1.00 92.00 301 ARG A CA 1
ATOM 2389 C C . ARG A 1 301 ? 46.868 4.833 -51.183 1.00 92.00 301 ARG A C 1
ATOM 2391 O O . ARG A 1 301 ? 47.471 5.535 -51.994 1.00 92.00 301 ARG A O 1
ATOM 2398 N N . ILE A 1 302 ? 47.117 3.530 -51.034 1.00 92.00 302 ILE A N 1
ATOM 2399 C CA . ILE A 1 302 ? 48.113 2.790 -51.827 1.00 92.00 302 ILE A CA 1
ATOM 2400 C C . ILE A 1 302 ? 47.760 2.852 -53.317 1.00 92.00 302 ILE A C 1
ATOM 2402 O O . ILE A 1 302 ? 48.613 3.185 -54.143 1.00 92.00 302 ILE A O 1
ATOM 2406 N N . LEU A 1 303 ? 46.495 2.594 -53.659 1.00 91.00 303 LEU A N 1
ATOM 2407 C CA . LEU A 1 303 ? 46.004 2.665 -55.032 1.00 91.00 303 LEU A CA 1
ATOM 2408 C C . LEU A 1 303 ? 46.196 4.071 -55.616 1.00 91.00 303 LEU A C 1
ATOM 2410 O O . LEU A 1 303 ? 46.779 4.212 -56.692 1.00 91.00 303 LEU A O 1
ATOM 2414 N N . THR A 1 304 ? 45.822 5.114 -54.873 1.00 86.81 304 THR A N 1
ATOM 2415 C CA . THR A 1 304 ? 46.010 6.516 -55.279 1.00 86.81 304 THR A CA 1
ATOM 2416 C C . THR A 1 304 ? 47.484 6.826 -55.553 1.00 86.81 304 THR A C 1
ATOM 2418 O O . THR A 1 304 ? 47.812 7.374 -56.605 1.00 86.81 304 THR A O 1
ATOM 2421 N N . LEU A 1 305 ? 48.398 6.414 -54.665 1.00 85.06 305 LEU A N 1
ATOM 2422 C CA . LEU A 1 305 ? 49.842 6.602 -54.858 1.00 85.06 305 LEU A CA 1
ATOM 2423 C C . LEU A 1 305 ? 50.380 5.867 -56.099 1.00 85.06 305 LEU A C 1
ATOM 2425 O O . LEU A 1 305 ? 51.330 6.347 -56.716 1.00 85.06 305 LEU A O 1
ATOM 2429 N N . SER A 1 306 ? 49.774 4.741 -56.489 1.00 85.19 306 SER A N 1
ATOM 2430 C CA . SER A 1 306 ? 50.154 3.994 -57.698 1.00 85.19 306 SER A CA 1
ATOM 2431 C C . SER A 1 306 ? 49.616 4.603 -59.004 1.00 85.19 306 SER A C 1
ATOM 2433 O O . SER A 1 306 ? 50.277 4.515 -60.039 1.00 85.19 306 SER A O 1
ATOM 2435 N N . LEU A 1 307 ? 48.452 5.261 -58.960 1.00 85.25 307 LEU A N 1
ATOM 2436 C CA . LEU A 1 307 ? 47.802 5.888 -60.120 1.00 85.25 307 LEU A CA 1
ATOM 2437 C C . LEU A 1 307 ? 48.403 7.248 -60.480 1.00 85.25 307 LEU A C 1
ATOM 2439 O O . LEU A 1 307 ? 48.534 7.574 -61.659 1.00 85.25 307 LEU A O 1
ATOM 2443 N N . VAL A 1 308 ? 48.805 8.036 -59.482 1.00 84.62 308 VAL A N 1
ATOM 2444 C CA . VAL A 1 308 ? 49.325 9.398 -59.682 1.00 84.62 308 VAL A CA 1
ATOM 2445 C C . VAL A 1 308 ? 50.488 9.463 -60.699 1.00 84.62 308 VAL A C 1
ATOM 2447 O O . VAL A 1 308 ? 50.412 10.281 -61.621 1.00 84.62 308 VAL A O 1
ATOM 2450 N N . PRO A 1 309 ? 51.523 8.594 -60.649 1.00 85.19 309 PRO A N 1
ATOM 2451 C CA . PRO A 1 309 ? 52.579 8.572 -61.665 1.00 85.19 309 PRO A CA 1
ATOM 2452 C C . PRO A 1 309 ? 52.075 8.274 -63.083 1.00 85.19 309 PRO A C 1
ATOM 2454 O O . PRO A 1 309 ? 52.632 8.801 -64.048 1.00 85.19 309 PRO A O 1
ATOM 2457 N N . LEU A 1 310 ? 51.020 7.460 -63.223 1.00 84.69 310 LEU A N 1
ATOM 2458 C CA . LEU A 1 310 ? 50.409 7.165 -64.520 1.00 84.69 310 LEU A CA 1
ATOM 2459 C C . LEU A 1 310 ? 49.745 8.418 -65.088 1.00 84.69 310 LEU A C 1
ATOM 2461 O O . LEU A 1 310 ? 50.043 8.790 -66.218 1.00 84.69 310 LEU A O 1
ATOM 2465 N N . HIS A 1 311 ? 48.928 9.122 -64.299 1.00 85.62 311 HIS A N 1
ATOM 2466 C CA . HIS A 1 311 ? 48.279 10.364 -64.736 1.00 85.62 311 HIS A CA 1
ATOM 2467 C C . HIS A 1 311 ? 49.298 11.441 -65.123 1.00 85.62 311 HIS A C 1
ATOM 2469 O O . HIS A 1 311 ? 49.158 12.098 -66.158 1.00 85.62 311 HIS A O 1
ATOM 2475 N N . LEU A 1 312 ? 50.380 11.582 -64.353 1.00 87.69 312 LEU A N 1
ATOM 2476 C CA . LEU A 1 312 ? 51.455 12.498 -64.724 1.00 87.69 312 LEU A CA 1
ATOM 2477 C C . LEU A 1 312 ? 52.181 12.074 -66.005 1.00 87.69 312 LEU A C 1
ATOM 2479 O O . LEU A 1 312 ? 52.572 12.930 -66.797 1.00 87.69 312 LEU A O 1
ATOM 2483 N N . ARG A 1 313 ? 52.347 10.771 -66.259 1.00 87.31 313 ARG A N 1
ATOM 2484 C CA . ARG A 1 313 ? 52.910 10.283 -67.524 1.00 87.31 313 ARG A CA 1
ATOM 2485 C C . ARG A 1 313 ? 52.047 10.706 -68.714 1.00 87.31 313 ARG A C 1
ATOM 2487 O O . ARG A 1 313 ? 52.614 11.187 -69.695 1.00 87.31 313 ARG A O 1
ATOM 2494 N N . VAL A 1 314 ? 50.718 10.588 -68.604 1.00 89.38 314 VAL A N 1
ATOM 2495 C CA . VAL A 1 314 ? 49.764 11.039 -69.639 1.00 89.38 314 VAL A CA 1
ATOM 2496 C C . VAL A 1 314 ? 49.948 12.505 -69.944 1.00 89.38 314 VAL A C 1
ATOM 2498 O O . VAL A 1 314 ? 50.036 12.869 -71.111 1.00 89.38 314 VAL A O 1
ATOM 2501 N N . LEU A 1 315 ? 50.043 13.341 -68.908 1.00 91.44 315 LEU A N 1
ATOM 2502 C CA . LEU A 1 315 ? 50.273 14.767 -69.084 1.00 91.44 315 LEU A CA 1
ATOM 2503 C C . LEU A 1 315 ? 51.529 15.031 -69.916 1.00 91.44 315 LEU A C 1
ATOM 2505 O O . LEU A 1 315 ? 51.487 15.791 -70.884 1.00 91.44 315 LEU A O 1
ATOM 2509 N N . LEU A 1 316 ? 52.638 14.378 -69.560 1.00 91.25 316 LEU A N 1
ATOM 2510 C CA . LEU A 1 316 ? 53.894 14.532 -70.287 1.00 91.25 316 LEU A CA 1
ATOM 2511 C C . LEU A 1 316 ? 53.761 14.056 -71.740 1.00 91.25 316 LEU A C 1
ATOM 2513 O O . LEU A 1 316 ? 54.235 14.735 -72.649 1.00 91.25 316 LEU A O 1
ATOM 2517 N N . ASP A 1 317 ? 53.119 12.916 -71.987 1.00 90.62 317 ASP A N 1
ATOM 2518 C CA . ASP A 1 317 ? 52.949 12.394 -73.347 1.00 90.62 317 ASP A CA 1
ATOM 2519 C C . ASP A 1 317 ? 51.992 13.255 -74.184 1.00 90.62 317 ASP A C 1
ATOM 2521 O O . ASP A 1 317 ? 52.276 13.521 -75.352 1.00 90.62 317 ASP A O 1
ATOM 2525 N N . ARG A 1 318 ? 50.921 13.789 -73.588 1.00 91.25 318 ARG A N 1
ATOM 2526 C CA . ARG A 1 318 ? 49.990 14.708 -74.256 1.00 91.25 318 ARG A CA 1
ATOM 2527 C C . ARG A 1 318 ? 50.660 16.033 -74.610 1.00 91.25 318 ARG A C 1
ATOM 2529 O O . ARG A 1 318 ? 50.518 16.497 -75.740 1.00 91.25 318 ARG A O 1
ATOM 2536 N N . ALA A 1 319 ? 51.436 16.607 -73.688 1.00 92.44 319 ALA A N 1
ATOM 2537 C CA . ALA A 1 319 ? 52.217 17.816 -73.942 1.00 92.44 319 ALA A CA 1
ATOM 2538 C C . ALA A 1 319 ? 53.219 17.609 -75.091 1.00 92.44 319 ALA A C 1
ATOM 2540 O O . ALA A 1 319 ? 53.365 18.474 -75.955 1.00 92.44 319 ALA A O 1
ATOM 2541 N N . ARG A 1 320 ? 53.872 16.440 -75.146 1.00 93.25 320 ARG A N 1
ATOM 2542 C CA . ARG A 1 320 ? 54.764 16.065 -76.256 1.00 93.25 320 ARG A CA 1
ATOM 2543 C C . ARG A 1 320 ? 54.025 15.917 -77.573 1.00 93.25 320 ARG A C 1
ATOM 2545 O O . ARG A 1 320 ? 54.498 16.461 -78.563 1.00 93.25 320 ARG A O 1
ATOM 2552 N N . GLY A 1 321 ? 52.883 15.230 -77.576 1.00 92.00 321 GLY A N 1
ATOM 2553 C CA . GLY A 1 321 ? 52.029 15.086 -78.756 1.00 92.00 321 GLY A CA 1
ATOM 2554 C C . GLY A 1 321 ? 51.660 16.445 -79.344 1.00 92.00 321 GLY A C 1
ATOM 2555 O O . GLY A 1 321 ? 51.920 16.690 -80.516 1.00 92.00 321 GLY A O 1
ATOM 2556 N N . ARG A 1 322 ? 51.210 17.385 -78.501 1.00 91.69 322 ARG A N 1
ATOM 2557 C CA . ARG A 1 322 ? 50.946 18.760 -78.946 1.00 91.69 322 ARG A CA 1
ATOM 2558 C C . ARG A 1 322 ? 52.178 19.444 -79.523 1.00 91.69 322 ARG A C 1
ATOM 2560 O O . ARG A 1 322 ? 52.076 20.092 -80.554 1.00 91.69 322 ARG A O 1
ATOM 2567 N N . ILE A 1 323 ? 53.344 19.331 -78.889 1.00 93.25 323 ILE A N 1
ATOM 2568 C CA . ILE A 1 323 ? 54.578 19.915 -79.443 1.00 93.25 323 ILE A CA 1
ATOM 2569 C C . ILE A 1 323 ? 54.899 19.316 -80.818 1.00 93.25 323 ILE A C 1
ATOM 2571 O O . ILE A 1 323 ? 55.245 20.061 -81.727 1.00 93.25 323 ILE A O 1
ATOM 2575 N N . LEU A 1 324 ? 54.766 17.998 -80.991 1.00 93.69 324 LEU A N 1
ATOM 2576 C CA . LEU A 1 324 ? 54.995 17.338 -82.279 1.00 93.69 324 LEU A CA 1
ATOM 2577 C C . LEU A 1 324 ? 54.036 17.839 -83.358 1.00 93.69 324 LEU A C 1
ATOM 2579 O O . LEU A 1 324 ? 54.495 18.157 -84.452 1.00 93.69 324 LEU A O 1
ATOM 2583 N N . GLU A 1 325 ? 52.750 17.980 -83.026 1.00 91.75 325 GLU A N 1
ATOM 2584 C CA . GLU A 1 325 ? 51.729 18.558 -83.908 1.00 91.75 325 GLU A CA 1
ATOM 2585 C C . GLU A 1 325 ? 52.109 19.986 -84.341 1.00 91.75 325 GLU A C 1
ATOM 2587 O O . GLU A 1 325 ? 52.078 20.297 -85.529 1.00 91.75 325 GLU A O 1
ATOM 2592 N N . HIS A 1 326 ? 52.550 20.839 -83.407 1.00 90.94 326 HIS A N 1
ATOM 2593 C CA . HIS A 1 326 ? 52.942 22.225 -83.704 1.00 90.94 326 HIS A CA 1
ATOM 2594 C C . HIS A 1 326 ? 54.227 22.342 -84.533 1.00 90.94 326 HIS A C 1
ATOM 2596 O O . HIS A 1 326 ? 54.413 23.335 -85.236 1.00 90.94 326 HIS A O 1
ATOM 2602 N N . LEU A 1 327 ? 55.137 21.373 -84.414 1.00 91.25 327 LEU A N 1
ATOM 2603 C CA . LEU A 1 327 ? 56.420 21.379 -85.119 1.00 91.25 327 LEU A CA 1
ATOM 2604 C C . LEU A 1 327 ? 56.407 20.537 -86.405 1.00 91.25 327 LEU A C 1
ATOM 2606 O O . LEU A 1 327 ? 57.382 20.570 -87.148 1.00 91.25 327 LEU A O 1
ATOM 2610 N N . GLY A 1 328 ? 55.336 19.784 -86.674 1.00 91.50 328 GLY A N 1
ATOM 2611 C CA . GLY A 1 328 ? 55.212 18.936 -87.862 1.00 91.50 328 GLY A CA 1
ATOM 2612 C C . GLY A 1 328 ? 56.129 17.707 -87.860 1.00 91.50 328 GLY A C 1
ATOM 2613 O O . GLY A 1 328 ? 56.560 17.266 -88.922 1.00 91.50 328 GLY A O 1
ATOM 2614 N N . HIS A 1 329 ? 56.458 17.158 -86.686 1.00 92.75 329 HIS A N 1
ATOM 2615 C CA . HIS A 1 329 ? 57.286 15.952 -86.569 1.00 92.75 329 HIS A CA 1
ATOM 2616 C C . HIS A 1 329 ? 56.444 14.708 -86.271 1.00 92.75 329 HIS A C 1
ATOM 2618 O O . HIS A 1 329 ? 55.524 14.752 -85.463 1.00 92.75 329 HIS A O 1
ATOM 2624 N N . GLU A 1 330 ? 56.818 13.568 -86.858 1.00 89.56 330 GLU A N 1
ATOM 2625 C CA . GLU A 1 330 ? 56.066 12.310 -86.712 1.00 89.56 330 GLU A CA 1
ATOM 2626 C C . GLU A 1 330 ? 56.286 11.602 -85.363 1.00 89.56 330 GLU A C 1
ATOM 2628 O O . GLU A 1 330 ? 55.418 10.865 -84.902 1.00 89.56 330 GLU A O 1
ATOM 2633 N N . SER A 1 331 ? 57.437 11.795 -84.706 1.00 92.75 331 SER A N 1
ATOM 2634 C CA . SER A 1 331 ? 57.737 11.152 -83.416 1.00 92.75 331 SER A CA 1
ATOM 2635 C C . SER A 1 331 ? 58.673 11.974 -82.526 1.00 92.75 331 SER A C 1
ATOM 2637 O O . SER A 1 331 ? 59.539 12.713 -83.005 1.00 92.75 331 SER A O 1
ATOM 2639 N N . TRP A 1 332 ? 58.528 11.814 -81.204 1.00 91.88 332 TRP A N 1
ATOM 2640 C CA . TRP A 1 332 ? 59.363 12.498 -80.206 1.00 91.88 332 TRP A CA 1
ATOM 2641 C C . TRP A 1 332 ? 60.813 12.018 -80.251 1.00 91.88 332 TRP A C 1
ATOM 2643 O O . TRP A 1 332 ? 61.747 12.807 -80.115 1.00 91.88 332 TRP A O 1
ATOM 2653 N N . GLU A 1 333 ? 61.012 10.722 -80.464 1.00 91.50 333 GLU A N 1
ATOM 2654 C CA . GLU A 1 333 ? 62.317 10.088 -80.609 1.00 91.50 333 GLU A CA 1
ATOM 2655 C C . GLU A 1 333 ? 63.042 10.609 -81.852 1.00 91.50 333 GLU A C 1
ATOM 2657 O O . GLU A 1 333 ? 64.222 10.948 -81.757 1.00 91.50 333 GLU A O 1
ATOM 2662 N N . GLY A 1 334 ? 62.330 10.771 -82.974 1.00 90.50 334 GLY A N 1
ATOM 2663 C CA . GLY A 1 334 ? 62.865 11.396 -84.183 1.00 90.50 334 GLY A CA 1
ATOM 2664 C C . GLY A 1 334 ? 63.324 12.829 -83.924 1.00 90.50 334 GLY A C 1
ATOM 2665 O O . GLY A 1 334 ? 64.489 13.149 -84.165 1.00 90.50 334 GLY A O 1
ATOM 2666 N N . LEU A 1 335 ? 62.450 13.651 -83.327 1.00 91.00 335 LEU A N 1
ATOM 2667 C CA . LEU A 1 335 ? 62.743 15.043 -82.958 1.00 91.00 335 LEU A CA 1
ATOM 2668 C C . LEU A 1 335 ? 63.953 15.169 -82.010 1.00 91.00 335 LEU A C 1
ATOM 2670 O O . LEU A 1 335 ? 64.710 16.139 -82.067 1.00 91.00 335 LEU A O 1
ATOM 2674 N N . ARG A 1 336 ? 64.147 14.187 -81.126 1.00 90.56 336 ARG A N 1
ATOM 2675 C CA . ARG A 1 336 ? 65.203 14.192 -80.107 1.00 90.56 336 ARG A CA 1
ATOM 2676 C C . ARG A 1 336 ? 66.538 13.619 -80.578 1.00 90.56 336 ARG A C 1
ATOM 2678 O O . ARG A 1 336 ? 67.571 14.047 -80.070 1.00 90.56 336 ARG A O 1
ATOM 2685 N N . SER A 1 337 ? 66.526 12.637 -81.479 1.00 87.88 337 SER A N 1
ATOM 2686 C CA . SER A 1 337 ? 67.675 11.774 -81.813 1.00 87.88 337 SER A CA 1
ATOM 2687 C C . SER A 1 337 ? 68.967 12.513 -82.184 1.00 87.88 337 SER A C 1
ATOM 2689 O O . SER A 1 337 ? 70.057 11.992 -81.969 1.00 87.88 337 SER A O 1
ATOM 2691 N N . THR A 1 338 ? 68.861 13.742 -82.683 1.00 84.06 338 THR A N 1
ATOM 2692 C CA . THR A 1 338 ? 69.987 14.536 -83.186 1.00 84.06 338 THR A CA 1
ATOM 2693 C C . THR A 1 338 ? 70.430 15.666 -82.250 1.00 84.06 338 THR A C 1
ATOM 2695 O O . THR A 1 338 ? 71.336 16.420 -82.602 1.00 84.06 338 THR A O 1
ATOM 2698 N N . ARG A 1 339 ? 69.808 15.831 -81.068 1.00 90.19 339 ARG A N 1
ATOM 2699 C CA . ARG A 1 339 ? 69.944 17.048 -80.242 1.00 90.19 339 ARG A CA 1
ATOM 2700 C C . ARG A 1 339 ? 70.198 16.748 -78.769 1.00 90.19 339 ARG A C 1
ATOM 2702 O O . ARG A 1 339 ? 69.604 15.847 -78.177 1.00 90.19 339 ARG A O 1
ATOM 2709 N N . SER A 1 340 ? 71.034 17.574 -78.136 1.00 93.94 340 SER A N 1
ATOM 2710 C CA . SER A 1 340 ? 71.121 17.592 -76.670 1.00 93.94 340 SER A CA 1
ATOM 2711 C C . SER A 1 340 ? 69.818 18.123 -76.051 1.00 93.94 340 SER A C 1
ATOM 2713 O O . SER A 1 340 ? 69.070 18.862 -76.693 1.00 93.94 340 SER A O 1
ATOM 2715 N N . ILE A 1 341 ? 69.547 17.788 -74.782 1.00 93.25 341 ILE A N 1
ATOM 2716 C CA . ILE A 1 341 ? 68.314 18.205 -74.083 1.00 93.25 341 ILE A CA 1
ATOM 2717 C C . ILE A 1 341 ? 68.153 19.736 -74.084 1.00 93.25 341 ILE A C 1
ATOM 2719 O O . ILE A 1 341 ? 67.055 20.232 -74.318 1.00 93.25 341 ILE A O 1
ATOM 2723 N N . HIS A 1 342 ? 69.238 20.489 -73.872 1.00 93.62 342 HIS A N 1
ATOM 2724 C CA . HIS A 1 342 ? 69.204 21.955 -73.870 1.00 93.62 342 HIS A CA 1
ATOM 2725 C C . HIS A 1 342 ? 68.903 22.543 -75.248 1.00 93.62 342 HIS A C 1
ATOM 2727 O O . HIS A 1 342 ? 68.099 23.470 -75.346 1.00 93.62 342 HIS A O 1
ATOM 2733 N N . GLN A 1 343 ? 69.530 22.004 -76.300 1.00 94.50 343 GLN A N 1
ATOM 2734 C CA . GLN A 1 343 ? 69.282 22.434 -77.677 1.00 94.50 343 GLN A CA 1
ATOM 2735 C C . GLN A 1 343 ? 67.834 22.152 -78.071 1.00 94.50 343 GLN A C 1
ATOM 2737 O O . GLN A 1 343 ? 67.159 23.048 -78.566 1.00 94.50 343 GLN A O 1
ATOM 2742 N N . LEU A 1 344 ? 67.342 20.948 -77.761 1.00 94.00 344 LEU A N 1
ATOM 2743 C CA . LEU A 1 344 ? 65.963 20.553 -78.022 1.00 94.00 344 LEU A CA 1
ATOM 2744 C C . LEU A 1 344 ? 64.965 21.457 -77.287 1.00 94.00 344 LEU A C 1
ATOM 2746 O O . LEU A 1 344 ? 64.045 21.983 -77.906 1.00 94.00 344 LEU A O 1
ATOM 2750 N N . ALA A 1 345 ? 65.161 21.686 -75.986 1.00 95.12 345 ALA A N 1
ATOM 2751 C CA . ALA A 1 345 ? 64.275 22.544 -75.204 1.00 95.12 345 ALA A CA 1
ATOM 2752 C C . ALA A 1 345 ? 64.275 23.996 -75.711 1.00 95.12 345 ALA A C 1
ATOM 2754 O O . ALA A 1 345 ? 63.220 24.623 -75.775 1.00 95.12 345 ALA A O 1
ATOM 2755 N N . ASN A 1 346 ? 65.443 24.523 -76.096 1.00 94.88 346 ASN A N 1
ATOM 2756 C CA . ASN A 1 346 ? 65.571 25.878 -76.634 1.00 94.88 346 ASN A CA 1
ATOM 2757 C C . ASN A 1 346 ? 64.886 26.013 -77.995 1.00 94.88 346 ASN A C 1
ATOM 2759 O O . ASN A 1 346 ? 64.188 26.992 -78.241 1.00 94.88 346 ASN A O 1
ATOM 2763 N N . GLU A 1 347 ? 65.048 25.023 -78.865 1.00 94.25 347 GLU A N 1
ATOM 2764 C CA . GLU A 1 347 ? 64.389 25.009 -80.165 1.00 94.25 347 GLU A CA 1
ATOM 2765 C C . GLU A 1 347 ? 62.869 24.927 -80.031 1.00 94.25 347 GLU A C 1
ATOM 2767 O O . GLU A 1 347 ? 62.171 25.745 -80.628 1.00 94.25 347 GLU A O 1
ATOM 2772 N N . ILE A 1 348 ? 62.356 24.013 -79.200 1.00 94.69 348 ILE A N 1
ATOM 2773 C CA . ILE A 1 348 ? 60.917 23.906 -78.929 1.00 94.69 348 ILE A CA 1
ATOM 2774 C C . ILE A 1 348 ? 60.394 25.232 -78.370 1.00 94.69 348 ILE A C 1
ATOM 2776 O O . ILE A 1 348 ? 59.411 25.763 -78.879 1.00 94.69 348 ILE A O 1
ATOM 2780 N N . PHE A 1 349 ? 61.063 25.804 -77.365 1.00 95.19 349 PHE A N 1
ATOM 2781 C CA . PHE A 1 349 ? 60.644 27.063 -76.748 1.00 95.19 349 PHE A CA 1
ATOM 2782 C C . PHE A 1 349 ? 60.583 28.217 -77.758 1.00 95.19 349 PHE A C 1
ATOM 2784 O O . PHE A 1 349 ? 59.580 28.928 -77.826 1.00 95.19 349 PHE A O 1
ATOM 2791 N N . ASN A 1 350 ? 61.621 28.385 -78.581 1.00 94.31 350 ASN A N 1
ATOM 2792 C CA . ASN A 1 350 ? 61.658 29.444 -79.591 1.00 94.31 350 ASN A CA 1
ATOM 2793 C C . ASN A 1 350 ? 60.623 29.221 -80.700 1.00 94.31 350 ASN A C 1
ATOM 2795 O O . ASN A 1 350 ? 60.026 30.185 -81.183 1.00 94.31 350 ASN A O 1
ATOM 2799 N N . SER A 1 351 ? 60.363 27.964 -81.060 1.00 92.69 351 SER A N 1
ATOM 2800 C CA . SER A 1 351 ? 59.373 27.605 -82.077 1.00 92.69 351 SER A CA 1
ATOM 2801 C C . SER A 1 351 ? 57.947 27.871 -81.591 1.00 92.69 351 SER A C 1
ATOM 2803 O O . SER A 1 351 ? 57.186 28.553 -82.274 1.00 92.69 351 SER A O 1
ATOM 2805 N N . LEU A 1 352 ? 57.599 27.444 -80.371 1.00 91.38 352 LEU A N 1
ATOM 2806 C CA . LEU A 1 352 ? 56.288 27.727 -79.769 1.00 91.38 352 LEU A CA 1
ATOM 2807 C C . LEU A 1 352 ? 56.056 29.234 -79.592 1.00 91.38 352 LEU A C 1
ATOM 2809 O O . LEU A 1 352 ? 54.962 29.731 -79.861 1.00 91.38 352 LEU A O 1
ATOM 2813 N N . LYS A 1 353 ? 57.102 29.979 -79.207 1.00 90.25 353 LYS A N 1
ATOM 2814 C CA . LYS A 1 353 ? 57.045 31.440 -79.072 1.00 90.25 353 LYS A CA 1
ATOM 2815 C C . LYS A 1 353 ? 56.815 32.143 -80.412 1.00 90.25 353 LYS A C 1
ATOM 2817 O O . LYS A 1 353 ? 56.069 33.117 -80.470 1.00 90.25 353 LYS A O 1
ATOM 2822 N N . THR A 1 354 ? 57.440 31.653 -81.483 1.00 90.31 354 THR A N 1
ATOM 2823 C CA . THR A 1 354 ? 57.287 32.211 -82.838 1.00 90.31 354 THR A CA 1
ATOM 2824 C C . THR A 1 354 ? 55.898 31.924 -83.412 1.00 90.31 354 THR A C 1
ATOM 2826 O O . THR A 1 354 ? 55.292 32.810 -84.012 1.00 90.31 354 THR A O 1
ATOM 2829 N N . ASN A 1 355 ? 55.353 30.735 -83.147 1.00 83.62 355 ASN A N 1
ATOM 2830 C CA . ASN A 1 355 ? 54.065 30.280 -83.679 1.00 83.62 355 ASN A CA 1
ATOM 2831 C C . ASN A 1 355 ? 52.833 30.840 -82.938 1.00 83.62 355 ASN A C 1
ATOM 2833 O O . ASN A 1 355 ? 51.716 30.419 -83.219 1.00 83.62 355 ASN A O 1
ATOM 2837 N N . ARG A 1 356 ? 53.017 31.805 -82.019 1.00 81.38 356 ARG A N 1
ATOM 2838 C CA . ARG A 1 356 ? 51.947 32.498 -81.267 1.00 81.38 356 ARG A CA 1
ATOM 2839 C C . ARG A 1 356 ? 50.928 31.554 -80.606 1.00 81.38 356 ARG A C 1
ATOM 2841 O O . ARG A 1 356 ? 49.731 31.828 -80.623 1.00 81.38 356 ARG A O 1
ATOM 2848 N N . VAL A 1 357 ? 51.391 30.459 -80.004 1.00 82.12 357 VAL A N 1
ATOM 2849 C CA . VAL A 1 357 ? 50.503 29.556 -79.256 1.00 82.12 357 VAL A CA 1
ATOM 2850 C C . VAL A 1 357 ? 49.904 30.297 -78.054 1.00 82.12 357 VAL A C 1
ATOM 2852 O O . VAL A 1 357 ? 50.635 30.971 -77.328 1.00 82.12 357 VAL A O 1
ATOM 2855 N N . SER A 1 358 ? 48.585 30.167 -77.850 1.00 80.75 358 SER A N 1
ATOM 2856 C CA . SER A 1 358 ? 47.802 30.904 -76.835 1.00 80.75 358 SER A CA 1
ATOM 2857 C C . SER A 1 358 ? 48.399 30.808 -75.424 1.00 80.75 358 SER A C 1
ATOM 2859 O O . SER A 1 358 ? 48.476 31.794 -74.690 1.00 80.75 358 SER A O 1
ATOM 2861 N N . TYR A 1 359 ? 48.932 29.636 -75.078 1.00 85.56 359 TYR A N 1
ATOM 2862 C CA . TYR A 1 359 ? 49.686 29.425 -73.851 1.00 85.56 359 TYR A CA 1
ATOM 2863 C C . TYR A 1 359 ? 51.016 28.750 -74.184 1.00 85.56 359 TYR A C 1
ATOM 2865 O O . TYR A 1 359 ? 51.027 27.606 -74.619 1.00 85.56 359 TYR A O 1
ATOM 2873 N N . SER A 1 360 ? 52.148 29.431 -73.996 1.00 88.44 360 SER A N 1
ATOM 2874 C CA . SER A 1 360 ? 53.468 28.808 -74.162 1.00 88.44 360 SER A CA 1
ATOM 2875 C C . SER A 1 360 ? 53.999 28.360 -72.798 1.00 88.44 360 SER A C 1
ATOM 2877 O O . SER A 1 360 ? 54.173 29.212 -71.924 1.00 88.44 360 SER A O 1
ATOM 2879 N N . PRO A 1 361 ? 54.323 27.068 -72.599 1.00 92.44 361 PRO A N 1
ATOM 2880 C CA . PRO A 1 361 ? 54.929 26.613 -71.359 1.00 92.44 361 PRO A CA 1
ATOM 2881 C C . PRO A 1 361 ? 56.297 27.275 -71.165 1.00 92.44 361 PRO A C 1
ATOM 2883 O O . PRO A 1 361 ? 56.990 27.630 -72.126 1.00 92.44 361 PRO A O 1
ATOM 2886 N N . SER A 1 362 ? 56.690 27.460 -69.904 1.00 95.38 362 SER A N 1
ATOM 2887 C CA . SER A 1 362 ? 57.977 28.069 -69.573 1.00 95.38 362 SER A CA 1
ATOM 2888 C C . SER A 1 362 ? 59.147 27.233 -70.111 1.00 95.38 362 SER A C 1
ATOM 2890 O O . SER A 1 362 ? 59.058 26.008 -70.220 1.00 95.38 362 SER A O 1
ATOM 2892 N N . TYR A 1 363 ? 60.288 27.873 -70.400 1.00 94.56 363 TYR A N 1
ATOM 2893 C CA . TYR A 1 363 ? 61.496 27.154 -70.831 1.00 94.56 363 TYR A CA 1
ATOM 2894 C C . TYR A 1 363 ? 61.878 26.041 -69.845 1.00 94.56 363 TYR A C 1
ATOM 2896 O O . TYR A 1 363 ? 62.254 24.952 -70.265 1.00 94.56 363 TYR A O 1
ATOM 2904 N N . LYS A 1 364 ? 61.730 26.286 -68.535 1.00 94.19 364 LYS A N 1
ATOM 2905 C CA . LYS A 1 364 ? 62.015 25.295 -67.488 1.00 94.19 364 LYS A CA 1
ATOM 2906 C C . LYS A 1 364 ? 61.057 24.103 -67.547 1.00 94.19 364 LYS A C 1
ATOM 2908 O O . LYS A 1 364 ? 61.517 22.973 -67.444 1.00 94.19 364 LYS A O 1
ATOM 2913 N N . ALA A 1 365 ? 59.769 24.336 -67.800 1.00 93.38 365 ALA A N 1
ATOM 2914 C CA . ALA A 1 365 ? 58.784 23.273 -67.985 1.00 93.38 365 ALA A CA 1
ATOM 2915 C C . ALA A 1 365 ? 59.053 22.443 -69.257 1.00 93.38 365 ALA A C 1
ATOM 2917 O O . ALA A 1 365 ? 58.991 21.215 -69.229 1.00 93.38 365 ALA A O 1
ATOM 2918 N N . ILE A 1 366 ? 59.442 23.093 -70.360 1.00 93.44 366 ILE A N 1
ATOM 2919 C CA . ILE A 1 366 ? 59.855 22.413 -71.602 1.00 93.44 366 ILE A CA 1
ATOM 2920 C C . ILE A 1 366 ? 61.150 21.626 -71.384 1.00 93.44 366 ILE A C 1
ATOM 2922 O O . ILE A 1 366 ? 61.273 20.484 -71.825 1.00 93.44 366 ILE A O 1
ATOM 2926 N N . TYR A 1 367 ? 62.115 22.206 -70.676 1.00 94.25 367 TYR A N 1
ATOM 2927 C CA . TYR A 1 367 ? 63.353 21.532 -70.310 1.00 94.25 367 TYR A CA 1
ATOM 2928 C C . TYR A 1 367 ? 63.076 20.299 -69.440 1.00 94.25 367 TYR A C 1
ATOM 2930 O O . TYR A 1 367 ? 63.594 19.221 -69.728 1.00 94.25 367 TYR A O 1
ATOM 2938 N N . PHE A 1 368 ? 62.195 20.424 -68.443 1.00 91.62 368 PHE A N 1
ATOM 2939 C CA . PHE A 1 368 ? 61.716 19.322 -67.608 1.00 91.62 368 PHE A CA 1
ATOM 2940 C C . PHE A 1 368 ? 61.013 18.223 -68.423 1.00 91.62 368 PHE A C 1
ATOM 2942 O O . PHE A 1 368 ? 61.208 17.035 -68.168 1.00 91.62 368 PHE A O 1
ATOM 2949 N N . LEU A 1 369 ? 60.244 18.600 -69.449 1.00 92.38 369 LEU A N 1
ATOM 2950 C CA . LEU A 1 369 ? 59.611 17.665 -70.381 1.00 92.38 369 LEU A CA 1
ATOM 2951 C C . LEU A 1 369 ? 60.633 16.913 -71.253 1.00 92.38 369 LEU A C 1
ATOM 2953 O O . LEU A 1 369 ? 60.440 15.733 -71.571 1.00 92.38 369 LEU A O 1
ATOM 2957 N N . CYS A 1 370 ? 61.705 17.594 -71.664 1.00 90.75 370 CYS A N 1
ATOM 2958 C CA . CYS A 1 370 ? 62.767 17.049 -72.514 1.00 90.75 370 CYS A CA 1
ATOM 2959 C C . CYS A 1 370 ? 63.787 16.204 -71.736 1.00 90.75 370 CYS A C 1
ATOM 2961 O O . CYS A 1 370 ? 64.429 15.320 -72.317 1.00 90.75 370 CYS A O 1
ATOM 2963 N N . SER A 1 371 ? 63.953 16.472 -70.440 1.00 89.50 371 SER A N 1
ATOM 2964 C CA . SER A 1 371 ? 64.877 15.752 -69.572 1.00 89.50 371 SER A CA 1
ATOM 2965 C C . SER A 1 371 ? 64.384 14.333 -69.260 1.00 89.50 371 SER A C 1
ATOM 2967 O O . SER A 1 371 ? 63.218 13.968 -69.446 1.00 89.50 371 SER A O 1
ATOM 2969 N N . TYR A 1 372 ? 65.303 13.477 -68.811 1.00 82.06 372 TYR A N 1
ATOM 2970 C CA . TYR A 1 372 ? 64.939 12.175 -68.262 1.00 82.06 372 TYR A CA 1
ATOM 2971 C C . TYR A 1 372 ? 64.453 12.359 -66.822 1.00 82.06 372 TYR A C 1
ATOM 2973 O O . TYR A 1 372 ? 65.238 12.230 -65.889 1.00 82.06 372 TYR A O 1
ATOM 2981 N N . ASN A 1 373 ? 63.171 12.669 -66.644 1.00 79.56 373 ASN A N 1
ATOM 2982 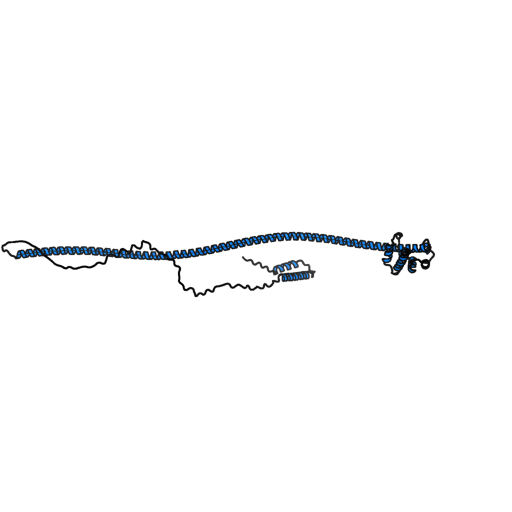C CA . ASN A 1 373 ? 62.566 12.743 -65.316 1.00 79.56 373 ASN A CA 1
ATOM 2983 C C . ASN A 1 373 ? 62.072 11.361 -64.833 1.00 79.56 373 ASN A C 1
ATOM 2985 O O . ASN A 1 373 ? 61.786 10.456 -65.627 1.00 79.56 373 ASN A O 1
ATOM 2989 N N . ASN A 1 374 ? 61.989 11.194 -63.511 1.00 75.38 374 ASN A N 1
ATOM 2990 C CA . ASN A 1 374 ? 61.600 9.929 -62.875 1.00 75.38 374 ASN A CA 1
ATOM 2991 C C . ASN A 1 374 ? 60.142 9.538 -63.174 1.00 75.38 374 ASN A C 1
ATOM 2993 O O . ASN A 1 374 ? 59.828 8.350 -63.220 1.00 75.38 374 ASN A O 1
ATOM 2997 N N . ILE A 1 375 ? 59.285 10.520 -63.478 1.00 77.75 375 ILE A N 1
ATOM 2998 C CA . ILE A 1 375 ? 57.876 10.324 -63.853 1.00 77.75 375 ILE A CA 1
ATOM 2999 C C . ILE A 1 375 ? 57.768 9.458 -65.119 1.00 77.75 375 ILE A C 1
ATOM 3001 O O . ILE A 1 375 ? 56.884 8.612 -65.224 1.00 77.75 375 ILE A O 1
ATOM 3005 N N . ARG A 1 376 ? 58.703 9.590 -66.073 1.00 72.00 376 ARG A N 1
ATOM 3006 C CA . ARG A 1 376 ? 58.696 8.764 -67.294 1.00 72.00 376 ARG A CA 1
ATOM 3007 C C . ARG A 1 376 ? 59.074 7.303 -67.075 1.00 72.00 376 ARG A C 1
ATOM 3009 O O . ARG A 1 376 ? 58.564 6.458 -67.802 1.00 72.00 376 ARG A O 1
ATOM 3016 N N . ARG A 1 377 ? 59.974 7.001 -66.131 1.00 65.38 377 ARG A N 1
ATOM 3017 C CA . ARG A 1 377 ? 60.438 5.619 -65.889 1.00 65.38 377 ARG A CA 1
ATOM 3018 C C . ARG A 1 377 ? 59.387 4.760 -65.184 1.00 65.38 377 ARG A C 1
ATOM 3020 O O . ARG A 1 377 ? 59.434 3.545 -65.317 1.00 65.38 377 ARG A O 1
ATOM 3027 N N . ALA A 1 378 ? 58.464 5.384 -64.454 1.00 59.69 378 ALA A N 1
ATOM 3028 C CA . ALA A 1 378 ? 57.461 4.698 -63.642 1.00 59.69 378 ALA A CA 1
ATOM 3029 C C . ALA A 1 378 ? 56.151 4.360 -64.390 1.00 59.69 378 ALA A C 1
ATOM 3031 O O . ALA A 1 378 ? 55.292 3.689 -63.827 1.00 59.69 378 ALA A O 1
ATOM 3032 N N . GLY A 1 379 ? 55.965 4.822 -65.634 1.00 57.53 379 GLY A N 1
ATOM 3033 C CA . GLY A 1 379 ? 54.692 4.703 -66.354 1.00 57.53 379 GLY A CA 1
ATOM 3034 C C . GLY A 1 379 ? 54.596 3.477 -67.266 1.00 57.53 379 GLY A C 1
ATOM 3035 O O . GLY A 1 379 ? 55.391 3.340 -68.193 1.00 57.53 379 GLY A O 1
ATOM 3036 N N . ASN A 1 380 ? 53.594 2.623 -67.037 1.00 58.94 380 ASN A N 1
ATOM 3037 C CA . ASN A 1 380 ? 53.209 1.526 -67.935 1.00 58.94 380 ASN A CA 1
ATOM 3038 C C . ASN A 1 380 ? 52.299 2.043 -69.080 1.00 58.94 380 ASN A C 1
ATOM 3040 O O . ASN A 1 380 ? 51.698 3.111 -68.962 1.00 58.94 380 ASN A O 1
ATOM 3044 N N . ALA A 1 381 ? 52.151 1.281 -70.169 1.00 53.91 381 ALA A N 1
ATOM 3045 C CA . ALA A 1 381 ? 51.364 1.636 -71.363 1.00 53.91 381 ALA A CA 1
ATOM 3046 C C . ALA A 1 381 ? 49.859 1.891 -71.096 1.00 53.91 381 ALA A C 1
ATOM 3048 O O . ALA A 1 381 ? 49.178 2.488 -71.926 1.00 53.91 381 ALA A O 1
ATOM 3049 N N . ALA A 1 382 ? 49.351 1.499 -69.922 1.00 55.53 382 ALA A N 1
ATOM 3050 C CA . ALA A 1 382 ? 47.972 1.725 -69.478 1.00 55.53 382 ALA A CA 1
ATOM 3051 C C . ALA A 1 382 ? 47.619 3.204 -69.197 1.00 55.53 382 ALA A C 1
ATOM 3053 O O . ALA A 1 382 ? 46.474 3.508 -68.888 1.00 55.53 382 ALA A O 1
ATOM 3054 N N . ALA A 1 383 ? 48.578 4.131 -69.295 1.00 63.53 383 ALA A N 1
ATOM 3055 C CA . ALA A 1 383 ? 48.366 5.537 -68.963 1.00 63.53 383 ALA A CA 1
ATOM 3056 C C . ALA A 1 383 ? 47.360 6.242 -69.903 1.00 63.53 383 ALA A C 1
ATOM 3058 O O . ALA A 1 383 ? 46.615 7.103 -69.460 1.00 63.53 383 ALA A O 1
ATOM 3059 N N . HIS A 1 384 ? 47.257 5.874 -71.182 1.00 61.72 384 HIS A N 1
ATOM 3060 C CA . HIS A 1 384 ? 46.575 6.697 -72.199 1.00 61.72 384 HIS A CA 1
ATOM 3061 C C . HIS A 1 384 ? 45.034 6.814 -72.115 1.00 61.72 384 HIS A C 1
ATOM 3063 O O . HIS A 1 384 ? 44.434 7.385 -73.022 1.00 61.72 384 HIS A O 1
ATOM 3069 N N . THR A 1 385 ? 44.381 6.330 -71.054 1.00 70.62 385 THR A N 1
ATOM 3070 C CA . THR A 1 385 ? 42.923 6.453 -70.847 1.00 70.62 385 THR A CA 1
ATOM 3071 C C . THR A 1 385 ? 42.516 7.447 -69.755 1.00 70.62 385 THR A C 1
ATOM 3073 O O . THR A 1 385 ? 41.321 7.580 -69.497 1.00 70.62 385 THR A O 1
ATOM 3076 N N . ALA A 1 386 ? 43.466 8.121 -69.096 1.00 81.12 386 ALA A N 1
ATOM 3077 C CA . ALA A 1 386 ? 43.152 9.060 -68.015 1.00 81.12 386 ALA A CA 1
ATOM 3078 C C . ALA A 1 386 ? 42.397 10.297 -68.530 1.00 81.12 386 ALA A C 1
ATOM 3080 O O . ALA A 1 386 ? 42.766 10.880 -69.556 1.00 81.12 386 ALA A O 1
ATOM 3081 N N . LYS A 1 387 ? 41.360 10.712 -67.800 1.00 87.06 387 LYS A N 1
ATOM 3082 C CA . LYS A 1 387 ? 40.591 11.928 -68.095 1.00 87.06 387 LYS A CA 1
ATOM 3083 C C . LYS A 1 387 ? 41.347 13.176 -67.647 1.00 87.06 387 LYS A C 1
ATOM 3085 O O . LYS A 1 387 ? 42.214 13.121 -66.775 1.00 87.06 387 LYS A O 1
ATOM 3090 N 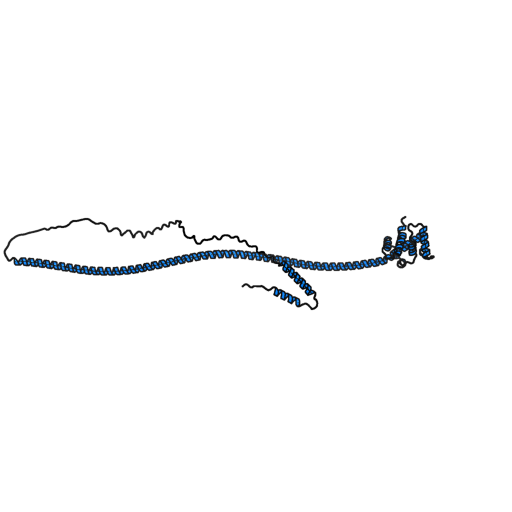N . GLU A 1 388 ? 40.996 14.326 -68.215 1.00 87.12 388 GLU A N 1
ATOM 3091 C CA . GLU A 1 388 ? 41.638 15.598 -67.873 1.00 87.12 388 GLU A CA 1
ATOM 3092 C C . GLU A 1 388 ? 41.552 15.907 -66.370 1.00 87.12 388 GLU A C 1
ATOM 3094 O O . GLU A 1 388 ? 42.547 16.330 -65.775 1.00 87.12 388 GLU A O 1
ATOM 3099 N N . GLU A 1 389 ? 40.399 15.675 -65.733 1.00 87.38 389 GLU A N 1
ATOM 3100 C CA . GLU A 1 389 ? 40.214 16.003 -64.317 1.00 87.38 389 GLU A CA 1
ATOM 3101 C C . GLU A 1 389 ? 41.125 15.161 -63.413 1.00 87.38 389 GLU A C 1
ATOM 3103 O O . GLU A 1 389 ? 41.665 15.660 -62.424 1.00 87.38 389 GLU A O 1
ATOM 3108 N N . GLU A 1 390 ? 41.354 13.901 -63.784 1.00 85.88 390 GLU A N 1
ATOM 3109 C CA . GLU A 1 390 ? 42.225 12.961 -63.071 1.00 85.88 390 GLU A CA 1
ATOM 3110 C C . GLU A 1 390 ? 43.698 13.380 -63.166 1.00 85.88 390 GLU A C 1
ATOM 3112 O O . GLU A 1 390 ? 44.457 13.272 -62.196 1.00 85.88 390 GLU A O 1
ATOM 3117 N N . VAL A 1 391 ? 44.088 13.920 -64.323 1.00 86.69 391 VAL A N 1
ATOM 3118 C CA . VAL A 1 391 ? 45.417 14.486 -64.562 1.00 86.69 391 VAL A CA 1
ATOM 3119 C C . VAL A 1 391 ? 45.597 15.793 -63.790 1.00 86.69 391 VAL A C 1
ATOM 3121 O O . VAL A 1 391 ? 46.617 15.966 -63.120 1.00 86.69 391 VAL A O 1
ATOM 3124 N N . ARG A 1 392 ? 44.602 16.688 -63.813 1.00 89.00 392 ARG A N 1
ATOM 3125 C CA . ARG A 1 392 ? 44.608 17.941 -63.040 1.00 89.00 392 ARG A CA 1
ATOM 3126 C C . ARG A 1 392 ? 44.756 17.661 -61.549 1.00 89.00 392 ARG A C 1
ATOM 3128 O O . ARG A 1 392 ? 45.581 18.282 -60.880 1.00 89.00 392 ARG A O 1
ATOM 3135 N N . HIS A 1 393 ? 43.988 16.697 -61.045 1.00 87.19 393 HIS A N 1
ATOM 3136 C CA . HIS A 1 393 ? 44.045 16.286 -59.652 1.00 87.19 393 HIS A CA 1
ATOM 3137 C C . HIS A 1 393 ? 45.432 15.745 -59.287 1.00 87.19 393 HIS A C 1
ATOM 3139 O O . HIS A 1 393 ? 46.005 16.194 -58.300 1.00 87.19 393 HIS A O 1
ATOM 3145 N N . ALA A 1 394 ? 46.015 14.864 -60.109 1.00 86.81 394 ALA A N 1
ATOM 3146 C CA . ALA A 1 394 ? 47.352 14.317 -59.868 1.00 86.81 394 ALA A CA 1
ATOM 3147 C C . ALA A 1 394 ? 48.442 15.403 -59.788 1.00 86.81 394 ALA A C 1
ATOM 3149 O O . ALA A 1 394 ? 49.317 15.332 -58.926 1.00 86.81 394 ALA A O 1
ATOM 3150 N N . VAL A 1 395 ? 48.365 16.434 -60.636 1.00 86.50 395 VAL A N 1
ATOM 3151 C CA . VAL A 1 395 ? 49.293 17.580 -60.598 1.00 86.50 395 VAL A CA 1
ATOM 3152 C C . VAL A 1 395 ? 49.171 18.363 -59.283 1.00 86.50 395 VAL A C 1
ATOM 3154 O O . VAL A 1 395 ? 50.181 18.783 -58.720 1.00 86.50 395 VAL A O 1
ATOM 3157 N N . GLN A 1 396 ? 47.952 18.534 -58.767 1.00 85.69 396 GLN A N 1
ATOM 3158 C CA . GLN A 1 396 ? 47.687 19.338 -57.569 1.00 85.69 396 GLN A CA 1
ATOM 3159 C C . GLN A 1 396 ? 47.964 18.594 -56.256 1.00 85.69 396 GLN A C 1
ATOM 3161 O O . GLN A 1 396 ? 48.402 19.207 -55.275 1.00 85.69 396 GLN A O 1
ATOM 3166 N N . THR A 1 397 ? 47.699 17.286 -56.212 1.00 80.31 397 THR A N 1
ATOM 3167 C CA . THR A 1 397 ? 47.723 16.508 -54.965 1.00 80.31 397 THR A CA 1
ATOM 3168 C C . THR A 1 397 ? 49.025 15.769 -54.706 1.00 80.31 397 THR A C 1
ATOM 3170 O O . THR A 1 397 ? 49.281 15.396 -53.560 1.00 80.31 397 THR A O 1
ATOM 3173 N N . GLN A 1 398 ? 49.893 15.595 -55.705 1.00 76.94 398 GLN A N 1
ATOM 3174 C CA . GLN A 1 398 ? 51.138 14.870 -55.484 1.00 76.94 398 GLN A CA 1
ATOM 3175 C C . GLN A 1 398 ? 52.131 15.677 -54.628 1.00 76.94 398 GLN A C 1
ATOM 3177 O O . GLN A 1 398 ? 52.399 16.846 -54.929 1.00 76.94 398 GLN A O 1
ATOM 3182 N N . PRO A 1 399 ? 52.746 15.071 -53.594 1.00 74.75 399 PRO A N 1
ATOM 3183 C CA . PRO A 1 399 ? 53.869 15.672 -52.884 1.00 74.75 399 PRO A CA 1
ATOM 3184 C C . PRO A 1 399 ? 55.110 15.666 -53.791 1.00 74.75 399 PRO A C 1
ATOM 3186 O O . PRO A 1 399 ? 55.916 14.740 -53.772 1.00 74.75 399 PRO A O 1
ATOM 3189 N N . LEU A 1 400 ? 55.220 16.684 -54.637 1.00 78.38 400 LEU A N 1
ATOM 3190 C CA . LEU A 1 400 ? 56.384 16.976 -55.470 1.00 78.38 400 LEU A CA 1
ATOM 3191 C C . LEU A 1 400 ? 57.143 18.156 -54.877 1.00 78.38 400 LEU A C 1
ATOM 3193 O O . LEU A 1 400 ? 56.562 18.953 -54.134 1.00 78.38 400 LEU A O 1
ATOM 3197 N N . ASP A 1 401 ? 58.418 18.294 -55.238 1.00 81.88 401 ASP A N 1
ATOM 3198 C CA . ASP A 1 401 ? 59.112 19.553 -54.991 1.00 81.88 401 ASP A CA 1
ATOM 3199 C C . ASP A 1 401 ? 58.318 20.694 -55.649 1.00 81.88 401 ASP A C 1
ATOM 3201 O O . ASP A 1 401 ? 57.744 20.547 -56.732 1.00 81.88 401 ASP A O 1
ATOM 3205 N N . SER A 1 402 ? 58.275 21.828 -54.960 1.00 81.50 402 SER A N 1
ATOM 3206 C CA . SER A 1 402 ? 57.610 23.060 -55.378 1.00 81.50 402 SER A CA 1
ATOM 3207 C C . SER A 1 402 ? 57.893 23.424 -56.843 1.00 81.50 402 SER A C 1
ATOM 3209 O O . SER A 1 402 ? 56.979 23.833 -57.557 1.00 81.50 402 SER A O 1
ATOM 3211 N N . GLN A 1 403 ? 59.126 23.198 -57.314 1.00 86.88 403 GLN A N 1
ATOM 3212 C CA . GLN A 1 403 ? 59.547 23.480 -58.690 1.00 86.88 403 GLN A CA 1
ATOM 3213 C C . GLN A 1 403 ? 58.978 22.485 -59.711 1.00 86.88 403 GLN A C 1
ATOM 3215 O O . GLN A 1 403 ? 58.463 22.899 -60.748 1.00 86.88 403 GLN A O 1
ATOM 3220 N N . ASP A 1 404 ? 59.018 21.182 -59.419 1.00 86.44 404 ASP A N 1
ATOM 3221 C CA . ASP A 1 404 ? 58.475 20.148 -60.310 1.00 86.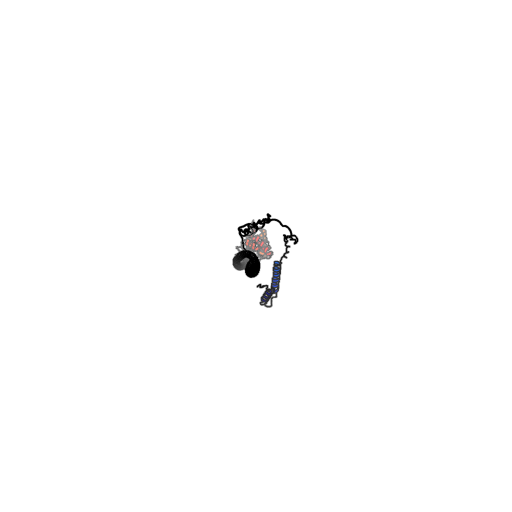44 404 ASP A CA 1
ATOM 3222 C C . ASP A 1 404 ? 56.956 20.291 -60.463 1.00 86.44 404 ASP A C 1
ATOM 3224 O O . ASP A 1 404 ? 56.419 20.127 -61.562 1.00 86.44 404 ASP A O 1
ATOM 3228 N N . ARG A 1 405 ? 56.264 20.666 -59.379 1.00 89.81 405 ARG A N 1
ATOM 3229 C CA . ARG A 1 405 ? 54.832 20.983 -59.416 1.00 89.81 405 ARG A CA 1
ATOM 3230 C C . ARG A 1 405 ? 54.543 22.153 -60.352 1.00 89.81 405 ARG A C 1
ATOM 3232 O O . ARG A 1 405 ? 53.686 22.027 -61.221 1.00 89.81 405 ARG A O 1
ATOM 3239 N N . GLU A 1 406 ? 55.278 23.257 -60.217 1.00 90.69 406 GLU A N 1
ATOM 3240 C CA . GLU A 1 406 ? 55.122 24.429 -61.085 1.00 90.69 406 GLU A CA 1
ATOM 3241 C C . GLU A 1 406 ? 55.301 24.047 -62.565 1.00 90.69 406 GLU A C 1
ATOM 3243 O O . GLU A 1 406 ? 54.527 24.469 -63.428 1.00 90.69 406 GLU A O 1
ATOM 3248 N N . TYR A 1 407 ? 56.288 23.201 -62.874 1.00 92.94 407 TYR A N 1
ATOM 3249 C CA . TYR A 1 407 ? 56.531 22.736 -64.241 1.00 92.94 407 TYR A CA 1
ATOM 3250 C C . TYR A 1 407 ? 55.380 21.891 -64.777 1.00 92.94 407 TYR A C 1
ATOM 3252 O O . TYR A 1 407 ? 54.961 22.091 -65.918 1.00 92.94 407 TYR A O 1
ATOM 3260 N N . LEU A 1 408 ? 54.840 20.982 -63.968 1.00 90.94 408 LEU A N 1
ATOM 3261 C CA . LEU A 1 408 ? 53.693 20.165 -64.353 1.00 90.94 408 LEU A CA 1
ATOM 3262 C C . LEU A 1 408 ? 52.420 20.997 -64.520 1.00 90.94 408 LEU A C 1
ATOM 3264 O O . LEU A 1 408 ? 51.699 20.779 -65.486 1.00 90.94 408 LEU A O 1
ATOM 3268 N N . GLU A 1 409 ? 52.165 21.988 -63.665 1.00 91.31 409 GLU A N 1
ATOM 3269 C CA . GLU A 1 409 ? 51.037 22.916 -63.826 1.00 91.31 409 GLU A CA 1
ATOM 3270 C C . GLU A 1 409 ? 51.151 23.735 -65.124 1.00 91.31 409 GLU A C 1
ATOM 3272 O O . GLU A 1 409 ? 50.171 23.880 -65.857 1.00 91.31 409 GLU A O 1
ATOM 3277 N N . ASN A 1 410 ? 52.357 24.213 -65.462 1.00 92.56 410 ASN A N 1
ATOM 3278 C CA . ASN A 1 410 ? 52.629 24.895 -66.734 1.00 92.56 410 ASN A CA 1
ATOM 3279 C C . ASN A 1 410 ? 52.373 23.970 -67.937 1.00 92.56 410 ASN A C 1
ATOM 3281 O O . ASN A 1 410 ? 51.772 24.382 -68.930 1.00 92.56 410 ASN A O 1
ATOM 3285 N N . LEU A 1 411 ? 52.824 22.715 -67.861 1.00 92.19 411 LEU A N 1
ATOM 3286 C CA . LEU A 1 411 ? 52.583 21.724 -68.911 1.00 92.19 411 LEU A CA 1
ATOM 3287 C C . LEU A 1 411 ? 51.105 21.346 -69.012 1.00 92.19 411 LEU A C 1
ATOM 3289 O O . LEU A 1 411 ? 50.629 21.133 -70.121 1.00 92.19 411 LEU A O 1
ATOM 3293 N N . PHE A 1 412 ? 50.381 21.289 -67.892 1.00 93.06 412 PHE A N 1
ATOM 3294 C CA . PHE A 1 412 ? 48.947 21.005 -67.855 1.00 93.06 412 PHE A CA 1
ATOM 3295 C C . PHE A 1 412 ? 48.158 22.059 -68.619 1.00 93.06 412 PHE A C 1
ATOM 3297 O O . PHE A 1 412 ? 47.451 21.720 -69.568 1.00 93.06 412 PHE A O 1
ATOM 3304 N N . ARG A 1 413 ? 48.364 23.335 -68.281 1.00 91.44 413 ARG A N 1
ATOM 3305 C CA . ARG A 1 413 ? 47.717 24.458 -68.971 1.00 91.44 413 ARG A CA 1
ATOM 3306 C C . ARG A 1 413 ? 48.016 24.450 -70.469 1.00 91.44 413 ARG A C 1
ATOM 3308 O O . ARG A 1 413 ? 47.126 24.609 -71.294 1.00 91.44 413 ARG A O 1
ATOM 3315 N N . TYR A 1 414 ? 49.265 24.173 -70.843 1.00 92.62 414 TYR A N 1
ATOM 3316 C CA . TYR A 1 414 ? 49.633 24.025 -72.251 1.00 92.62 414 TYR A CA 1
ATOM 3317 C C . TYR A 1 414 ? 48.931 22.846 -72.942 1.00 92.62 414 TYR A C 1
ATOM 3319 O O . TYR A 1 414 ? 48.483 22.965 -74.083 1.00 92.62 414 TYR A O 1
ATOM 3327 N N . ALA A 1 415 ? 48.864 21.692 -72.278 1.00 91.00 415 ALA A N 1
ATOM 3328 C CA . ALA A 1 415 ? 48.369 20.453 -72.863 1.00 91.00 415 ALA A CA 1
ATOM 3329 C C . ALA A 1 415 ? 46.840 20.406 -73.000 1.00 91.00 415 ALA A C 1
ATOM 3331 O O . ALA A 1 415 ? 46.361 19.762 -73.934 1.00 91.00 415 ALA A O 1
ATOM 3332 N N . TYR A 1 416 ? 46.098 21.078 -72.115 1.00 89.06 416 TYR A N 1
ATOM 3333 C CA . TYR A 1 416 ? 44.634 21.008 -72.057 1.00 89.06 416 TYR A CA 1
ATOM 3334 C C . TYR A 1 416 ? 43.968 22.347 -72.402 1.00 89.06 416 TYR A C 1
ATOM 3336 O O . TYR A 1 416 ? 43.221 22.397 -73.379 1.00 89.06 416 TYR A O 1
ATOM 3344 N N . ASP A 1 417 ? 44.348 23.454 -71.757 1.00 87.06 417 ASP A N 1
ATOM 3345 C CA . ASP A 1 417 ? 43.664 24.754 -71.920 1.00 87.06 417 ASP A CA 1
ATOM 3346 C C . ASP A 1 417 ? 43.892 25.410 -73.301 1.00 87.06 417 ASP A C 1
ATOM 3348 O O . ASP A 1 417 ? 43.121 26.256 -73.742 1.00 87.06 417 ASP A O 1
ATOM 3352 N N . GLY A 1 418 ? 44.933 25.005 -74.038 1.00 68.56 418 GLY A N 1
ATOM 3353 C CA . GLY A 1 418 ? 45.291 25.599 -75.339 1.00 68.56 418 GLY A CA 1
ATOM 3354 C C . GLY A 1 418 ? 44.343 25.339 -76.527 1.00 68.56 418 GLY A C 1
ATOM 3355 O O . GLY A 1 418 ? 44.741 25.636 -77.648 1.00 68.56 418 GLY A O 1
ATOM 3356 N N . ASN A 1 419 ? 43.151 24.762 -76.322 1.00 59.97 419 ASN A N 1
ATOM 3357 C CA . ASN A 1 419 ? 42.172 24.476 -77.390 1.00 59.97 419 ASN A CA 1
ATOM 3358 C C . ASN A 1 419 ? 40.994 25.464 -77.464 1.00 59.97 419 ASN A C 1
ATOM 3360 O O . ASN A 1 419 ? 40.214 25.376 -78.408 1.00 59.97 419 ASN A O 1
ATOM 3364 N N . GLU A 1 420 ? 40.838 26.372 -76.500 1.00 54.06 420 GLU A N 1
ATOM 3365 C CA . GLU A 1 420 ? 39.766 27.374 -76.523 1.00 54.06 420 GLU A CA 1
ATOM 3366 C C . GLU A 1 420 ? 40.288 28.716 -77.051 1.00 54.06 420 GLU A C 1
ATOM 3368 O O . GLU A 1 420 ? 40.580 29.625 -76.274 1.00 54.06 420 GLU A O 1
ATOM 3373 N N . VAL A 1 421 ? 40.430 28.837 -78.376 1.00 48.00 421 VAL A N 1
ATOM 3374 C CA . VAL A 1 421 ? 40.394 30.128 -79.094 1.00 48.00 421 VAL A CA 1
ATOM 3375 C C . VAL A 1 421 ? 39.649 29.958 -80.407 1.00 48.00 421 VAL A C 1
ATOM 3377 O O . VAL A 1 421 ? 40.038 29.052 -81.179 1.00 48.00 421 VAL A O 1
#

pLDDT: mean 76.43, std 23.88, range [29.59, 98.62]

Foldseek 3Di:
DDDDPDDDPVVVVVVVVVVVVPPDDPDDPPPCVVVVVVVVVVVVVVCVVPVPDPPPPDPPPDPDDDDPDDDPPPPDDDDDDDDDDDDDDDDPPPPPPPPDPPPDDDDDDDDDDDDDDDDDDDDDDDDDDDDDDPPPVVVVVVVVVVVVVVVVVVVVVVVVVVVVVVVVVVVVVVVVVVVVVVVVVVVVVVVVVVVVVVVVVVVVVVVVVVVVVVVVVVVVVVVVVVVVVVVVVVVVVVVVVVVVVVVVVVVVVVVVVVVVVVVVVVVVVVVVVVVVVVVVVVVVVVVVVVVVVVVVVVVVVVVLVLCLLLLLLQLLVLLQVVLCVLVVHPDPCVLPVPDDLLRSLVVSQVSCVVSPQVARFDSLLSSVSSDPDPSNVSYDPVSNPDDLVSSVCSLVPDPDPPSVSSSSVSSSCSSPVRPDD

InterPro domains:
  IPR026737 Golgin subfamily A member 6-like [PTHR23143] (140-294)

Secondary structure (DSSP, 8-state):
--------HHHHHHHHHHHHGGG--TT-HHHHHHHHHHHHHHHHHHHHHT---------------------TT---------------PPPGGGSSSSSSSSSS-----------------------------THHHHHHHHHHHHHHHHHHHHHHHHHHHHHHHHHHHHHHHHHHHHHHHHHHHHHHHHHHHHHHHHHHHHHHHHHHHHHHHHHHHHHHHHHHHHHHHHHHHHHHHHHHHHHHHHHHHHHHHHHHHHHHHHHHHHHHHHHHHHHHHHHHHHHHHHHHHHHHHHHHHHHHHHHHHHHHHHHHHHHHHHHHHHHHHHHT-S-HHHHHTTS-HHHHHHHHHHHHHHTT-SSPPPHHHHHHHHS--HHHHT--GGGGG--HHHHHHHHHHS---HHHHHHHHHHHHHHTGGG--

Organism: NCBI:txid930992

Sequence (421 aa):
MSSNFSVPLKAIWSDYRNTLTMNVLPGEHTVETTVGKLGKSMYKHVSREFSLQSLELGTIDMPARYYPDVDPSTMLRDCGHSGLTVVFTPDPQTQDLIKTELARNAQGPQTYVQPNTTSTASSSSTANPPQVTMDSQLKEMLASMQASMQTQMEEMRVKHENIRVLNDMAFKEIKTVRNENERILKENGSMHNKIERILKENGSMHNKIESMGNQNERILKENERILKENERILKENGSMHNKIESMGNQIESMRHENERISTKNDSLHLDNERIHSELASVRKDLEAARNQHTEDVEALRILTLSLVPLHLRVLLDRARGRILEHLGHESWEGLRSTRSIHQLANEIFNSLKTNRVSYSPSYKAIYFLCSYNNIRRAGNAAAHTAKEEEVRHAVQTQPLDSQDREYLENLFRYAYDGNEV

Radius of gyration: 89.03 Å; chains: 1; bounding box: 185×52×238 Å